Protein AF-A0A959NXE0-F1 (afdb_monomer)

Solvent-accessible surface area (backbone atoms only — not comparable to full-atom values): 24093 Å² total; per-residue (Å²): 107,75,67,43,68,63,27,47,78,75,79,35,53,62,63,51,54,76,39,46,68,56,44,49,72,43,42,55,50,63,48,76,50,70,33,58,36,19,27,77,56,86,58,37,66,63,15,74,41,29,36,35,94,89,37,40,17,75,80,40,44,42,62,66,53,53,26,48,43,41,50,57,34,45,77,73,65,29,42,37,31,42,43,42,64,80,35,39,30,17,56,69,16,66,48,76,86,54,55,92,44,95,55,48,37,40,64,43,93,94,55,57,51,64,40,44,85,65,65,61,38,78,78,40,98,80,47,56,71,65,58,39,48,23,22,44,43,16,20,83,42,92,58,24,48,19,42,26,50,84,36,66,69,52,36,51,47,53,50,50,49,52,51,45,51,37,72,72,36,62,52,52,30,36,38,33,47,62,43,73,37,31,44,62,71,48,48,18,52,44,39,42,53,53,42,71,77,35,77,86,53,50,44,32,32,39,46,95,42,66,42,59,69,66,47,20,58,54,26,30,74,30,81,58,96,56,102,61,68,32,48,27,64,19,36,40,34,32,31,60,19,48,28,44,45,29,35,33,57,61,78,42,52,67,52,53,42,55,51,54,63,66,52,53,82,48,44,64,53,62,66,37,27,39,25,33,62,39,48,72,90,41,49,18,47,34,42,43,17,71,69,39,62,46,52,39,52,45,48,52,46,49,39,56,49,45,70,27,41,61,53,81,38,94,46,56,47,45,52,47,62,23,51,99,41,58,33,42,37,57,48,82,58,57,49,73,53,89,90,53,96,40,28,56,90,36,79,86,43,32,54,70,70,27,45,55,39,30,53,51,45,29,50,49,38,44,47,33,68,75,34,62,19,34,59,75,22,54,75,48,74,50,84,53,52,92,57,30,39,40,37,32,20,40,36,96,86,42,40,35,41,38,40,35,30,68,33,94,53,62,45,83,42,62,42,52,83,79,47,97,65,64,75,81,41,72,37,38,36,34,30,72,84,77,73,47,72,47,79,43,43,36,71,32,72,48,76,44,55,42,45,30,74,48,41,28,42,53,87

Mean predicted aligned error: 3.81 Å

pLDDT: mean 95.93, std 5.19, range [52.34, 98.88]

Foldseek 3Di:
DEPDLLHPPQAALVLVLVCLVLCVLLQAQEDEDAAQAAQPDRSSNRRQQHQDLQFGHVSRHTLVSLLVSQVSNVVSRHAYAHEDELWWHFCNRPCLVPPPDPQQFQAHLVGFAAADPPLVLVQDPPHDPVNLCSLARHAPDSRTTTGNCVPVVSLVVRLVSVVCSCVSRVHQEYEYESQSSHDQVSQQVSLVVVCVVPVNYAYEYEDQDLDLLSQQVQAAPFPGDDPGGSNHHEYENNVLLVLLLCCLLVVDACQSNVVSVVSVVRHPDQQRYEAENAELPFFQSCQSNVNPVLSLLVSLLCQLQPHYHHDDYVCSLQSQGAHDGSSRSVDDDQCSDPPGPAHLSDPVSHDPSSNVSNLSSSLSSVCSVVAVLSNDFDKDWDRDDPRKTKIWRDDDLWIKIKIFAAAQAKDKDFQLVPDPDDQADWKWWQFSSPRDIDTDTNRDIDIGGHSDMTMTTID

Nearest PDB structures (foldseek):
  3edd-assembly1_A  TM=9.620E-01  e=1.737E-47  Flavobacterium sp. 92
  9fyz-assembly2_B  TM=9.437E-01  e=8.393E-46  Bacteroides thetaiotaomicron
  7d9c-assembly1_A  TM=8.244E-01  e=1.541E-27  Weissella confusa
  7ehh-assembly1_A  TM=8.256E-01  e=6.734E-27  Weissella cibaria
  7d9b-assembly1_A  TM=8.278E-01  e=2.498E-26  Weissella cibaria

Radius of gyration: 23.24 Å; Cα contacts (8 Å, |Δi|>4): 928; chains: 1; bounding box: 64×50×63 Å

Sequence (459 aa):
EFRSLNGRHGGDIQGIIDKLDYLKKLGITTIWVTPLLENNTYMSYHGYAATNLYKVDPRFGTNELYKEFVKKAHEIGLKIIYDHVSNHIGINHEWVNNLPTETWINGAPNNHLPADHNKVALVDIHADEKSIIAIDNGWFVDTMPDLNQTDSLLANYIIQNTIWWIEYSGIDGIREDTYPYSNQKFMSVWAKTILEHYPNFNIVGEVWKGEPAILAAFQKDSFFPNELNTNLPAVTDFAIRDALYDYMSGKSDLQKVYETFGEDFVYSDLNNLLVFFDNHDIDRAMFDAKGDIAKYKQALTIVLTSRGIPQIFYGTEIGLDGGGHHGEIRAEFPGGFPNESINAFTKTGRTEKQNEIFNFTQKLLHLRKDYSALRNGKLTQYPPKENIYVYKKVLDNEEIIIFLNGNNDGKEIELNNFLDKNNSAKIMLKNLLTDETILTHINGKIILPNNSVSIFKVN

Structure (mmCIF, N/CA/C/O backbone):
data_AF-A0A959NXE0-F1
#
_entry.id   AF-A0A959NXE0-F1
#
loop_
_atom_site.group_PDB
_atom_site.id
_atom_site.type_symbol
_atom_site.label_atom_id
_atom_site.label_alt_id
_atom_site.label_comp_id
_atom_site.label_asym_id
_atom_site.label_entity_id
_atom_site.label_seq_id
_atom_site.pdbx_PDB_ins_code
_atom_site.Cartn_x
_atom_site.Cartn_y
_atom_site.Cartn_z
_atom_site.occupancy
_atom_site.B_iso_or_equiv
_atom_site.auth_seq_id
_atom_site.auth_comp_id
_atom_site.auth_asym_id
_atom_site.auth_atom_id
_atom_site.pdbx_PDB_model_num
ATOM 1 N N . GLU A 1 1 ? 28.721 -5.239 -1.906 1.00 52.34 1 GLU A N 1
ATOM 2 C CA . GLU A 1 1 ? 29.000 -5.748 -0.547 1.00 52.34 1 GLU A CA 1
ATOM 3 C C . GLU A 1 1 ? 27.808 -6.575 -0.078 1.00 52.34 1 GLU A C 1
ATOM 5 O O . GLU A 1 1 ? 26.677 -6.213 -0.387 1.00 52.34 1 GLU A O 1
ATOM 10 N N . PHE A 1 2 ? 28.045 -7.725 0.553 1.00 71.31 2 PHE A N 1
ATOM 11 C CA . PHE A 1 2 ? 26.981 -8.580 1.093 1.00 71.31 2 PHE A CA 1
ATOM 12 C C . PHE A 1 2 ? 26.592 -8.066 2.485 1.00 71.31 2 PHE A C 1
ATOM 14 O O . PHE A 1 2 ? 27.483 -7.694 3.246 1.00 71.31 2 PHE A O 1
ATOM 21 N N . ARG A 1 3 ? 25.291 -8.019 2.801 1.00 81.31 3 ARG A N 1
ATOM 22 C CA . ARG A 1 3 ? 24.753 -7.574 4.106 1.00 81.31 3 ARG A CA 1
ATOM 23 C C . ARG A 1 3 ? 25.166 -6.172 4.587 1.00 81.31 3 ARG A C 1
ATOM 25 O O . ARG A 1 3 ? 25.125 -5.890 5.779 1.00 81.31 3 ARG A O 1
ATOM 32 N N . SER A 1 4 ? 25.530 -5.266 3.677 1.00 90.00 4 SER A N 1
ATOM 33 C CA . SER A 1 4 ? 25.563 -3.829 3.988 1.00 90.00 4 SER A CA 1
ATOM 34 C C . SER A 1 4 ? 24.169 -3.213 3.821 1.00 90.00 4 SER A C 1
ATOM 36 O O . SER A 1 4 ? 23.291 -3.825 3.212 1.00 90.00 4 SER A O 1
ATOM 38 N N . LEU A 1 5 ? 23.957 -1.982 4.298 1.00 89.06 5 LEU A N 1
ATOM 39 C CA . LEU A 1 5 ? 22.673 -1.271 4.151 1.00 89.06 5 LEU A CA 1
ATOM 40 C C . LEU A 1 5 ? 22.245 -1.047 2.684 1.00 89.06 5 LEU A C 1
ATOM 42 O O . LEU A 1 5 ? 21.077 -0.800 2.409 1.00 89.06 5 LEU A O 1
ATOM 46 N N . ASN A 1 6 ? 23.186 -1.147 1.743 1.00 90.56 6 ASN A N 1
ATOM 47 C CA . ASN A 1 6 ? 22.960 -1.045 0.295 1.00 90.56 6 ASN A CA 1
ATOM 48 C C . ASN A 1 6 ? 23.176 -2.387 -0.427 1.00 90.56 6 ASN A C 1
ATOM 50 O O . ASN A 1 6 ? 23.234 -2.454 -1.657 1.00 90.56 6 ASN A O 1
ATOM 54 N N . GLY A 1 7 ? 23.386 -3.451 0.345 1.00 93.31 7 GLY A N 1
ATOM 55 C CA . GLY A 1 7 ? 23.824 -4.748 -0.125 1.00 93.31 7 GLY A CA 1
ATOM 56 C C . GLY A 1 7 ? 22.691 -5.747 -0.274 1.00 93.31 7 GLY A C 1
ATOM 57 O O . GLY A 1 7 ? 21.566 -5.553 0.170 1.00 93.31 7 GLY A O 1
ATOM 58 N N . ARG A 1 8 ? 23.028 -6.885 -0.872 1.00 95.31 8 ARG A N 1
ATOM 59 C CA . ARG A 1 8 ? 22.142 -8.049 -0.918 1.00 95.31 8 ARG A CA 1
ATOM 60 C C . ARG A 1 8 ? 22.271 -8.823 0.384 1.00 95.31 8 ARG A C 1
ATOM 62 O O . ARG A 1 8 ? 23.392 -9.051 0.839 1.00 95.31 8 ARG A O 1
ATOM 69 N N . HIS A 1 9 ? 21.142 -9.209 0.965 1.00 95.62 9 HIS A N 1
ATOM 70 C CA . HIS A 1 9 ? 21.106 -9.905 2.259 1.00 95.62 9 HIS A CA 1
ATOM 71 C C . HIS A 1 9 ? 20.835 -11.406 2.102 1.00 95.62 9 HIS A C 1
ATOM 73 O O . HIS A 1 9 ? 21.336 -12.205 2.889 1.00 95.62 9 HIS A O 1
ATOM 79 N N . GLY A 1 10 ? 20.154 -11.786 1.012 1.00 95.75 10 GLY A N 1
ATOM 80 C CA . GLY A 1 10 ? 19.962 -13.179 0.599 1.00 95.75 10 GLY A CA 1
ATOM 81 C C . GLY A 1 10 ? 18.567 -13.751 0.849 1.00 95.75 10 GLY A C 1
ATOM 82 O O . GLY A 1 10 ? 18.437 -14.965 0.845 1.00 95.75 10 GLY A O 1
ATOM 83 N N . GLY A 1 11 ? 17.548 -12.916 1.085 1.00 97.25 11 GLY A N 1
ATOM 84 C CA . GLY A 1 11 ? 16.154 -13.370 1.042 1.00 97.25 11 GLY A CA 1
ATOM 85 C C . GLY A 1 11 ? 15.754 -13.772 -0.381 1.00 97.25 11 GLY A C 1
ATOM 86 O O . GLY A 1 11 ? 16.235 -13.166 -1.341 1.00 97.25 11 GLY A O 1
ATOM 87 N N . ASP A 1 12 ? 14.901 -14.786 -0.513 1.00 98.62 12 ASP A N 1
ATOM 88 C CA . ASP A 1 12 ? 14.552 -15.418 -1.787 1.00 98.62 12 ASP A CA 1
ATOM 89 C C . ASP A 1 12 ? 13.089 -15.908 -1.829 1.00 98.62 12 ASP A C 1
ATOM 91 O O . ASP A 1 12 ? 12.348 -15.820 -0.844 1.00 98.62 12 ASP A O 1
ATOM 95 N N . ILE A 1 13 ? 12.649 -16.400 -2.996 1.00 98.88 13 ILE A N 1
ATOM 96 C CA . ILE A 1 13 ? 11.263 -16.850 -3.208 1.00 98.88 13 ILE A CA 1
ATOM 97 C C . ILE A 1 13 ? 10.937 -18.070 -2.338 1.00 98.88 13 ILE A C 1
ATOM 99 O O . ILE A 1 13 ? 9.818 -18.178 -1.834 1.00 98.88 13 ILE A O 1
ATOM 103 N N . GLN A 1 14 ? 11.899 -18.973 -2.119 1.00 98.69 14 GLN A N 1
ATOM 104 C CA . GLN A 1 14 ? 11.679 -20.149 -1.275 1.00 98.69 14 GLN A CA 1
ATOM 105 C C . GLN A 1 14 ? 11.410 -19.737 0.177 1.00 98.69 14 GLN A C 1
ATOM 107 O O . GLN A 1 14 ? 10.475 -20.244 0.794 1.00 98.69 14 GLN A O 1
ATOM 112 N N . GLY A 1 15 ? 12.149 -18.755 0.692 1.00 98.50 15 GLY A N 1
ATOM 113 C CA . GLY A 1 15 ? 11.916 -18.175 2.008 1.00 98.50 15 GLY A CA 1
ATOM 114 C C . GLY A 1 15 ? 10.514 -17.582 2.148 1.00 98.50 15 GLY A C 1
ATOM 115 O O . GLY A 1 15 ? 9.890 -17.745 3.193 1.00 98.50 15 GLY A O 1
ATOM 116 N N . ILE A 1 16 ? 9.970 -16.957 1.097 1.00 98.62 16 ILE A N 1
ATOM 117 C CA . ILE A 1 16 ? 8.577 -16.477 1.097 1.00 98.62 16 ILE A CA 1
ATOM 118 C C . ILE A 1 16 ? 7.598 -17.659 1.111 1.00 98.62 16 ILE A C 1
ATOM 120 O O . ILE A 1 16 ? 6.680 -17.677 1.937 1.00 98.62 16 ILE A O 1
ATOM 124 N N . ILE A 1 17 ? 7.805 -18.659 0.242 1.00 98.88 17 ILE A N 1
ATOM 125 C CA . ILE A 1 17 ? 6.987 -19.884 0.179 1.00 98.88 17 ILE A CA 1
ATOM 126 C C . ILE A 1 17 ? 6.890 -20.541 1.564 1.00 98.88 17 ILE A C 1
ATOM 128 O O . ILE A 1 17 ? 5.793 -20.863 2.026 1.00 98.88 17 ILE A O 1
ATOM 132 N N . ASP A 1 18 ? 8.016 -20.669 2.262 1.00 98.56 18 ASP A N 1
ATOM 133 C CA . ASP A 1 18 ? 8.104 -21.313 3.575 1.00 98.56 18 ASP A CA 1
ATOM 134 C C . ASP A 1 18 ? 7.348 -20.552 4.681 1.00 98.56 18 ASP A C 1
ATOM 136 O O . ASP A 1 18 ? 7.100 -21.096 5.763 1.00 98.56 18 ASP A O 1
ATOM 140 N N . LYS A 1 19 ? 6.969 -19.289 4.438 1.00 98.38 19 LYS A N 1
ATOM 141 C CA . LYS A 1 19 ? 6.260 -18.417 5.391 1.00 98.38 19 LYS A CA 1
ATOM 142 C C . LYS A 1 19 ? 4.833 -18.069 4.971 1.00 98.38 19 LYS A C 1
ATOM 144 O O . LYS A 1 19 ? 4.162 -17.333 5.697 1.00 98.38 19 LYS A O 1
ATOM 149 N N . LEU A 1 20 ? 4.314 -18.643 3.885 1.00 98.81 20 LEU A N 1
ATOM 150 C CA . LEU A 1 20 ? 2.923 -18.445 3.457 1.00 98.81 20 LEU A CA 1
ATOM 151 C C . LEU A 1 20 ? 1.912 -18.755 4.577 1.00 98.81 20 LEU A C 1
ATOM 153 O O . LEU A 1 20 ? 0.991 -17.976 4.828 1.00 98.81 20 LEU A O 1
ATOM 157 N N . ASP A 1 21 ? 2.136 -19.835 5.330 1.00 98.50 21 ASP A N 1
ATOM 158 C CA . ASP A 1 21 ? 1.306 -20.213 6.481 1.00 98.50 21 ASP A CA 1
ATOM 159 C C . ASP A 1 21 ? 1.311 -19.164 7.600 1.00 98.50 21 ASP A C 1
ATOM 161 O O . ASP A 1 21 ? 0.290 -18.948 8.260 1.00 98.50 21 ASP A O 1
ATOM 165 N N . TYR A 1 22 ? 2.456 -18.520 7.841 1.00 98.69 22 TYR A N 1
ATOM 166 C CA . TYR A 1 22 ? 2.571 -17.447 8.828 1.00 98.69 22 TYR A CA 1
ATOM 167 C C . TYR A 1 22 ? 1.710 -16.248 8.414 1.00 98.69 22 TYR A C 1
ATOM 169 O O . TYR A 1 22 ? 0.884 -15.789 9.206 1.00 98.69 22 TYR A O 1
ATOM 177 N N . LEU A 1 23 ? 1.822 -15.814 7.154 1.00 98.69 23 LEU A N 1
ATOM 178 C CA . LEU A 1 23 ? 1.037 -14.705 6.602 1.00 98.69 23 LEU A CA 1
ATOM 179 C C . LEU A 1 23 ? -0.465 -15.017 6.621 1.00 98.69 23 LEU A C 1
ATOM 181 O O . LEU A 1 23 ? -1.279 -14.191 7.047 1.00 98.69 23 LEU A O 1
ATOM 185 N N . LYS A 1 24 ? -0.850 -16.244 6.250 1.00 98.31 24 LYS A N 1
ATOM 186 C CA . LYS A 1 24 ? -2.252 -16.671 6.285 1.00 98.31 24 LYS A CA 1
ATOM 187 C C . LYS A 1 24 ? -2.826 -16.656 7.700 1.00 98.31 24 LYS A C 1
ATOM 189 O O . LYS A 1 24 ? -3.940 -16.172 7.903 1.00 98.31 24 LYS A O 1
ATOM 194 N N . LYS A 1 25 ? -2.076 -17.160 8.688 1.00 98.38 25 LYS A N 1
ATOM 195 C CA . LYS A 1 25 ? -2.480 -17.154 10.106 1.00 98.38 25 LYS A CA 1
ATOM 196 C C . LYS A 1 25 ? -2.554 -15.738 10.674 1.00 98.38 25 LYS A C 1
ATOM 198 O O . LYS A 1 25 ? -3.427 -15.462 11.498 1.00 98.38 25 LYS A O 1
ATOM 203 N N . LEU A 1 26 ? -1.668 -14.839 10.245 1.00 98.62 26 LEU A N 1
ATOM 204 C CA . LEU A 1 26 ? -1.717 -13.421 10.608 1.00 98.62 26 LEU A CA 1
ATOM 205 C C . LEU A 1 26 ? -3.028 -12.759 10.143 1.00 98.62 26 LEU A C 1
ATOM 207 O O . LEU A 1 26 ? -3.560 -11.918 10.858 1.00 98.62 26 LEU A O 1
ATOM 211 N N . GLY A 1 27 ? -3.590 -13.200 9.016 1.00 98.38 27 GLY A N 1
ATOM 212 C CA . GLY A 1 27 ? -4.836 -12.673 8.448 1.00 98.38 27 GLY A CA 1
ATOM 213 C C . GLY A 1 27 ? -4.647 -11.977 7.100 1.00 98.38 27 GLY A C 1
ATOM 214 O O . GLY A 1 27 ? -5.576 -11.343 6.602 1.00 98.38 27 GLY A O 1
ATOM 215 N N . ILE A 1 28 ? -3.462 -12.107 6.495 1.00 98.56 28 ILE A N 1
ATOM 216 C CA . ILE A 1 28 ? -3.172 -11.602 5.153 1.00 98.56 28 ILE A CA 1
ATOM 217 C C . ILE A 1 28 ? -4.024 -12.349 4.121 1.00 98.56 28 ILE A C 1
ATOM 219 O O . ILE A 1 28 ? -4.331 -13.535 4.269 1.00 98.56 28 ILE A O 1
ATOM 223 N N . THR A 1 29 ? -4.425 -11.631 3.072 1.00 98.38 29 THR A N 1
ATOM 224 C CA . THR A 1 29 ? -5.185 -12.179 1.935 1.00 98.38 29 THR A CA 1
ATOM 225 C C . THR A 1 29 ? -4.499 -11.958 0.593 1.00 98.38 29 THR A C 1
ATOM 227 O O . THR A 1 29 ? -4.800 -12.677 -0.355 1.00 98.38 29 THR A O 1
ATOM 230 N N . THR A 1 30 ? -3.546 -11.027 0.534 1.00 98.75 30 THR A N 1
ATOM 231 C CA . THR A 1 30 ? -2.798 -10.667 -0.669 1.00 98.75 30 THR A CA 1
ATOM 232 C C . THR A 1 30 ? -1.360 -10.332 -0.286 1.00 98.75 30 THR A C 1
ATOM 234 O O . THR A 1 30 ? -1.144 -9.669 0.727 1.00 98.75 30 THR A O 1
ATOM 237 N N . ILE A 1 31 ? -0.391 -10.782 -1.079 1.00 98.81 31 ILE A N 1
ATOM 238 C CA . ILE A 1 31 ? 1.033 -10.488 -0.922 1.00 98.81 31 ILE A CA 1
ATOM 239 C C . ILE A 1 31 ? 1.473 -9.638 -2.110 1.00 98.81 31 ILE A C 1
ATOM 241 O O . ILE A 1 31 ? 1.343 -10.064 -3.252 1.00 98.81 31 ILE A O 1
ATOM 245 N N . TRP A 1 32 ? 2.020 -8.462 -1.832 1.00 98.75 32 TRP A N 1
ATOM 246 C CA . TRP A 1 32 ? 2.783 -7.670 -2.790 1.00 98.75 32 TRP A CA 1
ATOM 247 C C . TRP A 1 32 ? 4.266 -7.853 -2.469 1.00 98.75 32 TRP A C 1
ATOM 249 O O . TRP A 1 32 ? 4.677 -7.670 -1.322 1.00 98.75 32 TRP A O 1
ATOM 259 N N . VAL A 1 33 ? 5.048 -8.261 -3.467 1.00 97.25 33 VAL A N 1
ATOM 260 C CA . VAL A 1 33 ? 6.510 -8.345 -3.374 1.00 97.25 33 VAL A CA 1
ATOM 261 C C . VAL A 1 33 ? 7.094 -7.322 -4.336 1.00 97.25 33 VAL A C 1
ATOM 263 O O . VAL A 1 33 ? 6.665 -7.283 -5.487 1.00 97.25 33 VAL A O 1
ATOM 266 N N . THR A 1 34 ? 8.064 -6.530 -3.872 1.00 98.44 34 THR A N 1
ATOM 267 C CA . THR A 1 34 ? 8.860 -5.625 -4.722 1.00 98.44 34 THR A CA 1
ATOM 268 C C . THR A 1 34 ? 9.488 -6.389 -5.899 1.00 98.44 34 THR A C 1
ATOM 270 O O . THR A 1 34 ? 9.572 -7.622 -5.833 1.00 98.44 34 THR A O 1
ATOM 273 N N . PRO A 1 35 ? 9.964 -5.723 -6.968 1.00 98.56 35 PRO A N 1
ATOM 274 C CA . PRO A 1 35 ? 10.302 -6.417 -8.205 1.00 98.56 35 PRO A CA 1
ATOM 275 C C . PRO A 1 35 ? 11.330 -7.538 -8.005 1.00 98.56 35 PRO A C 1
ATOM 277 O O . PRO A 1 35 ? 12.389 -7.347 -7.404 1.00 98.56 35 PRO A O 1
ATOM 280 N N . LEU A 1 36 ? 11.014 -8.720 -8.539 1.00 98.50 36 LEU A N 1
ATOM 281 C CA . LEU A 1 36 ? 11.874 -9.911 -8.483 1.00 98.50 36 LEU A CA 1
ATOM 282 C C . LEU A 1 36 ? 12.576 -10.202 -9.815 1.00 98.50 36 LEU A C 1
ATOM 284 O O . LEU A 1 36 ? 13.217 -11.245 -9.956 1.00 98.50 36 LEU A O 1
ATOM 288 N N . LEU A 1 37 ? 12.443 -9.304 -10.791 1.00 98.56 37 LEU A N 1
ATOM 289 C CA . LEU A 1 37 ? 13.138 -9.392 -12.069 1.00 98.56 37 LEU A CA 1
ATOM 290 C C . LEU A 1 37 ? 14.650 -9.257 -11.896 1.00 98.56 37 LEU A C 1
ATOM 292 O O . LEU A 1 37 ? 15.136 -8.672 -10.927 1.00 98.56 37 LEU A O 1
ATOM 296 N N . GLU A 1 38 ? 15.395 -9.801 -12.857 1.00 98.69 38 GLU A N 1
ATOM 297 C CA . GLU A 1 38 ? 16.848 -9.725 -12.867 1.00 98.69 38 GLU A CA 1
ATOM 298 C C . GLU A 1 38 ? 17.302 -8.274 -12.764 1.00 98.69 38 GLU A C 1
ATOM 300 O O . GLU A 1 38 ? 16.910 -7.422 -13.560 1.00 98.69 38 GLU A O 1
ATOM 305 N N . ASN A 1 39 ? 18.151 -8.010 -11.777 1.00 97.88 39 ASN A N 1
ATOM 306 C CA . ASN A 1 39 ? 18.644 -6.682 -11.480 1.00 97.88 39 ASN A CA 1
ATOM 307 C C . ASN A 1 39 ? 20.171 -6.717 -11.362 1.00 97.88 39 ASN A C 1
ATOM 309 O O . ASN A 1 39 ? 20.738 -6.796 -10.273 1.00 97.88 39 ASN A O 1
ATOM 313 N N . ASN A 1 40 ? 20.895 -6.767 -12.475 1.00 95.50 40 ASN A N 1
ATOM 314 C CA . ASN A 1 40 ? 22.348 -6.951 -12.452 1.00 95.50 40 ASN A CA 1
ATOM 315 C C . ASN A 1 40 ? 23.124 -5.627 -12.322 1.00 95.50 40 ASN A C 1
ATOM 317 O O . ASN A 1 40 ? 23.909 -5.275 -13.198 1.00 95.50 40 ASN A O 1
ATOM 321 N N . THR A 1 41 ? 22.911 -4.874 -11.238 1.00 91.44 41 THR A N 1
ATOM 322 C CA . THR A 1 41 ? 23.584 -3.582 -10.984 1.00 91.44 41 THR A CA 1
ATOM 323 C C . THR A 1 41 ? 24.013 -3.386 -9.513 1.00 91.44 41 THR A C 1
ATOM 325 O O . THR A 1 41 ? 23.815 -4.254 -8.650 1.00 91.44 41 THR A O 1
ATOM 328 N N . TYR A 1 42 ? 24.667 -2.257 -9.215 1.00 89.19 42 TYR A N 1
ATOM 329 C CA . TYR A 1 42 ? 24.878 -1.782 -7.844 1.00 89.19 42 TYR A CA 1
ATOM 330 C C . TYR A 1 42 ? 23.525 -1.544 -7.155 1.00 89.19 42 TYR A C 1
ATOM 332 O O . TYR A 1 42 ? 22.549 -1.208 -7.811 1.00 89.19 42 TYR A O 1
ATOM 340 N N . MET A 1 43 ? 23.448 -1.775 -5.840 1.00 91.88 43 MET A N 1
ATOM 341 C CA . MET A 1 43 ? 22.190 -1.741 -5.069 1.00 91.88 43 MET A CA 1
ATOM 342 C C . MET A 1 43 ? 21.087 -2.687 -5.571 1.00 91.88 43 MET A C 1
ATOM 344 O O . MET A 1 43 ? 19.937 -2.557 -5.180 1.00 91.88 43 MET A O 1
ATOM 348 N N . SER A 1 44 ? 21.444 -3.736 -6.313 1.00 95.06 44 SER A N 1
ATOM 349 C CA . SER A 1 44 ? 20.498 -4.675 -6.941 1.00 95.06 44 SER A CA 1
ATOM 350 C C . SER A 1 44 ? 19.469 -5.394 -6.065 1.00 95.06 44 SER A C 1
ATOM 352 O O . SER A 1 44 ? 18.655 -6.157 -6.580 1.00 95.06 44 SER A O 1
ATOM 354 N N . TYR A 1 45 ? 19.521 -5.239 -4.746 1.00 95.88 45 TYR A N 1
ATOM 355 C CA . TYR A 1 45 ? 18.580 -5.887 -3.840 1.00 95.88 45 TYR A CA 1
ATOM 356 C C . TYR A 1 45 ? 17.149 -5.331 -3.967 1.00 95.88 45 TYR A C 1
ATOM 358 O O . TYR A 1 45 ? 16.218 -6.049 -3.622 1.00 95.88 45 TYR A O 1
ATOM 366 N N . HIS A 1 46 ? 16.972 -4.090 -4.447 1.00 96.38 46 HIS A N 1
ATOM 367 C CA . HIS A 1 46 ? 15.660 -3.427 -4.491 1.00 96.38 46 HIS A CA 1
ATOM 368 C C . HIS A 1 46 ? 14.796 -3.801 -5.709 1.00 96.38 46 HIS A C 1
ATOM 370 O O . HIS A 1 46 ? 13.592 -3.593 -5.673 1.00 96.38 46 HIS A O 1
ATOM 376 N N . GLY A 1 47 ? 15.384 -4.311 -6.798 1.00 97.69 47 GLY A N 1
ATOM 377 C CA . GLY A 1 47 ? 14.642 -4.820 -7.963 1.00 97.69 47 GLY A CA 1
ATOM 378 C C . GLY A 1 47 ? 14.242 -3.799 -9.045 1.00 97.69 47 GLY A C 1
ATOM 379 O O . GLY A 1 47 ? 14.237 -4.162 -10.216 1.00 97.69 47 GLY A O 1
ATOM 380 N N . TYR A 1 48 ? 13.999 -2.529 -8.705 1.00 98.31 48 TYR A N 1
ATOM 381 C CA . TYR A 1 48 ? 13.490 -1.487 -9.633 1.00 98.31 48 TYR A CA 1
ATOM 382 C C . TYR A 1 48 ? 14.324 -1.149 -10.890 1.00 98.31 48 TYR A C 1
ATOM 384 O O . TYR A 1 48 ? 13.798 -0.613 -11.851 1.00 98.31 48 TYR A O 1
ATOM 392 N N . ALA A 1 49 ? 15.612 -1.490 -10.943 1.00 98.06 49 ALA A N 1
ATOM 393 C CA . ALA A 1 49 ? 16.486 -1.235 -12.106 1.00 98.06 49 ALA A CA 1
ATOM 394 C C . ALA A 1 49 ? 16.677 -2.484 -13.000 1.00 98.06 49 ALA A C 1
ATOM 396 O O . ALA A 1 49 ? 17.793 -3.005 -13.104 1.00 98.06 49 ALA A O 1
ATOM 397 N N . ALA A 1 50 ? 15.593 -3.039 -13.551 1.00 98.38 50 ALA A N 1
ATOM 398 C CA . ALA A 1 50 ? 15.618 -4.350 -14.209 1.00 98.38 50 ALA A CA 1
ATOM 399 C C . ALA A 1 50 ? 16.609 -4.417 -15.391 1.00 98.38 50 ALA A C 1
ATOM 401 O O . ALA A 1 50 ? 16.659 -3.529 -16.239 1.00 98.38 50 ALA A O 1
ATOM 402 N N . THR A 1 51 ? 17.387 -5.496 -15.473 1.00 98.56 51 THR A N 1
ATOM 403 C CA . THR A 1 51 ? 18.316 -5.796 -16.578 1.00 98.56 51 THR A CA 1
ATOM 404 C C . THR A 1 51 ? 17.800 -6.890 -17.508 1.00 98.56 51 THR A C 1
ATOM 406 O O . THR A 1 51 ? 18.368 -7.088 -18.581 1.00 98.56 51 THR A O 1
ATOM 409 N N . ASN A 1 52 ? 16.723 -7.580 -17.119 1.00 98.38 52 ASN A N 1
ATOM 410 C CA . ASN A 1 52 ? 15.973 -8.491 -17.976 1.00 98.38 52 ASN A CA 1
ATOM 411 C C . ASN A 1 52 ? 14.501 -8.559 -17.537 1.00 98.38 52 ASN A C 1
ATOM 413 O O . ASN A 1 52 ? 14.191 -9.025 -16.442 1.00 98.38 52 ASN A O 1
ATOM 417 N N . LEU A 1 53 ? 13.591 -8.131 -18.414 1.00 98.44 53 LEU A N 1
ATOM 418 C CA . LEU A 1 53 ? 12.160 -8.016 -18.102 1.00 98.44 53 LEU A CA 1
ATOM 419 C C . LEU A 1 53 ? 11.383 -9.347 -18.143 1.00 98.44 53 LEU A C 1
ATOM 421 O O . LEU A 1 53 ? 10.241 -9.403 -17.695 1.00 98.44 53 LEU A O 1
ATOM 425 N N . TYR A 1 54 ? 11.977 -10.430 -18.654 1.00 98.62 54 TYR A N 1
ATOM 426 C CA . TYR A 1 54 ? 11.342 -11.756 -18.770 1.00 98.62 54 TYR A CA 1
ATOM 427 C C . TYR A 1 54 ? 11.936 -12.800 -17.823 1.00 98.62 54 TYR A C 1
ATOM 429 O O . TYR A 1 54 ? 11.625 -13.989 -17.922 1.00 98.62 54 TYR A O 1
ATOM 437 N N . LYS A 1 55 ? 12.821 -12.386 -16.916 1.00 98.56 55 LYS A N 1
ATOM 438 C CA . LY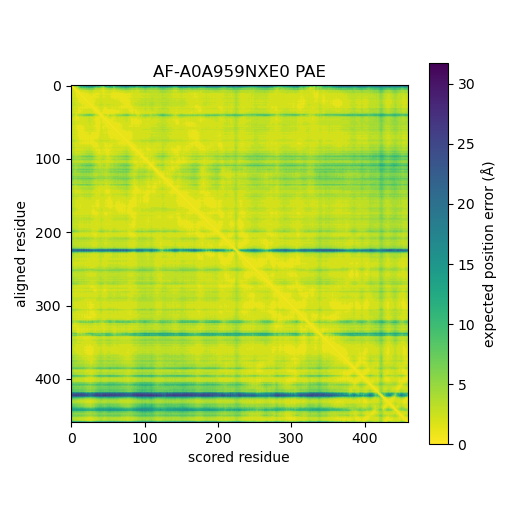S A 1 55 ? 13.604 -13.311 -16.106 1.00 98.56 55 LYS A CA 1
ATOM 439 C C . LYS A 1 55 ? 13.614 -12.877 -14.649 1.00 98.56 55 LYS A C 1
ATOM 441 O O . LYS A 1 55 ? 14.078 -11.788 -14.333 1.00 98.56 55 LYS A O 1
ATOM 446 N N . VAL A 1 56 ? 13.153 -13.761 -13.771 1.00 98.81 56 VAL A N 1
ATOM 447 C CA . VAL A 1 56 ? 13.372 -13.672 -12.325 1.00 98.81 56 VAL A CA 1
ATOM 448 C C . VAL A 1 56 ? 14.868 -13.643 -12.056 1.00 98.81 56 VAL A C 1
ATOM 450 O O . VAL A 1 56 ? 15.640 -14.399 -12.652 1.00 98.81 56 VAL A O 1
ATOM 453 N N . ASP A 1 57 ? 15.279 -12.790 -11.129 1.00 98.75 57 ASP A N 1
ATOM 454 C CA . ASP A 1 57 ? 16.659 -12.720 -10.699 1.00 98.75 57 ASP A CA 1
ATOM 455 C C . ASP A 1 57 ? 17.139 -14.089 -10.184 1.00 98.75 57 ASP A C 1
ATOM 457 O O . ASP A 1 57 ? 16.561 -14.611 -9.223 1.00 98.75 57 ASP A O 1
ATOM 461 N N . PRO A 1 58 ? 18.224 -14.665 -10.739 1.00 98.38 58 PRO A N 1
ATOM 462 C CA . PRO A 1 58 ? 18.721 -15.980 -10.325 1.00 98.38 58 PRO A CA 1
ATOM 463 C C . PRO A 1 58 ? 19.056 -16.090 -8.833 1.00 98.38 58 PRO A C 1
ATOM 465 O O . PRO A 1 58 ? 19.191 -17.187 -8.300 1.00 98.38 58 PRO A O 1
ATOM 468 N N . ARG A 1 59 ? 19.239 -14.951 -8.158 1.00 98.06 59 ARG A N 1
ATOM 469 C CA . ARG A 1 59 ? 19.539 -14.879 -6.726 1.00 98.06 59 ARG A CA 1
ATOM 470 C C . ARG A 1 59 ? 18.274 -14.962 -5.861 1.00 98.06 59 ARG A C 1
ATOM 472 O O . ARG A 1 59 ? 18.407 -15.208 -4.670 1.00 98.06 59 ARG A O 1
ATOM 479 N N . PHE A 1 60 ? 17.090 -14.749 -6.438 1.00 98.56 60 PHE A N 1
ATOM 480 C CA . PHE A 1 60 ? 15.789 -14.993 -5.804 1.00 98.56 60 PHE A CA 1
ATOM 481 C C . PHE A 1 60 ? 15.201 -16.360 -6.180 1.00 98.56 60 PHE A C 1
ATOM 483 O O . PHE A 1 60 ? 14.451 -16.933 -5.390 1.00 98.56 60 PHE A O 1
ATOM 490 N N . GLY A 1 61 ? 15.504 -16.875 -7.377 1.00 98.44 61 GLY A N 1
ATOM 491 C CA . GLY A 1 61 ? 14.969 -18.146 -7.862 1.00 98.44 61 GLY A CA 1
ATOM 492 C C . GLY A 1 61 ? 14.951 -18.257 -9.385 1.00 98.44 61 GLY A C 1
ATOM 493 O O . GLY A 1 61 ? 15.832 -17.748 -10.071 1.00 98.44 61 GLY A O 1
ATOM 494 N N . THR A 1 62 ? 13.931 -18.931 -9.919 1.00 98.81 62 THR A N 1
ATOM 495 C CA . THR A 1 62 ? 13.668 -19.038 -11.363 1.00 98.81 62 THR A CA 1
ATOM 496 C C . THR A 1 62 ? 12.247 -18.578 -11.689 1.00 98.81 62 THR A C 1
ATOM 498 O O . THR A 1 62 ? 11.416 -18.414 -10.792 1.00 98.81 62 THR A O 1
ATOM 501 N N . ASN A 1 63 ? 11.935 -18.412 -12.978 1.00 98.88 63 ASN A N 1
ATOM 502 C CA . ASN A 1 63 ? 10.570 -18.129 -13.430 1.00 98.88 63 ASN A CA 1
ATOM 503 C C . ASN A 1 63 ? 9.590 -19.220 -12.968 1.00 98.88 63 ASN A C 1
ATOM 505 O O . ASN A 1 63 ? 8.466 -18.928 -12.568 1.00 98.88 63 ASN A O 1
ATOM 509 N N . GLU A 1 64 ? 10.001 -20.487 -13.018 1.00 98.88 64 GLU A N 1
ATOM 510 C CA . GLU A 1 64 ? 9.209 -21.629 -12.557 1.00 98.88 64 GLU A CA 1
ATOM 511 C C . GLU A 1 64 ? 8.972 -21.569 -11.047 1.00 98.88 64 GLU A C 1
ATOM 513 O O . GLU A 1 64 ? 7.851 -21.821 -10.611 1.00 98.88 64 GLU A O 1
ATOM 518 N N . LEU A 1 65 ? 9.980 -21.177 -10.257 1.00 98.88 65 LEU A N 1
ATOM 519 C CA . LEU A 1 65 ? 9.812 -21.010 -8.813 1.00 98.88 65 LEU A CA 1
ATOM 520 C C . LEU A 1 65 ? 8.861 -19.852 -8.480 1.00 98.88 65 LEU A C 1
ATOM 522 O O . LEU A 1 65 ? 8.050 -19.978 -7.567 1.00 98.88 65 LEU A O 1
ATOM 526 N N . TYR A 1 66 ? 8.896 -18.749 -9.237 1.00 98.88 66 TYR A N 1
ATOM 527 C CA . TYR A 1 66 ? 7.919 -17.665 -9.082 1.00 98.88 66 TYR A CA 1
ATOM 528 C C . TYR A 1 66 ? 6.490 -18.141 -9.382 1.00 98.88 66 TYR A C 1
ATOM 530 O O . TYR A 1 66 ? 5.570 -17.890 -8.606 1.00 98.88 66 TYR A O 1
ATOM 538 N N . LYS A 1 67 ? 6.305 -18.914 -10.458 1.00 98.81 67 LYS A N 1
ATOM 539 C CA . LYS A 1 67 ? 5.017 -19.549 -10.772 1.00 98.81 67 LYS A CA 1
ATOM 540 C C . LYS A 1 67 ? 4.568 -20.523 -9.675 1.00 98.81 67 LYS A C 1
ATOM 542 O O . LYS A 1 67 ? 3.389 -20.564 -9.328 1.00 98.81 67 LYS A O 1
ATOM 547 N N . GLU A 1 68 ? 5.489 -21.305 -9.115 1.00 98.88 68 GLU A N 1
ATOM 548 C CA . GLU A 1 68 ? 5.202 -22.195 -7.987 1.00 98.88 68 GLU A CA 1
ATOM 549 C C . GLU A 1 68 ? 4.803 -21.411 -6.729 1.00 98.88 68 GLU A C 1
ATOM 551 O O . GLU A 1 68 ? 3.865 -21.812 -6.041 1.00 98.88 68 GLU A O 1
ATOM 556 N N . PHE A 1 69 ? 5.456 -20.282 -6.453 1.00 98.88 69 PHE A N 1
ATOM 557 C CA . PHE A 1 69 ? 5.090 -19.378 -5.365 1.00 98.88 69 PHE A CA 1
ATOM 558 C C . PHE A 1 69 ? 3.649 -18.880 -5.501 1.00 98.88 69 PHE A C 1
ATOM 560 O O . PHE A 1 69 ? 2.873 -19.035 -4.554 1.00 98.88 69 PHE A O 1
ATOM 567 N N . VAL A 1 70 ? 3.268 -18.365 -6.676 1.00 98.88 70 VAL A N 1
ATOM 568 C CA . VAL A 1 70 ? 1.889 -17.925 -6.943 1.00 98.88 70 VAL A CA 1
ATOM 569 C C . VAL A 1 70 ? 0.907 -19.079 -6.738 1.00 98.88 70 VAL A C 1
ATOM 571 O O . VAL A 1 70 ? -0.057 -18.950 -5.983 1.00 98.88 70 VAL A O 1
ATOM 574 N N . LYS A 1 71 ? 1.206 -20.254 -7.303 1.00 98.88 71 LYS A N 1
ATOM 575 C CA . LYS A 1 71 ? 0.374 -21.452 -7.140 1.00 98.88 71 LYS A CA 1
ATOM 576 C C . LYS A 1 71 ? 0.187 -21.842 -5.666 1.00 98.88 71 LYS A C 1
ATOM 578 O O . LYS A 1 71 ? -0.941 -22.075 -5.237 1.00 98.88 71 LYS A O 1
ATOM 583 N N . LYS A 1 72 ? 1.263 -21.915 -4.876 1.00 98.88 72 LYS A N 1
ATOM 584 C CA . LYS A 1 72 ? 1.194 -22.277 -3.447 1.00 98.88 72 LYS A CA 1
ATOM 585 C C . LYS A 1 72 ? 0.445 -21.232 -2.623 1.00 98.88 72 LYS A C 1
ATOM 587 O O . LYS A 1 72 ? -0.272 -21.590 -1.692 1.00 98.88 72 LYS A O 1
ATOM 592 N N . ALA A 1 73 ? 0.580 -19.950 -2.962 1.00 98.88 73 ALA A N 1
ATOM 593 C CA . ALA A 1 73 ? -0.205 -18.890 -2.342 1.00 98.88 73 ALA A CA 1
ATOM 594 C C . ALA A 1 73 ? -1.707 -19.094 -2.614 1.00 98.88 73 ALA A C 1
ATOM 596 O O . ALA A 1 73 ? -2.510 -19.091 -1.674 1.00 98.88 73 ALA A O 1
ATOM 597 N N . HIS A 1 74 ? -2.081 -19.381 -3.865 1.00 98.88 74 HIS A N 1
ATOM 598 C CA . HIS A 1 74 ? -3.467 -19.668 -4.248 1.00 98.88 74 HIS A CA 1
ATOM 599 C C . HIS A 1 74 ? -4.041 -20.913 -3.563 1.00 98.88 74 HIS A C 1
ATOM 601 O O . HIS A 1 74 ? -5.196 -20.881 -3.139 1.00 98.88 74 HIS A O 1
ATOM 607 N N . GLU A 1 75 ? -3.252 -21.980 -3.384 1.00 98.75 75 GLU A N 1
ATOM 608 C CA . GLU A 1 75 ? -3.672 -23.215 -2.692 1.00 98.75 75 GLU A CA 1
ATOM 609 C C . GLU A 1 75 ? -4.168 -22.956 -1.258 1.00 98.75 75 GLU A C 1
ATOM 611 O O . GLU A 1 75 ? -5.045 -23.668 -0.765 1.00 98.75 75 GLU A O 1
ATOM 616 N N . ILE A 1 76 ? -3.673 -21.899 -0.606 1.00 98.44 76 ILE A N 1
ATOM 617 C CA . ILE A 1 76 ? -4.134 -21.461 0.719 1.00 98.44 76 ILE A CA 1
ATOM 618 C C . ILE A 1 76 ? -4.979 -20.176 0.673 1.00 98.44 76 ILE A C 1
ATOM 620 O O . ILE A 1 76 ? -5.266 -19.563 1.708 1.00 98.44 76 ILE A O 1
ATOM 624 N N . GLY A 1 77 ? -5.421 -19.761 -0.515 1.00 98.25 77 GLY A N 1
ATOM 625 C CA . GLY A 1 77 ? -6.294 -18.610 -0.743 1.00 98.25 77 GLY A CA 1
ATOM 626 C C . GLY A 1 77 ? -5.639 -17.266 -0.422 1.00 98.25 77 GLY A C 1
ATOM 627 O O . GLY A 1 77 ? -6.279 -16.425 0.217 1.00 98.25 77 GLY A O 1
ATOM 628 N N . LEU A 1 78 ? -4.362 -17.106 -0.765 1.00 98.75 78 LEU A N 1
ATOM 629 C CA . LEU A 1 78 ? -3.653 -15.827 -0.821 1.00 98.75 78 LEU A CA 1
ATOM 630 C C . LEU A 1 78 ? -3.496 -15.406 -2.280 1.00 98.75 78 LEU A C 1
ATOM 632 O O . LEU A 1 78 ? -3.208 -16.252 -3.114 1.00 98.75 78 LEU A O 1
ATOM 636 N N . LYS A 1 79 ? -3.656 -14.117 -2.563 1.00 98.75 79 LYS A N 1
ATOM 637 C CA . LYS A 1 79 ? -3.418 -13.506 -3.878 1.00 98.75 79 LYS A CA 1
ATOM 638 C C . LYS A 1 79 ? -2.008 -12.933 -3.977 1.00 98.75 79 LYS A C 1
ATOM 640 O O . LYS A 1 79 ? -1.448 -12.561 -2.947 1.00 98.75 79 LYS A O 1
ATOM 645 N N . ILE A 1 80 ? -1.468 -12.794 -5.182 1.00 98.81 80 ILE A N 1
ATOM 646 C CA . ILE A 1 80 ? -0.155 -12.187 -5.433 1.00 98.81 80 ILE A CA 1
ATOM 647 C C . ILE A 1 80 ? -0.295 -10.931 -6.296 1.00 98.81 80 ILE A C 1
ATOM 649 O O . ILE A 1 80 ? -0.912 -10.963 -7.356 1.00 98.81 80 ILE A O 1
ATOM 653 N N . ILE A 1 81 ? 0.312 -9.834 -5.848 1.00 98.81 81 ILE A N 1
ATOM 654 C CA . ILE A 1 81 ? 0.484 -8.599 -6.616 1.00 98.81 81 ILE A CA 1
ATOM 655 C C . ILE A 1 81 ? 1.917 -8.548 -7.138 1.00 98.81 81 ILE A C 1
ATOM 657 O O . ILE A 1 81 ? 2.872 -8.716 -6.373 1.00 98.81 81 ILE A O 1
ATOM 661 N N . TYR A 1 82 ? 2.042 -8.298 -8.436 1.00 98.44 82 TYR A N 1
ATOM 662 C CA . TYR A 1 82 ? 3.311 -8.076 -9.114 1.00 98.44 82 TYR A CA 1
ATOM 663 C C . TYR A 1 82 ? 3.679 -6.593 -9.084 1.00 98.44 82 TYR A C 1
ATOM 665 O O . TYR A 1 82 ? 2.841 -5.744 -9.382 1.00 98.44 82 TYR A O 1
ATOM 673 N N . ASP A 1 83 ? 4.919 -6.288 -8.720 1.00 98.75 83 ASP A N 1
ATOM 674 C CA . ASP A 1 83 ? 5.453 -4.929 -8.768 1.00 98.75 83 ASP A CA 1
ATOM 675 C C . ASP A 1 83 ? 6.092 -4.679 -10.136 1.00 98.75 83 ASP A C 1
ATOM 677 O O . ASP A 1 83 ? 7.092 -5.310 -10.494 1.00 98.75 83 ASP A O 1
ATOM 681 N N . HIS A 1 84 ? 5.443 -3.831 -10.927 1.00 98.56 84 HIS A N 1
ATOM 682 C CA . HIS A 1 84 ? 5.778 -3.552 -12.315 1.00 98.56 84 HIS A CA 1
ATOM 683 C C . HIS A 1 84 ? 6.437 -2.179 -12.437 1.00 98.56 84 HIS A C 1
ATOM 685 O O . HIS A 1 84 ? 6.067 -1.244 -11.734 1.00 98.56 84 HIS A O 1
ATOM 691 N N . VAL A 1 85 ? 7.410 -2.076 -13.344 1.00 98.62 85 VAL A N 1
ATOM 692 C CA . VAL A 1 85 ? 8.099 -0.826 -13.674 1.00 98.62 85 VAL A CA 1
ATOM 693 C C . VAL A 1 85 ? 8.012 -0.633 -15.185 1.00 98.62 85 VAL A C 1
ATOM 695 O O . VAL A 1 85 ? 8.732 -1.295 -15.935 1.00 98.62 85 VAL A O 1
ATOM 698 N N . SER A 1 86 ? 7.131 0.254 -15.650 1.00 97.38 86 SER A N 1
ATOM 699 C CA . SER A 1 86 ? 7.061 0.655 -17.064 1.00 97.38 86 SER A CA 1
ATOM 700 C C . SER A 1 86 ? 8.021 1.785 -17.427 1.00 97.38 86 SER A C 1
ATOM 702 O O . SER A 1 86 ? 8.272 2.022 -18.611 1.00 97.38 86 SER A O 1
ATOM 704 N N . ASN A 1 87 ? 8.519 2.507 -16.424 1.00 98.31 87 ASN A N 1
ATOM 705 C CA . ASN A 1 87 ? 9.212 3.769 -16.630 1.00 98.31 87 ASN A CA 1
ATOM 706 C C . ASN A 1 87 ? 10.636 3.604 -17.155 1.00 98.31 87 ASN A C 1
ATOM 708 O O . ASN A 1 87 ? 11.052 4.276 -18.088 1.00 98.31 87 ASN A O 1
ATOM 712 N N . HIS A 1 88 ? 11.414 2.743 -16.512 1.00 98.62 88 HIS A N 1
ATOM 713 C CA . HIS A 1 88 ? 12.851 2.675 -16.719 1.00 98.62 88 HIS A CA 1
ATOM 714 C C . HIS A 1 88 ? 13.366 1.242 -16.578 1.00 98.62 88 HIS A C 1
ATOM 716 O O . HIS A 1 88 ? 12.695 0.345 -16.070 1.00 98.62 88 HIS A O 1
ATOM 722 N N . ILE A 1 89 ? 14.598 1.040 -17.028 1.00 98.44 89 ILE A N 1
ATOM 723 C CA . ILE A 1 89 ? 15.385 -0.187 -16.850 1.00 98.44 89 ILE A CA 1
ATOM 724 C C . ILE A 1 89 ? 16.669 0.139 -16.091 1.00 98.44 89 ILE A C 1
ATOM 726 O O . ILE A 1 89 ? 16.944 1.291 -15.784 1.00 98.44 89 ILE A O 1
ATOM 730 N N . GLY A 1 90 ? 17.481 -0.862 -15.762 1.00 98.12 90 GLY A N 1
ATOM 731 C CA . GLY A 1 90 ? 18.825 -0.641 -15.234 1.00 98.12 90 GLY A CA 1
ATOM 732 C C . GLY A 1 90 ? 19.838 -0.344 -16.338 1.00 98.12 90 GLY A C 1
ATOM 733 O O . GLY A 1 90 ? 19.775 -0.920 -17.422 1.00 98.12 90 GLY A O 1
ATOM 734 N N . ILE A 1 91 ? 20.844 0.480 -16.038 1.00 97.00 91 ILE A N 1
ATOM 735 C CA . ILE A 1 91 ? 21.918 0.850 -16.981 1.00 97.00 91 ILE A CA 1
ATOM 736 C C . ILE A 1 91 ? 22.697 -0.348 -17.553 1.00 97.00 91 ILE A C 1
ATOM 738 O O . ILE A 1 91 ? 23.271 -0.264 -18.634 1.00 97.00 91 ILE A O 1
ATOM 742 N N . ASN A 1 92 ? 22.692 -1.483 -16.850 1.00 97.31 92 ASN A N 1
ATOM 743 C CA . ASN A 1 92 ? 23.341 -2.717 -17.291 1.00 97.31 92 ASN A CA 1
ATOM 744 C C . ASN A 1 92 ? 22.439 -3.610 -18.165 1.00 97.31 92 ASN A C 1
ATOM 746 O O . ASN A 1 92 ? 22.839 -4.723 -18.502 1.00 97.31 92 ASN A O 1
ATOM 750 N N . HIS A 1 93 ? 21.227 -3.170 -18.517 1.00 98.06 93 HIS A N 1
ATOM 751 C CA . HIS A 1 93 ? 20.372 -3.890 -19.457 1.00 98.06 93 HIS A CA 1
ATOM 752 C C . HIS A 1 93 ? 21.034 -3.922 -20.842 1.00 98.06 93 HIS A C 1
ATOM 754 O O . HIS A 1 93 ? 21.551 -2.917 -21.325 1.00 98.06 93 HIS A O 1
ATOM 760 N N . GLU A 1 94 ? 20.975 -5.069 -21.524 1.00 95.94 94 GLU A N 1
ATOM 761 C CA . GLU A 1 94 ? 21.658 -5.276 -22.813 1.00 95.94 94 GLU A CA 1
ATOM 762 C C . GLU A 1 94 ? 21.272 -4.251 -23.896 1.00 95.94 94 GLU A C 1
ATOM 764 O O . GLU A 1 94 ? 22.108 -3.883 -24.722 1.00 95.94 94 GLU A O 1
ATOM 769 N N . TRP A 1 95 ? 20.039 -3.732 -23.852 1.00 97.50 95 TRP A N 1
ATOM 770 C CA . TRP A 1 95 ? 19.541 -2.700 -24.758 1.00 97.50 95 TRP A CA 1
ATOM 771 C C . TRP A 1 95 ? 20.358 -1.416 -24.708 1.00 97.50 95 TRP A C 1
ATOM 773 O O . TRP A 1 95 ? 20.544 -0.794 -25.744 1.00 97.50 95 TRP A O 1
ATOM 783 N N . VAL A 1 96 ? 20.910 -1.040 -23.552 1.00 95.56 96 VAL A N 1
ATOM 784 C CA . VAL A 1 96 ? 21.682 0.205 -23.410 1.00 95.56 96 VAL A CA 1
ATOM 785 C C . VAL A 1 96 ? 22.901 0.220 -24.339 1.00 95.56 96 VAL A C 1
ATOM 787 O O . VAL A 1 96 ? 23.275 1.270 -24.853 1.00 95.56 96 VAL A O 1
ATOM 790 N N . ASN A 1 97 ? 23.494 -0.949 -24.603 1.00 92.94 97 ASN A N 1
ATOM 791 C CA . ASN A 1 97 ? 24.643 -1.092 -25.501 1.00 92.94 97 ASN A CA 1
ATOM 792 C C . ASN A 1 97 ? 24.252 -1.465 -26.940 1.00 92.94 97 ASN A C 1
ATOM 794 O O . ASN A 1 97 ? 25.106 -1.457 -27.826 1.00 92.94 97 ASN A O 1
ATOM 798 N N . ASN A 1 98 ? 22.993 -1.835 -27.174 1.00 95.81 98 ASN A N 1
ATOM 799 C CA . ASN A 1 98 ? 22.483 -2.255 -28.473 1.00 95.81 98 ASN A CA 1
ATOM 800 C C . ASN A 1 98 ? 20.972 -1.999 -28.542 1.00 95.81 98 ASN A C 1
ATOM 802 O O . ASN A 1 98 ? 20.164 -2.906 -28.317 1.00 95.81 98 ASN A O 1
ATOM 806 N N . LEU A 1 99 ? 20.604 -0.741 -28.789 1.00 96.94 99 LEU A N 1
ATOM 807 C CA . LEU A 1 99 ? 19.207 -0.323 -28.766 1.00 96.94 99 LEU A CA 1
ATOM 808 C C . LEU A 1 99 ? 18.424 -0.989 -29.911 1.00 96.94 99 LEU A C 1
ATOM 810 O O . LEU A 1 99 ? 18.881 -0.952 -31.055 1.00 96.94 99 LEU A O 1
ATOM 814 N N . PRO A 1 100 ? 17.232 -1.558 -29.644 1.00 97.25 100 PRO A N 1
ATOM 815 C CA . PRO A 1 100 ? 16.370 -2.094 -30.699 1.00 97.25 100 PRO A CA 1
ATOM 816 C C . PRO A 1 100 ? 15.939 -1.046 -31.740 1.00 97.25 100 PRO A C 1
ATOM 818 O O . PRO A 1 100 ? 15.810 -1.369 -32.921 1.00 97.25 100 PRO A O 1
ATOM 821 N N . THR A 1 101 ? 15.739 0.205 -31.311 1.00 97.12 101 THR A N 1
ATOM 822 C CA . THR A 1 101 ? 15.485 1.387 -32.155 1.00 97.12 101 THR A CA 1
ATOM 823 C C . THR A 1 101 ? 16.278 2.583 -31.627 1.00 97.12 101 THR A C 1
ATOM 825 O O . THR A 1 101 ? 16.633 2.626 -30.451 1.00 97.12 101 THR A O 1
ATOM 828 N N . GLU A 1 102 ? 16.529 3.594 -32.463 1.00 95.62 102 GLU A N 1
ATOM 829 C CA . GLU A 1 102 ? 17.200 4.833 -32.023 1.00 95.62 102 GLU A CA 1
ATOM 830 C C . GLU A 1 102 ? 16.411 5.586 -30.940 1.00 95.62 102 GLU A C 1
ATOM 832 O O . GLU A 1 102 ? 16.986 6.353 -30.173 1.00 95.62 102 GLU A O 1
ATOM 837 N N . THR A 1 103 ? 15.100 5.352 -30.872 1.00 96.81 103 THR A N 1
ATOM 838 C CA . THR A 1 103 ? 14.163 5.988 -29.946 1.00 96.81 103 THR A CA 1
ATOM 839 C C . THR A 1 103 ? 13.793 5.110 -28.760 1.00 96.81 103 THR A C 1
ATOM 841 O O . THR A 1 103 ? 12.899 5.498 -28.028 1.00 96.81 103 THR A O 1
ATOM 844 N N . TRP A 1 104 ? 14.426 3.949 -28.552 1.00 98.19 104 TRP A N 1
ATOM 845 C CA . TRP A 1 104 ? 14.000 2.970 -27.538 1.00 98.19 104 TRP A CA 1
ATOM 846 C C . TRP A 1 104 ? 14.092 3.486 -26.093 1.00 98.19 104 TRP A C 1
ATOM 848 O O . TRP A 1 104 ? 13.317 3.084 -25.230 1.00 98.19 104 TRP A O 1
ATOM 858 N N . ILE A 1 105 ? 15.037 4.386 -25.829 1.00 98.19 105 ILE A N 1
ATOM 859 C CA . ILE A 1 105 ? 15.182 5.098 -24.556 1.00 98.19 105 ILE A CA 1
ATOM 860 C C . ILE A 1 105 ? 15.150 6.601 -24.814 1.00 98.19 105 ILE A C 1
ATOM 862 O O . ILE A 1 105 ? 15.540 7.064 -25.890 1.00 98.19 105 ILE A O 1
ATOM 866 N N . ASN A 1 106 ? 14.720 7.372 -23.824 1.00 97.88 106 ASN A N 1
ATOM 867 C CA . ASN A 1 106 ? 14.754 8.824 -23.895 1.00 97.88 106 ASN A CA 1
ATOM 868 C C . ASN A 1 106 ? 16.195 9.326 -23.688 1.00 97.88 106 ASN A C 1
ATOM 870 O O . ASN A 1 106 ? 16.734 9.277 -22.590 1.00 97.88 106 ASN A O 1
ATOM 874 N N . GLY A 1 107 ? 16.859 9.806 -24.744 1.00 95.62 107 GLY A N 1
ATOM 875 C CA . GLY A 1 107 ? 18.247 10.285 -24.670 1.00 95.62 107 GLY A CA 1
ATOM 876 C C . GLY A 1 107 ? 19.291 9.162 -24.703 1.00 95.62 107 GLY A C 1
ATOM 877 O O . GLY A 1 107 ? 19.139 8.172 -25.411 1.00 95.62 107 GLY A O 1
ATOM 878 N N . ALA A 1 108 ? 20.407 9.340 -23.994 1.00 95.25 108 ALA A N 1
ATOM 879 C CA . ALA A 1 108 ? 21.514 8.383 -23.946 1.00 95.25 108 ALA A CA 1
ATOM 880 C C . ALA A 1 108 ? 22.258 8.452 -22.596 1.00 95.25 108 ALA A C 1
ATOM 882 O O . ALA A 1 108 ? 22.218 9.494 -21.939 1.00 95.25 108 ALA A O 1
ATOM 883 N N . PRO A 1 109 ? 23.036 7.418 -22.205 1.00 94.12 109 PRO A N 1
ATOM 884 C CA . PRO A 1 109 ? 23.750 7.395 -20.921 1.00 94.12 109 PRO A CA 1
ATOM 885 C C . PRO A 1 109 ? 24.565 8.653 -20.595 1.00 94.12 109 PRO A C 1
ATOM 887 O O . PRO A 1 109 ? 24.552 9.117 -19.464 1.00 94.12 109 PRO A O 1
ATOM 890 N N . ASN A 1 110 ? 25.227 9.250 -21.590 1.00 94.12 110 ASN A N 1
ATOM 891 C CA . ASN A 1 110 ? 26.041 10.459 -21.404 1.00 94.12 110 ASN A CA 1
ATOM 892 C C . ASN A 1 110 ? 25.320 11.762 -21.803 1.00 94.12 110 ASN A C 1
ATOM 894 O O . ASN A 1 110 ? 25.942 12.822 -21.806 1.00 94.12 110 ASN A O 1
ATOM 898 N N . ASN A 1 111 ? 24.055 11.688 -22.227 1.00 95.81 111 ASN A N 1
ATOM 899 C CA . ASN A 1 111 ? 23.270 12.831 -22.685 1.00 95.81 111 ASN A CA 1
ATOM 900 C C . ASN A 1 111 ? 21.768 12.537 -22.555 1.00 95.81 111 ASN A C 1
ATOM 902 O O . ASN A 1 111 ? 21.122 12.108 -23.513 1.00 95.81 111 ASN A O 1
ATOM 906 N N . HIS A 1 112 ? 21.228 12.751 -21.362 1.00 96.56 112 HIS A N 1
ATOM 907 C CA . HIS A 1 112 ? 19.813 12.585 -21.049 1.00 96.56 112 HIS A CA 1
ATOM 908 C C . HIS A 1 112 ? 19.335 13.733 -20.157 1.00 96.56 112 HIS A C 1
ATOM 910 O O . HIS A 1 112 ? 20.137 14.455 -19.559 1.00 96.56 112 HIS A O 1
ATOM 916 N N . LEU A 1 113 ? 18.018 13.921 -20.102 1.00 96.06 113 LEU A N 1
ATOM 917 C CA . LEU A 1 113 ? 17.403 14.858 -19.171 1.00 96.06 113 LEU A CA 1
ATOM 918 C C . LEU A 1 113 ? 17.302 14.196 -17.792 1.00 96.06 113 LEU A C 1
ATOM 920 O O . LEU A 1 113 ? 16.925 13.027 -17.733 1.00 96.06 113 LEU A O 1
ATOM 924 N N . PRO A 1 114 ? 17.603 14.899 -16.690 1.00 96.12 114 PRO A N 1
ATOM 925 C CA . PRO A 1 114 ? 17.233 14.421 -15.365 1.00 96.12 114 PRO A CA 1
ATOM 926 C C . PRO A 1 114 ? 15.713 14.515 -15.184 1.00 96.12 114 PRO A C 1
ATOM 928 O O . PRO A 1 114 ? 15.089 15.447 -15.700 1.00 96.12 114 PRO A O 1
ATOM 931 N N . ALA A 1 115 ? 15.131 13.579 -14.433 1.00 93.81 115 ALA A N 1
ATOM 932 C CA . ALA A 1 115 ? 13.722 13.637 -14.062 1.00 93.81 115 ALA A CA 1
ATOM 933 C C . ALA A 1 115 ? 13.408 14.899 -13.249 1.00 93.81 115 ALA A C 1
ATOM 935 O O . ALA A 1 115 ? 14.097 15.223 -12.277 1.00 93.81 115 ALA A O 1
ATOM 936 N N . ASP A 1 116 ? 12.328 15.590 -13.612 1.00 93.25 116 ASP A N 1
ATOM 937 C CA . ASP A 1 116 ? 11.691 16.542 -12.707 1.00 93.25 116 ASP A CA 1
ATOM 938 C C . ASP A 1 116 ? 10.704 15.779 -11.814 1.00 93.25 116 ASP A C 1
ATOM 940 O O . ASP A 1 116 ? 9.823 15.066 -12.283 1.00 93.25 116 ASP A O 1
ATOM 944 N N . HIS A 1 117 ? 10.854 15.902 -10.497 1.00 93.50 117 HIS A N 1
ATOM 945 C CA . HIS A 1 117 ? 10.008 15.201 -9.530 1.00 93.50 117 HIS A CA 1
ATOM 946 C C . HIS A 1 117 ? 8.732 15.988 -9.159 1.00 93.50 117 HIS A C 1
ATOM 948 O O . HIS A 1 117 ? 7.918 15.525 -8.345 1.00 93.50 117 HIS A O 1
ATOM 954 N N . ASN A 1 118 ? 8.511 17.167 -9.756 1.00 93.12 118 ASN A N 1
ATOM 955 C CA . ASN A 1 118 ? 7.327 18.006 -9.562 1.00 93.12 118 ASN A CA 1
ATOM 956 C C . ASN A 1 118 ? 6.120 17.518 -10.377 1.00 93.12 118 ASN A C 1
ATOM 958 O O . ASN A 1 118 ? 5.507 18.274 -11.124 1.00 93.12 118 ASN A O 1
ATOM 962 N N . LYS A 1 119 ? 5.689 16.273 -10.145 1.00 91.19 119 LYS A N 1
ATOM 963 C CA . LYS A 1 119 ? 4.517 15.629 -10.781 1.00 91.19 119 LYS A CA 1
ATOM 964 C C . LYS A 1 119 ? 3.189 16.400 -10.721 1.00 91.19 119 LYS A C 1
ATOM 966 O O . LYS A 1 119 ? 2.243 16.029 -11.402 1.00 91.19 119 LYS A O 1
ATOM 971 N N . VAL A 1 120 ? 3.109 17.476 -9.931 1.00 92.62 120 VAL A N 1
ATOM 972 C CA . VAL A 1 120 ? 1.989 18.433 -9.976 1.00 92.62 120 VAL A CA 1
ATOM 973 C C . VAL A 1 120 ? 1.834 19.028 -11.376 1.00 92.62 120 VAL A C 1
ATOM 975 O O . VAL A 1 120 ? 0.709 19.243 -11.806 1.00 92.62 120 VAL A O 1
ATOM 978 N N . ALA A 1 121 ? 2.936 19.216 -12.111 1.00 94.12 121 ALA A N 1
ATOM 979 C CA . ALA A 1 121 ? 2.912 19.762 -13.465 1.00 94.12 121 ALA A CA 1
ATOM 980 C C . ALA A 1 121 ? 2.059 18.933 -14.445 1.00 94.12 121 ALA A C 1
ATOM 982 O O . ALA A 1 121 ? 1.559 19.480 -15.418 1.00 94.12 121 ALA A O 1
ATOM 983 N N . LEU A 1 122 ? 1.827 17.639 -14.182 1.00 92.06 122 LEU A N 1
ATOM 984 C CA . LEU A 1 122 ? 0.964 16.795 -15.022 1.00 92.06 122 LEU A CA 1
ATOM 985 C C . LEU A 1 122 ? -0.528 17.126 -14.903 1.00 92.06 122 LEU A C 1
ATOM 987 O O . LEU A 1 122 ? -1.310 16.747 -15.769 1.00 92.06 122 LEU A O 1
ATOM 991 N N . VAL A 1 123 ? -0.929 17.788 -13.816 1.00 91.50 123 VAL A N 1
ATOM 992 C CA . VAL A 1 123 ? -2.331 18.113 -13.507 1.00 91.50 123 VAL A CA 1
ATOM 993 C C . VAL A 1 123 ? -2.546 19.616 -13.304 1.00 91.50 123 VAL A C 1
ATOM 995 O O . VAL A 1 123 ? -3.654 20.057 -13.006 1.00 91.50 123 VAL A O 1
ATOM 998 N N . ASP A 1 124 ? -1.489 20.412 -13.462 1.00 92.12 124 ASP A N 1
ATOM 999 C CA . ASP A 1 124 ? -1.519 21.864 -13.356 1.00 92.12 124 ASP A CA 1
ATOM 1000 C C . ASP A 1 124 ? -1.881 22.490 -14.710 1.00 92.12 124 ASP A C 1
ATOM 1002 O O . ASP A 1 124 ? -1.141 22.404 -15.688 1.00 92.12 124 ASP A O 1
ATOM 1006 N N . ILE A 1 125 ? -3.017 23.187 -14.748 1.00 90.94 125 ILE A N 1
ATOM 1007 C CA . ILE A 1 125 ? -3.503 23.916 -15.930 1.00 90.94 125 ILE A CA 1
ATOM 1008 C C . ILE A 1 125 ? -2.620 25.119 -16.316 1.00 90.94 125 ILE A C 1
ATOM 1010 O O . ILE A 1 125 ? -2.869 25.773 -17.331 1.00 90.94 125 ILE A O 1
ATOM 1014 N N . HIS A 1 126 ? -1.626 25.448 -15.491 1.00 93.44 126 HIS A N 1
ATOM 1015 C CA . HIS A 1 126 ? -0.634 26.496 -15.708 1.00 93.44 126 HIS A CA 1
ATOM 1016 C C . HIS A 1 126 ? 0.784 25.949 -15.909 1.00 93.44 126 HIS A C 1
ATOM 1018 O O . HIS A 1 126 ? 1.720 26.748 -16.006 1.00 93.44 126 HIS A O 1
ATOM 1024 N N . ALA A 1 127 ? 0.949 24.625 -15.990 1.00 93.44 127 ALA A N 1
ATOM 1025 C CA . ALA A 1 127 ? 2.250 24.002 -16.164 1.00 93.44 127 ALA A CA 1
ATOM 1026 C C . ALA A 1 127 ? 2.930 24.455 -17.459 1.00 93.44 127 ALA A C 1
ATOM 1028 O O . ALA A 1 127 ? 2.298 24.620 -18.506 1.00 93.44 127 ALA A O 1
ATOM 1029 N N . ASP A 1 128 ? 4.250 24.613 -17.397 1.00 94.81 128 ASP A N 1
ATOM 1030 C CA . ASP A 1 128 ? 5.052 24.764 -18.597 1.00 94.81 128 ASP A CA 1
ATOM 1031 C C . ASP A 1 128 ? 5.359 23.395 -19.224 1.00 94.81 128 ASP A C 1
ATOM 1033 O O . ASP A 1 128 ? 5.513 22.376 -18.547 1.00 94.81 128 ASP A O 1
ATOM 1037 N N . GLU A 1 129 ? 5.497 23.387 -20.546 1.00 94.44 129 GLU A N 1
ATOM 1038 C CA . GLU A 1 129 ? 5.743 22.170 -21.320 1.00 94.44 129 GLU A CA 1
ATOM 1039 C C . GLU A 1 129 ? 7.072 21.488 -20.951 1.00 94.44 129 GLU A C 1
ATOM 1041 O O . GLU A 1 129 ? 7.176 20.267 -21.035 1.00 94.44 129 GLU A O 1
ATOM 1046 N N . LYS A 1 130 ? 8.094 22.236 -20.506 1.00 94.69 130 LYS A N 1
ATOM 1047 C CA . LYS A 1 130 ? 9.404 21.645 -20.191 1.00 94.69 130 LYS A CA 1
ATOM 1048 C C . LYS A 1 130 ? 9.351 20.825 -18.913 1.00 94.69 130 LYS A C 1
ATOM 1050 O O . LYS A 1 130 ? 9.961 19.763 -18.886 1.00 94.69 130 LYS A O 1
ATOM 1055 N N . SER A 1 131 ? 8.630 21.293 -17.895 1.00 94.31 131 SER A N 1
ATOM 1056 C CA . SER A 1 131 ? 8.415 20.529 -16.662 1.00 94.31 131 SER A CA 1
ATOM 1057 C C . SER A 1 131 ? 7.683 19.216 -16.952 1.00 94.31 131 SER A C 1
ATOM 1059 O O . SER A 1 131 ? 8.094 18.166 -16.471 1.00 94.31 131 SER A O 1
ATOM 1061 N N . ILE A 1 132 ? 6.659 19.244 -17.816 1.00 93.81 132 ILE A N 1
ATOM 1062 C CA . ILE A 1 132 ? 5.945 18.032 -18.253 1.00 93.81 132 ILE A CA 1
ATOM 1063 C C . ILE A 1 132 ? 6.890 17.074 -18.993 1.00 93.81 132 ILE A C 1
ATOM 1065 O O . ILE A 1 132 ? 6.955 15.899 -18.647 1.00 93.81 132 ILE A O 1
ATOM 1069 N N . ILE A 1 133 ? 7.665 17.573 -19.962 1.00 94.94 133 ILE A N 1
ATOM 1070 C CA . ILE A 1 133 ? 8.645 16.766 -20.710 1.00 94.94 133 ILE A CA 1
ATOM 1071 C C . ILE A 1 133 ? 9.711 16.169 -19.782 1.00 94.94 133 ILE A C 1
ATOM 1073 O O . ILE A 1 133 ? 10.135 15.039 -19.992 1.00 94.94 133 ILE A O 1
ATOM 1077 N N . ALA A 1 134 ? 10.166 16.912 -18.772 1.00 95.44 134 ALA A N 1
ATOM 1078 C CA . ALA A 1 134 ? 11.175 16.435 -17.831 1.00 95.44 134 ALA A CA 1
ATOM 1079 C C . ALA A 1 134 ? 10.637 15.362 -16.872 1.00 95.44 134 ALA A C 1
ATOM 1081 O O . ALA A 1 134 ? 11.420 14.553 -16.387 1.00 95.44 134 ALA A O 1
ATOM 1082 N N . ILE A 1 135 ? 9.328 15.334 -16.604 1.00 95.56 135 ILE A N 1
ATOM 1083 C CA . ILE A 1 135 ? 8.688 14.228 -15.879 1.00 95.56 135 ILE A CA 1
ATOM 1084 C C . ILE A 1 135 ? 8.559 13.000 -16.788 1.00 95.56 135 ILE A C 1
ATOM 1086 O O . ILE A 1 135 ? 8.896 11.910 -16.351 1.00 95.56 135 ILE A O 1
ATOM 1090 N N . ASP A 1 136 ? 8.098 13.200 -18.028 1.00 92.75 136 ASP A N 1
ATOM 1091 C CA . ASP A 1 136 ? 7.761 12.141 -18.999 1.00 92.75 136 ASP A CA 1
ATOM 1092 C C . ASP A 1 136 ? 8.990 11.436 -19.605 1.00 92.75 136 ASP A C 1
ATOM 1094 O O . ASP A 1 136 ? 8.951 10.251 -19.907 1.00 92.75 136 ASP A O 1
ATOM 1098 N N . ASN A 1 137 ? 10.087 12.175 -19.812 1.00 96.00 137 ASN A N 1
ATOM 1099 C CA . ASN A 1 137 ? 11.268 11.692 -20.543 1.00 96.00 137 ASN A CA 1
ATOM 1100 C C . ASN A 1 137 ? 12.572 11.769 -19.733 1.00 96.00 137 ASN A C 1
ATOM 1102 O O . ASN A 1 137 ? 13.664 11.546 -20.272 1.00 96.00 137 ASN A O 1
ATOM 1106 N N . GLY A 1 138 ? 12.498 12.206 -18.477 1.00 97.25 138 GLY A N 1
ATOM 1107 C CA . GLY A 1 138 ? 13.671 12.403 -17.637 1.00 97.25 138 GLY A CA 1
ATOM 1108 C C . GLY A 1 138 ? 14.079 11.122 -16.918 1.00 97.25 138 GLY A C 1
ATOM 1109 O O . GLY A 1 138 ? 13.249 10.399 -16.379 1.00 97.25 138 GLY A O 1
ATOM 1110 N N . TRP A 1 139 ? 15.380 10.849 -16.857 1.00 98.00 139 TRP A N 1
ATOM 1111 C CA . TRP A 1 139 ? 15.896 9.685 -16.142 1.00 98.00 139 TRP A CA 1
ATOM 1112 C C . TRP A 1 139 ? 15.775 9.913 -14.644 1.00 98.00 139 TRP A C 1
ATOM 1114 O O . TRP A 1 139 ? 16.258 10.922 -14.122 1.00 98.00 139 TRP A O 1
ATOM 1124 N N . PHE A 1 140 ? 15.158 8.954 -13.951 1.00 96.06 140 PHE A N 1
ATOM 1125 C CA . PHE A 1 140 ? 14.950 9.022 -12.505 1.00 96.06 140 PHE A CA 1
ATOM 1126 C C . PHE A 1 140 ? 16.277 9.206 -11.753 1.00 96.06 140 PHE A C 1
ATOM 1128 O O . PHE A 1 140 ? 16.376 10.010 -10.830 1.00 96.06 140 PHE A O 1
ATOM 1135 N N . VAL A 1 141 ? 17.306 8.480 -12.198 1.00 96.06 141 VAL A N 1
ATOM 1136 C CA . VAL A 1 141 ? 18.722 8.634 -11.841 1.00 96.06 141 VAL A CA 1
ATOM 1137 C C . VAL A 1 141 ? 19.582 8.175 -13.022 1.00 96.06 141 VAL A C 1
ATOM 1139 O O . VAL A 1 141 ? 19.132 7.373 -13.837 1.00 96.06 141 VAL A O 1
ATOM 1142 N N . ASP A 1 142 ? 20.851 8.584 -13.071 1.00 96.12 142 ASP A N 1
ATOM 1143 C CA . ASP A 1 142 ? 21.789 8.253 -14.162 1.00 96.12 142 ASP A CA 1
ATOM 1144 C C . ASP A 1 142 ? 21.945 6.740 -14.431 1.00 96.12 142 ASP A C 1
ATOM 1146 O O . ASP A 1 142 ? 22.353 6.318 -15.513 1.00 96.12 142 ASP A O 1
ATOM 1150 N N . THR A 1 143 ? 21.650 5.894 -13.438 1.00 96.12 143 THR A N 1
ATOM 1151 C CA . THR A 1 143 ? 21.739 4.429 -13.543 1.00 96.12 143 THR A CA 1
ATOM 1152 C C . THR A 1 143 ? 20.430 3.753 -13.964 1.00 96.12 143 THR A C 1
ATOM 1154 O O . THR A 1 143 ? 20.396 2.519 -14.050 1.00 96.12 143 THR A O 1
ATOM 1157 N N . MET A 1 144 ? 19.378 4.528 -14.237 1.00 97.88 144 MET A N 1
ATOM 1158 C CA . MET A 1 144 ? 18.052 4.052 -14.629 1.00 97.88 144 MET A CA 1
ATOM 1159 C C . MET A 1 144 ? 17.604 4.690 -15.957 1.00 97.88 144 MET A C 1
ATOM 1161 O O . MET A 1 144 ? 16.864 5.674 -15.932 1.00 97.88 144 MET A O 1
ATOM 1165 N N . PRO A 1 145 ? 18.051 4.159 -17.116 1.00 98.12 145 PRO A N 1
ATOM 1166 C CA . PRO A 1 145 ? 17.608 4.633 -18.421 1.00 98.12 145 PRO A CA 1
ATOM 1167 C C . PRO A 1 145 ? 16.092 4.638 -18.569 1.00 98.12 145 PRO A C 1
ATOM 1169 O O . PRO A 1 145 ? 15.447 3.601 -18.398 1.00 98.12 145 PRO A O 1
ATOM 1172 N N . ASP A 1 146 ? 15.556 5.800 -18.925 1.00 98.62 146 ASP A N 1
ATOM 1173 C CA . ASP A 1 146 ? 14.129 6.018 -19.130 1.00 98.62 146 ASP A CA 1
ATOM 1174 C C . ASP A 1 146 ? 13.665 5.443 -20.479 1.00 98.62 146 ASP A C 1
ATOM 1176 O O . ASP A 1 146 ? 14.286 5.672 -21.523 1.00 98.62 146 ASP A O 1
ATOM 1180 N N . LEU A 1 147 ? 12.605 4.637 -20.447 1.00 98.62 147 LEU A N 1
ATOM 1181 C CA . LEU A 1 147 ? 12.039 3.948 -21.602 1.00 98.62 147 LEU A CA 1
ATOM 1182 C C . LEU A 1 147 ? 11.091 4.889 -22.349 1.00 98.62 147 LEU A C 1
ATOM 1184 O O . LEU A 1 147 ? 10.099 5.348 -21.796 1.00 98.62 147 LEU A O 1
ATOM 1188 N N . ASN A 1 148 ? 11.314 5.100 -23.644 1.00 98.44 148 ASN A N 1
ATOM 1189 C CA . ASN A 1 148 ? 10.447 5.975 -24.430 1.00 98.44 148 ASN A CA 1
ATOM 1190 C C . ASN A 1 148 ? 9.146 5.269 -24.846 1.00 98.44 148 ASN A C 1
ATOM 1192 O O . ASN A 1 148 ? 9.066 4.660 -25.919 1.00 98.44 148 ASN A O 1
ATOM 1196 N N . GLN A 1 149 ? 8.091 5.376 -24.038 1.00 98.19 149 GLN A N 1
ATOM 1197 C CA . GLN A 1 149 ? 6.837 4.673 -24.332 1.00 98.19 149 GLN A CA 1
ATOM 1198 C C . GLN A 1 149 ? 6.023 5.289 -25.492 1.00 98.19 149 GLN A C 1
ATOM 1200 O O . GLN A 1 149 ? 4.953 4.781 -25.832 1.00 98.19 149 GLN A O 1
ATOM 1205 N N . THR A 1 150 ? 6.526 6.346 -26.146 1.00 97.38 150 THR A N 1
ATOM 1206 C CA . THR A 1 150 ? 5.971 6.840 -27.422 1.00 97.38 150 THR A CA 1
ATOM 1207 C C . THR A 1 150 ? 6.451 6.028 -28.632 1.00 97.38 150 THR A C 1
ATOM 1209 O O . THR A 1 150 ? 5.799 6.045 -29.681 1.00 97.38 150 THR A O 1
ATOM 1212 N N . ASP A 1 151 ? 7.543 5.265 -28.497 1.00 98.38 151 ASP A N 1
ATOM 1213 C CA . ASP A 1 151 ? 7.955 4.279 -29.493 1.00 98.38 151 ASP A CA 1
ATOM 1214 C C . ASP A 1 151 ? 6.983 3.089 -29.477 1.00 98.38 151 ASP A C 1
ATOM 1216 O O . ASP A 1 151 ? 6.893 2.330 -28.510 1.00 98.38 151 ASP A O 1
ATOM 1220 N N . SER A 1 152 ? 6.248 2.901 -30.576 1.00 98.00 152 SER A N 1
ATOM 1221 C CA . SER A 1 152 ? 5.220 1.858 -30.673 1.00 98.00 152 SER A CA 1
ATOM 1222 C C . SER A 1 152 ? 5.750 0.433 -30.464 1.00 98.00 152 SER A C 1
ATOM 1224 O O . SER A 1 152 ? 5.001 -0.429 -30.002 1.00 98.00 152 SER A O 1
ATOM 1226 N N . LEU A 1 153 ? 7.018 0.156 -30.790 1.00 98.56 153 LEU A N 1
ATOM 1227 C CA . LEU A 1 153 ? 7.605 -1.166 -30.584 1.00 98.56 153 LEU A CA 1
ATOM 1228 C C . LEU A 1 153 ? 7.894 -1.404 -29.098 1.00 98.56 153 LEU A C 1
ATOM 1230 O O . LEU A 1 153 ? 7.607 -2.494 -28.600 1.00 98.56 153 LEU A O 1
ATOM 1234 N N . LEU A 1 154 ? 8.380 -0.385 -28.385 1.00 98.56 154 LEU A N 1
ATOM 1235 C CA . LEU A 1 154 ? 8.582 -0.449 -26.938 1.00 98.56 154 LEU A CA 1
ATOM 1236 C C . LEU A 1 154 ? 7.246 -0.530 -26.188 1.00 98.56 154 LEU A C 1
ATOM 1238 O O . LEU A 1 154 ? 7.079 -1.393 -25.329 1.00 98.56 154 LEU A O 1
ATOM 1242 N N . ALA A 1 155 ? 6.268 0.302 -26.553 1.00 98.62 155 ALA A N 1
ATOM 1243 C CA . ALA A 1 155 ? 4.931 0.265 -25.963 1.00 98.62 155 ALA A CA 1
ATOM 1244 C C . ALA A 1 155 ? 4.295 -1.133 -26.085 1.00 98.62 155 ALA A C 1
ATOM 1246 O O . ALA A 1 155 ? 3.796 -1.693 -25.106 1.00 98.62 155 ALA A O 1
ATOM 1247 N N . ASN A 1 156 ? 4.378 -1.735 -27.278 1.00 98.75 156 ASN A N 1
ATOM 1248 C CA . ASN A 1 156 ? 3.920 -3.104 -27.512 1.00 98.75 156 ASN A CA 1
ATOM 1249 C C . ASN A 1 156 ? 4.699 -4.125 -26.677 1.00 98.75 156 ASN A C 1
ATOM 1251 O O . ASN A 1 156 ? 4.092 -5.053 -26.145 1.00 98.75 156 ASN A O 1
ATOM 1255 N N . TYR A 1 157 ? 6.019 -3.963 -26.553 1.00 98.75 157 TYR A N 1
ATOM 1256 C CA . TYR A 1 157 ? 6.844 -4.842 -25.731 1.00 98.75 157 TYR A CA 1
ATOM 1257 C C . TYR A 1 157 ? 6.379 -4.834 -24.272 1.00 98.75 157 TYR A C 1
ATOM 1259 O O . TYR A 1 157 ? 6.184 -5.908 -23.705 1.00 98.75 157 TYR A O 1
ATOM 1267 N N . ILE A 1 158 ? 6.180 -3.653 -23.673 1.00 98.75 158 ILE A N 1
ATOM 1268 C CA . ILE A 1 158 ? 5.786 -3.527 -22.262 1.00 98.75 158 ILE A CA 1
ATOM 1269 C C . ILE A 1 158 ? 4.407 -4.157 -22.047 1.00 98.75 158 ILE A C 1
ATOM 1271 O O . ILE A 1 158 ? 4.269 -5.017 -21.185 1.00 98.75 158 ILE A O 1
ATOM 1275 N N . ILE A 1 159 ? 3.414 -3.831 -22.885 1.00 98.88 159 ILE A N 1
ATOM 1276 C CA . ILE A 1 159 ? 2.067 -4.424 -22.796 1.00 98.88 159 ILE A CA 1
ATOM 1277 C C . ILE A 1 159 ? 2.130 -5.957 -22.891 1.00 98.88 159 ILE A C 1
ATOM 1279 O O . ILE A 1 159 ? 1.524 -6.659 -22.080 1.00 98.88 159 ILE A O 1
ATOM 1283 N N . GLN A 1 160 ? 2.881 -6.494 -23.857 1.00 98.88 160 GLN A N 1
ATOM 1284 C CA . GLN A 1 160 ? 3.024 -7.943 -24.028 1.00 98.88 160 GLN A CA 1
ATOM 1285 C C . GLN A 1 160 ? 3.770 -8.591 -22.863 1.00 98.88 160 GLN A C 1
ATOM 1287 O O . GLN A 1 160 ? 3.394 -9.684 -22.449 1.00 98.88 160 GLN A O 1
ATOM 1292 N N . ASN A 1 161 ? 4.786 -7.928 -22.308 1.00 98.81 161 ASN A N 1
ATOM 1293 C CA . ASN A 1 161 ? 5.505 -8.398 -21.130 1.00 98.81 161 ASN A CA 1
ATOM 1294 C C . ASN A 1 161 ? 4.587 -8.466 -19.904 1.00 98.81 161 ASN A C 1
ATOM 1296 O O . ASN A 1 161 ? 4.571 -9.487 -19.217 1.00 98.81 161 ASN A O 1
ATOM 1300 N N . THR A 1 162 ? 3.770 -7.434 -19.677 1.00 98.75 162 THR A N 1
ATOM 1301 C CA . THR A 1 162 ? 2.772 -7.428 -18.604 1.00 98.75 162 THR A CA 1
ATOM 1302 C C . THR A 1 162 ? 1.782 -8.586 -18.776 1.00 98.75 162 THR A C 1
ATOM 1304 O O . THR A 1 162 ? 1.598 -9.379 -17.854 1.00 98.75 162 THR A O 1
ATOM 1307 N N . ILE A 1 163 ? 1.190 -8.743 -19.969 1.00 98.88 163 ILE A N 1
ATOM 1308 C CA . ILE A 1 163 ? 0.266 -9.851 -20.283 1.00 98.88 163 ILE A CA 1
ATOM 1309 C C . ILE A 1 163 ? 0.948 -11.205 -20.076 1.00 98.88 163 ILE A C 1
ATOM 1311 O O . ILE A 1 163 ? 0.350 -12.113 -19.500 1.00 98.88 163 ILE A O 1
ATOM 1315 N N . TRP A 1 164 ? 2.201 -11.342 -20.514 1.00 98.88 164 TRP A N 1
ATOM 1316 C CA . TRP A 1 164 ? 2.965 -12.571 -20.361 1.00 98.88 164 TRP A CA 1
ATOM 1317 C C . TRP A 1 164 ? 3.151 -12.932 -18.891 1.00 98.88 164 TRP A C 1
ATOM 1319 O O . TRP A 1 164 ? 2.904 -14.079 -18.537 1.00 98.88 164 TRP A O 1
ATOM 1329 N N . TRP A 1 165 ? 3.526 -11.986 -18.022 1.00 98.81 165 TRP A N 1
ATOM 1330 C CA . TRP A 1 165 ? 3.661 -12.261 -16.589 1.00 98.81 165 TRP A CA 1
ATOM 1331 C C . TRP A 1 165 ? 2.330 -12.649 -15.948 1.00 98.81 165 TRP A C 1
ATOM 1333 O O . TRP A 1 165 ? 2.311 -13.595 -15.154 1.00 98.81 165 TRP A O 1
ATOM 1343 N N . ILE A 1 166 ? 1.230 -11.993 -16.331 1.00 98.69 166 ILE A N 1
ATOM 1344 C CA . ILE A 1 166 ? -0.120 -12.347 -15.871 1.00 98.69 166 ILE A CA 1
ATOM 1345 C C . ILE A 1 166 ? -0.452 -13.799 -16.243 1.00 98.69 166 ILE A C 1
ATOM 1347 O O . ILE A 1 166 ? -0.697 -14.611 -15.353 1.00 98.69 166 ILE A O 1
ATOM 1351 N N . GLU A 1 167 ? -0.368 -14.165 -17.523 1.00 98.75 167 GLU A N 1
ATOM 1352 C CA . GLU A 1 167 ? -0.720 -15.511 -18.009 1.00 98.75 167 GLU A CA 1
ATOM 1353 C C . GLU A 1 167 ? 0.261 -16.599 -17.561 1.00 98.75 167 GLU A C 1
ATOM 1355 O O . GLU A 1 167 ? -0.116 -17.731 -17.246 1.00 98.75 167 GLU A O 1
ATOM 1360 N N . TYR A 1 168 ? 1.555 -16.284 -17.536 1.00 98.81 168 TYR A N 1
ATOM 1361 C CA . TYR A 1 168 ? 2.587 -17.256 -17.210 1.00 98.81 168 TYR A CA 1
ATOM 1362 C C . TYR A 1 168 ? 2.507 -17.683 -15.744 1.00 98.81 168 TYR A C 1
ATOM 1364 O O . TYR A 1 168 ? 2.609 -18.883 -15.448 1.00 98.81 168 TYR A O 1
ATOM 1372 N N . SER A 1 169 ? 2.345 -16.710 -14.841 1.00 98.38 169 SER A N 1
ATOM 1373 C CA . SER A 1 169 ? 2.446 -16.917 -13.395 1.00 98.38 169 SER A CA 1
ATOM 1374 C C . SER A 1 169 ? 1.097 -17.014 -12.682 1.00 98.38 169 SER A C 1
ATOM 1376 O O . SER A 1 169 ? 1.015 -17.724 -11.682 1.00 98.38 169 SER A O 1
ATOM 1378 N N . GLY A 1 170 ? 0.049 -16.368 -13.201 1.00 98.38 170 GLY A N 1
ATOM 1379 C CA . GLY A 1 170 ? -1.269 -16.304 -12.569 1.00 98.38 170 GLY A CA 1
ATOM 1380 C C . GLY A 1 170 ? -1.396 -15.241 -11.475 1.00 98.38 170 GLY A C 1
ATOM 1381 O O . GLY A 1 170 ? -2.219 -15.405 -10.583 1.00 98.38 170 GLY A O 1
ATOM 1382 N N . ILE A 1 171 ? -0.578 -14.185 -11.486 1.00 98.56 171 ILE A N 1
ATOM 1383 C CA . ILE A 1 171 ? -0.722 -13.045 -10.557 1.00 98.56 171 ILE A CA 1
ATOM 1384 C C . ILE A 1 171 ? -2.143 -12.454 -10.585 1.00 98.56 171 ILE A C 1
ATOM 1386 O O . ILE A 1 171 ?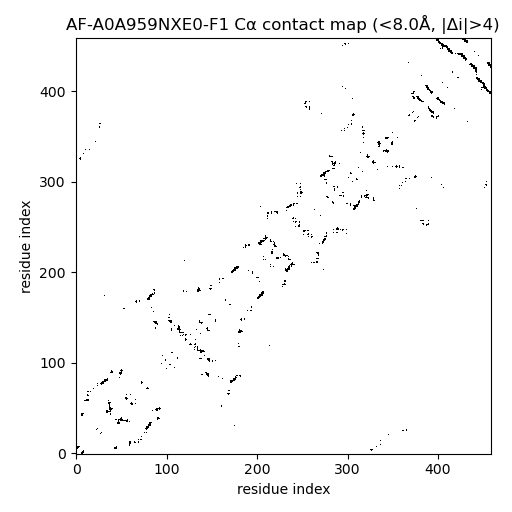 -2.869 -12.599 -11.565 1.00 98.56 171 ILE A O 1
ATOM 1390 N N . ASP A 1 172 ? -2.542 -11.783 -9.504 1.00 98.69 172 ASP A N 1
ATOM 1391 C CA . ASP A 1 172 ? -3.916 -11.314 -9.261 1.00 98.69 172 ASP A CA 1
ATOM 1392 C C . ASP A 1 172 ? -4.086 -9.788 -9.381 1.00 98.69 172 ASP A C 1
ATOM 1394 O O . ASP A 1 172 ? -5.208 -9.276 -9.361 1.00 98.69 172 ASP A O 1
ATOM 1398 N N . GLY A 1 173 ? -2.979 -9.051 -9.440 1.00 98.62 173 GLY A N 1
ATOM 1399 C CA . GLY A 1 173 ? -2.968 -7.596 -9.531 1.00 98.62 173 GLY A CA 1
ATOM 1400 C C . GLY A 1 173 ? -1.573 -7.047 -9.810 1.00 98.62 173 GLY A C 1
ATOM 1401 O O . GLY A 1 173 ? -0.580 -7.774 -9.722 1.00 98.62 1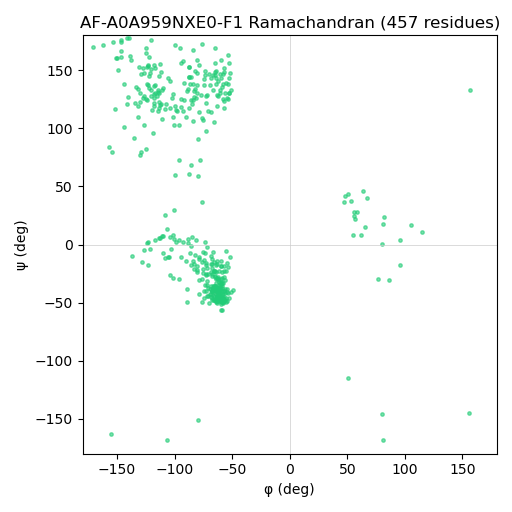73 GLY A O 1
ATOM 1402 N N . ILE A 1 174 ? -1.504 -5.753 -10.112 1.00 98.81 174 ILE A N 1
ATOM 1403 C CA . ILE A 1 174 ? -0.248 -5.021 -10.314 1.00 98.81 174 ILE A CA 1
ATOM 1404 C C . ILE A 1 174 ? -0.178 -3.826 -9.364 1.00 98.81 174 ILE A C 1
ATOM 1406 O O . ILE A 1 174 ? -1.164 -3.107 -9.192 1.00 98.81 174 ILE A O 1
ATOM 1410 N N . ARG A 1 175 ? 0.996 -3.611 -8.769 1.00 98.88 175 ARG A N 1
ATOM 1411 C CA . ARG A 1 175 ? 1.424 -2.304 -8.267 1.00 98.88 175 ARG A CA 1
ATOM 1412 C C . ARG A 1 175 ? 2.356 -1.720 -9.321 1.00 98.88 175 ARG A C 1
ATOM 1414 O O . ARG A 1 175 ? 3.365 -2.340 -9.627 1.00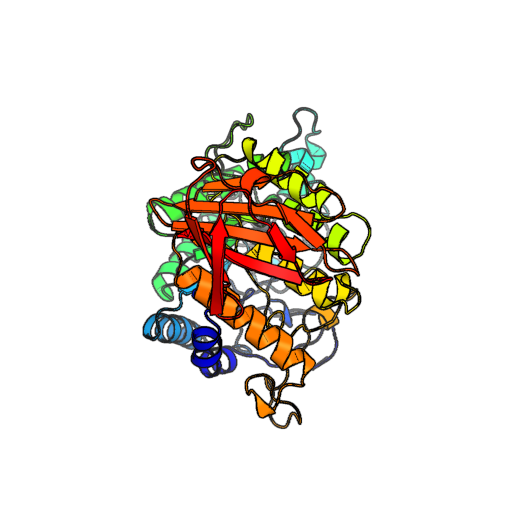 98.88 175 ARG A O 1
ATOM 1421 N N . GLU A 1 176 ? 1.992 -0.577 -9.883 1.00 98.81 176 GLU A N 1
ATOM 1422 C CA . GLU A 1 176 ? 2.804 0.137 -10.864 1.00 98.81 176 GLU A CA 1
ATOM 1423 C C . GLU A 1 176 ? 3.687 1.153 -10.148 1.00 98.81 176 GLU A C 1
ATOM 1425 O O . GLU A 1 176 ? 3.187 2.095 -9.522 1.00 98.81 176 GLU A O 1
ATOM 1430 N N . ASP A 1 177 ? 4.992 0.929 -10.221 1.00 98.69 177 ASP A N 1
ATOM 1431 C CA . ASP A 1 177 ? 6.017 1.828 -9.717 1.00 98.69 177 ASP A CA 1
ATOM 1432 C C . ASP A 1 177 ? 6.016 3.156 -10.471 1.00 98.69 177 ASP A C 1
ATOM 1434 O O . ASP A 1 177 ? 5.706 3.191 -11.660 1.00 98.69 177 ASP A O 1
ATOM 1438 N N . THR A 1 178 ? 6.388 4.245 -9.786 1.00 97.12 178 THR A N 1
ATOM 1439 C CA . THR A 1 178 ? 6.702 5.530 -10.434 1.00 97.12 178 THR A CA 1
ATOM 1440 C C . THR A 1 178 ? 5.667 5.981 -11.486 1.00 97.12 178 THR A C 1
ATOM 1442 O O . THR A 1 178 ? 6.011 6.616 -12.481 1.00 97.12 178 THR A O 1
ATOM 1445 N N . TYR A 1 179 ? 4.373 5.726 -11.244 1.00 98.06 179 TYR A N 1
ATOM 1446 C CA . TYR A 1 179 ? 3.299 5.885 -12.239 1.00 98.06 179 TYR A CA 1
ATOM 1447 C C . TYR A 1 179 ? 3.279 7.253 -12.963 1.00 98.06 179 TYR A C 1
ATOM 1449 O O . TYR A 1 179 ? 3.062 7.282 -14.177 1.00 98.06 179 TYR A O 1
ATOM 1457 N N . PRO A 1 180 ? 3.513 8.400 -12.285 1.00 96.50 180 PRO A N 1
ATOM 1458 C CA . PRO A 1 180 ? 3.527 9.706 -12.945 1.00 96.50 180 PRO A CA 1
ATOM 1459 C C . PRO A 1 180 ? 4.661 9.907 -13.955 1.00 96.50 180 PRO A C 1
ATOM 1461 O O . PRO A 1 180 ? 4.538 10.781 -14.801 1.00 96.50 180 PRO A O 1
ATOM 1464 N N . TYR A 1 181 ? 5.758 9.158 -13.852 1.00 97.75 181 TYR A N 1
ATOM 1465 C CA . TYR A 1 181 ? 6.941 9.372 -14.689 1.00 97.75 181 TYR A CA 1
ATOM 1466 C C . TYR A 1 181 ? 6.794 8.742 -16.077 1.00 97.75 181 TYR A C 1
ATOM 1468 O O . TYR A 1 181 ? 7.413 9.198 -17.025 1.00 97.75 181 TYR A O 1
ATOM 1476 N N . SER A 1 182 ? 5.934 7.730 -16.225 1.00 96.69 182 SER A N 1
ATOM 1477 C CA . SER A 1 182 ? 5.683 7.119 -17.532 1.00 96.69 182 SER A CA 1
ATOM 1478 C C . SER A 1 182 ? 4.727 7.963 -18.370 1.00 96.69 182 SER A C 1
ATOM 1480 O O . SER A 1 182 ? 3.841 8.645 -17.838 1.00 96.69 182 SER A O 1
ATOM 1482 N N . ASN A 1 183 ? 4.819 7.837 -19.694 1.00 96.50 183 ASN A N 1
ATOM 1483 C CA . ASN A 1 183 ? 3.941 8.565 -20.598 1.00 96.50 183 ASN A CA 1
ATOM 1484 C C . ASN A 1 183 ? 2.464 8.293 -20.331 1.00 96.50 183 ASN A C 1
ATOM 1486 O O . ASN A 1 183 ? 1.966 7.182 -20.505 1.00 96.50 183 ASN A O 1
ATOM 1490 N N . GLN A 1 184 ? 1.727 9.338 -19.950 1.00 94.88 184 GLN A N 1
ATOM 1491 C CA . GLN A 1 184 ? 0.361 9.179 -19.448 1.00 94.88 184 GLN A CA 1
ATOM 1492 C C . GLN A 1 184 ? -0.596 8.620 -20.510 1.00 94.88 184 GLN A C 1
ATOM 1494 O O . GLN A 1 184 ? -1.475 7.822 -20.180 1.00 94.88 184 GLN A O 1
ATOM 1499 N N . LYS A 1 185 ? -0.399 8.955 -21.798 1.00 96.19 185 LYS A N 1
ATOM 1500 C CA . LYS A 1 185 ? -1.185 8.375 -22.905 1.00 96.19 185 LYS A CA 1
ATOM 1501 C C . LYS A 1 185 ? -0.910 6.884 -23.053 1.00 96.19 185 LYS A C 1
ATOM 1503 O O . LYS A 1 185 ? -1.859 6.112 -23.187 1.00 96.19 185 LYS A O 1
ATOM 1508 N N . PHE A 1 186 ? 0.358 6.483 -22.995 1.00 97.88 186 PHE A N 1
ATOM 1509 C CA . PHE A 1 186 ? 0.729 5.072 -22.968 1.00 97.88 186 PHE A CA 1
ATOM 1510 C C . PHE A 1 186 ? 0.128 4.359 -21.750 1.00 97.88 186 PHE A C 1
ATOM 1512 O O . PHE A 1 186 ? -0.540 3.346 -21.933 1.00 97.88 186 PHE A O 1
ATOM 1519 N N . MET A 1 187 ? 0.268 4.911 -20.540 1.00 98.06 187 MET A N 1
ATOM 1520 C CA . MET A 1 187 ? -0.254 4.299 -19.311 1.00 98.06 187 MET A CA 1
ATOM 1521 C C . MET A 1 187 ? -1.770 4.116 -19.346 1.00 98.06 187 MET A C 1
ATOM 1523 O O . MET A 1 187 ? -2.272 3.071 -18.935 1.00 98.06 187 MET A O 1
ATOM 1527 N N . SER A 1 188 ? -2.501 5.074 -19.924 1.00 97.75 188 SER A N 1
ATOM 1528 C CA . SER A 1 188 ? -3.942 4.941 -20.152 1.00 97.75 188 SER A CA 1
ATOM 1529 C C . SER A 1 188 ? -4.291 3.769 -21.070 1.00 97.75 188 SER A C 1
ATOM 1531 O O . SER A 1 188 ? -5.198 2.990 -20.760 1.00 97.75 188 SER A O 1
ATOM 1533 N N . VAL A 1 189 ? -3.567 3.614 -22.184 1.00 98.44 189 VAL A N 1
ATOM 1534 C CA . VAL A 1 189 ? -3.754 2.492 -23.116 1.00 98.44 189 VAL A CA 1
ATOM 1535 C C . VAL A 1 189 ? -3.356 1.171 -22.465 1.00 98.44 189 VAL A C 1
ATOM 1537 O O . VAL A 1 189 ? -4.085 0.189 -22.602 1.00 98.44 189 VAL A O 1
ATOM 1540 N N . TRP A 1 190 ? -2.238 1.142 -21.742 1.00 98.75 190 TRP A N 1
ATOM 1541 C CA . TRP A 1 190 ? -1.747 -0.028 -21.023 1.00 98.75 190 TRP A CA 1
ATOM 1542 C C . TRP A 1 190 ? -2.770 -0.501 -19.986 1.00 98.75 190 TRP A C 1
ATOM 1544 O O . TRP A 1 190 ? -3.258 -1.625 -20.097 1.00 98.75 190 TRP A O 1
ATOM 1554 N N . ALA A 1 191 ? -3.195 0.367 -19.063 1.00 98.56 191 ALA A N 1
ATOM 1555 C CA . ALA A 1 191 ? -4.161 0.019 -18.023 1.00 98.56 191 ALA A CA 1
ATOM 1556 C C . ALA A 1 191 ? -5.485 -0.465 -18.628 1.00 98.56 191 ALA A C 1
ATOM 1558 O O . ALA A 1 191 ? -6.005 -1.509 -18.232 1.00 98.56 191 ALA A O 1
ATOM 1559 N N . LYS A 1 192 ? -5.996 0.237 -19.650 1.00 98.56 192 LYS A N 1
ATOM 1560 C CA . LYS A 1 192 ? -7.200 -0.181 -20.376 1.00 98.56 192 LYS A CA 1
ATOM 1561 C C . LYS A 1 192 ? -7.043 -1.569 -20.993 1.00 98.56 192 LYS A C 1
ATOM 1563 O O . LYS A 1 192 ? -7.908 -2.415 -20.798 1.00 98.56 192 LYS A O 1
ATOM 1568 N N . THR A 1 193 ? -5.946 -1.803 -21.709 1.00 98.56 193 THR A N 1
ATOM 1569 C CA . THR A 1 193 ? -5.686 -3.075 -22.396 1.00 98.56 193 THR A CA 1
ATOM 1570 C C . THR A 1 193 ? -5.648 -4.225 -21.393 1.00 98.56 193 THR A C 1
ATOM 1572 O O . THR A 1 193 ? -6.343 -5.223 -21.574 1.00 98.56 193 THR A O 1
ATOM 1575 N N . ILE A 1 194 ? -4.900 -4.072 -20.296 1.00 98.69 194 ILE A N 1
ATOM 1576 C CA . ILE A 1 194 ? -4.818 -5.093 -19.246 1.00 98.69 194 ILE A CA 1
ATOM 1577 C C . ILE A 1 194 ? -6.200 -5.363 -18.637 1.00 98.69 194 ILE A C 1
ATOM 1579 O O . ILE A 1 194 ? -6.603 -6.518 -18.533 1.00 98.69 194 ILE A O 1
ATOM 1583 N N . LEU A 1 195 ? -6.966 -4.331 -18.283 1.00 98.50 195 LEU A N 1
ATOM 1584 C CA . LEU A 1 195 ? -8.272 -4.503 -17.634 1.00 98.50 195 LEU A CA 1
ATOM 1585 C C . LEU A 1 195 ? -9.366 -5.028 -18.581 1.00 98.50 195 LEU A C 1
ATOM 1587 O O . LEU A 1 195 ? -10.301 -5.681 -18.120 1.00 98.50 195 LEU A O 1
ATOM 1591 N N . GLU A 1 196 ? -9.254 -4.801 -19.892 1.00 98.25 196 GLU A N 1
ATOM 1592 C CA . GLU A 1 196 ? -10.125 -5.429 -20.896 1.00 98.25 196 GLU A CA 1
ATOM 1593 C C . GLU A 1 196 ? -9.826 -6.930 -21.049 1.00 98.25 196 GLU A C 1
ATOM 1595 O O . GLU A 1 196 ? -10.755 -7.730 -21.180 1.00 98.25 196 GLU A O 1
ATOM 1600 N N . HIS A 1 197 ? -8.550 -7.329 -20.977 1.00 98.06 197 HIS A N 1
ATOM 1601 C CA . HIS A 1 197 ? -8.153 -8.740 -20.963 1.00 98.06 197 HIS A CA 1
ATOM 1602 C C . HIS A 1 197 ? -8.499 -9.439 -19.640 1.00 98.06 197 HIS A C 1
ATOM 1604 O O . HIS A 1 197 ? -8.898 -10.606 -19.650 1.00 98.06 197 HIS A O 1
ATOM 1610 N N . TYR A 1 198 ? -8.407 -8.726 -18.513 1.00 98.25 198 TYR A N 1
ATOM 1611 C CA . TYR A 1 198 ? -8.620 -9.268 -17.170 1.00 98.25 198 TYR A CA 1
ATOM 1612 C C . TYR A 1 198 ? -9.621 -8.419 -16.359 1.00 98.25 198 TYR A C 1
ATOM 1614 O O . TYR A 1 198 ? -9.227 -7.663 -15.470 1.00 98.25 198 TYR A O 1
ATOM 1622 N N . PRO A 1 199 ? -10.942 -8.577 -16.576 1.00 96.00 199 PRO A N 1
ATOM 1623 C CA . PRO A 1 199 ? -11.959 -7.705 -15.968 1.00 96.00 199 PRO A CA 1
ATOM 1624 C C . PRO A 1 199 ? -12.064 -7.747 -14.434 1.00 96.00 199 PRO A C 1
ATOM 1626 O O . PRO A 1 199 ? -12.669 -6.861 -13.838 1.00 96.00 199 PRO A O 1
ATOM 1629 N N . ASN A 1 200 ? -11.511 -8.781 -13.789 1.00 94.75 200 ASN A N 1
ATOM 1630 C CA . ASN A 1 200 ? -11.481 -8.925 -12.326 1.00 94.75 200 ASN A CA 1
ATOM 1631 C C . ASN A 1 200 ? -10.123 -8.540 -11.710 1.00 94.75 200 ASN A C 1
ATOM 1633 O O . ASN A 1 200 ? -9.910 -8.756 -10.516 1.00 94.75 200 ASN A O 1
ATOM 1637 N N . PHE A 1 201 ? -9.196 -8.039 -12.526 1.00 97.50 201 PHE A N 1
ATOM 1638 C CA . PHE A 1 201 ? -7.863 -7.625 -12.109 1.00 97.50 201 PHE A CA 1
ATOM 1639 C C . PHE A 1 201 ? -7.903 -6.233 -11.480 1.00 97.50 201 PHE A C 1
ATOM 1641 O O . PHE A 1 201 ? -8.828 -5.455 -11.722 1.00 97.50 201 PHE A O 1
ATOM 1648 N N . ASN A 1 202 ? -6.893 -5.908 -10.677 1.00 98.31 202 ASN A N 1
ATOM 1649 C CA . ASN A 1 202 ? -6.731 -4.563 -10.139 1.00 98.31 202 ASN A CA 1
ATOM 1650 C C . ASN A 1 202 ? -5.311 -4.051 -10.389 1.00 98.31 202 ASN A C 1
ATOM 1652 O O . ASN A 1 202 ? -4.353 -4.826 -10.379 1.00 98.31 202 ASN A O 1
ATOM 1656 N N . ILE A 1 203 ? -5.192 -2.744 -10.601 1.00 98.81 203 ILE A N 1
ATOM 1657 C CA . ILE A 1 203 ? -3.920 -2.055 -10.804 1.00 98.81 203 ILE A CA 1
ATOM 1658 C C . ILE A 1 203 ? -3.900 -0.865 -9.855 1.00 98.81 203 ILE A C 1
ATOM 1660 O O . ILE A 1 203 ? -4.799 -0.024 -9.906 1.00 98.81 203 ILE A O 1
ATOM 1664 N N . VAL A 1 204 ? -2.884 -0.803 -8.998 1.00 98.81 204 VAL A N 1
ATOM 1665 C CA . VAL A 1 204 ? -2.615 0.360 -8.153 1.00 98.81 204 VAL A CA 1
ATOM 1666 C C . VAL A 1 204 ? -1.382 1.090 -8.657 1.00 98.81 204 VAL A C 1
ATOM 1668 O O . VAL A 1 204 ? -0.307 0.506 -8.717 1.00 98.81 204 VAL A O 1
ATOM 1671 N N . GLY A 1 205 ? -1.528 2.363 -9.010 1.00 98.69 205 GLY A N 1
ATOM 1672 C CA . GLY A 1 205 ? -0.402 3.216 -9.376 1.00 98.69 205 GLY A CA 1
ATOM 1673 C C . GLY A 1 205 ? 0.182 3.904 -8.152 1.00 98.69 205 GLY A C 1
ATOM 1674 O O . GLY A 1 205 ? -0.552 4.461 -7.327 1.00 98.69 205 GLY A O 1
ATOM 1675 N N . GLU A 1 206 ? 1.504 3.889 -8.031 1.00 98.62 206 GLU A N 1
ATOM 1676 C CA . GLU A 1 206 ? 2.195 4.712 -7.053 1.00 98.62 206 GLU A CA 1
ATOM 1677 C C . GLU A 1 206 ? 2.243 6.168 -7.517 1.00 98.62 206 GLU A C 1
ATOM 1679 O O . GLU A 1 206 ? 3.007 6.545 -8.402 1.00 98.62 206 GLU A O 1
ATOM 1684 N N . VAL A 1 207 ? 1.477 7.019 -6.841 1.00 97.06 207 VAL A N 1
ATOM 1685 C CA . VAL A 1 207 ? 1.526 8.471 -7.012 1.00 97.06 207 VAL A CA 1
ATOM 1686 C C . VAL A 1 207 ? 1.935 9.081 -5.681 1.00 97.06 207 VAL A C 1
ATOM 1688 O O . VAL A 1 207 ? 1.114 9.308 -4.799 1.00 97.06 207 VAL A O 1
ATOM 1691 N N . TRP A 1 208 ? 3.226 9.359 -5.510 1.00 96.31 208 TRP A N 1
ATOM 1692 C CA . TRP A 1 208 ? 3.748 9.805 -4.214 1.00 96.31 208 TRP A CA 1
ATOM 1693 C C . TRP A 1 208 ? 3.473 11.284 -3.907 1.00 96.31 208 TRP A C 1
ATOM 1695 O O . TRP A 1 208 ? 4.379 12.123 -3.951 1.00 96.31 208 TRP A O 1
ATOM 1705 N N . LYS A 1 209 ? 2.225 11.644 -3.598 1.00 95.88 209 LYS A N 1
ATOM 1706 C CA . LYS A 1 209 ? 1.843 13.008 -3.200 1.00 95.88 209 LYS A CA 1
ATOM 1707 C C . LYS A 1 209 ? 0.811 13.004 -2.072 1.00 95.88 209 LYS A C 1
ATOM 1709 O O . LYS A 1 209 ? -0.254 12.428 -2.228 1.00 95.88 209 LYS A O 1
ATOM 1714 N N . GLY A 1 210 ? 1.086 13.721 -0.985 1.00 95.81 210 GLY A N 1
ATOM 1715 C CA . GLY A 1 210 ? 0.159 13.900 0.141 1.00 95.81 210 GLY A CA 1
ATOM 1716 C C . GLY A 1 210 ? -0.983 14.894 -0.099 1.00 95.81 210 GLY A C 1
ATOM 1717 O O . GLY A 1 210 ? -1.316 15.644 0.809 1.00 95.81 210 GLY A O 1
ATOM 1718 N N . GLU A 1 211 ? -1.532 14.963 -1.314 1.00 96.62 211 GLU A N 1
ATOM 1719 C CA . GLU A 1 211 ? -2.581 15.924 -1.691 1.00 96.62 211 GLU A CA 1
ATOM 1720 C C . GLU A 1 211 ? -3.730 15.195 -2.408 1.00 96.62 211 GLU A C 1
ATOM 1722 O O . GLU A 1 211 ? -3.524 14.744 -3.545 1.00 96.62 211 GLU A O 1
ATOM 1727 N N . PRO A 1 212 ? -4.920 15.066 -1.786 1.00 97.44 212 PRO A N 1
ATOM 1728 C CA . PRO A 1 212 ? -6.033 14.303 -2.344 1.00 97.44 212 PRO A CA 1
ATOM 1729 C C . PRO A 1 212 ? -6.450 14.706 -3.755 1.00 97.44 212 PRO A C 1
ATOM 1731 O O . PRO A 1 212 ? -6.680 13.833 -4.591 1.00 97.44 212 PRO A O 1
ATOM 1734 N N . ALA A 1 213 ? -6.487 16.006 -4.058 1.00 95.50 213 ALA A N 1
ATOM 1735 C CA . ALA A 1 213 ? -6.872 16.478 -5.388 1.00 95.50 213 ALA A CA 1
ATOM 1736 C C . ALA A 1 213 ? -5.898 15.998 -6.482 1.00 95.50 213 ALA A C 1
ATOM 1738 O O . ALA A 1 213 ? -6.322 15.636 -7.579 1.00 95.50 213 ALA A O 1
ATOM 1739 N N . ILE A 1 214 ? -4.597 15.939 -6.174 1.00 95.19 214 ILE A N 1
ATOM 1740 C CA . ILE A 1 214 ? -3.579 15.450 -7.114 1.00 95.19 214 ILE A CA 1
ATOM 1741 C C . ILE A 1 214 ? -3.702 13.937 -7.285 1.00 95.19 214 ILE A C 1
ATOM 1743 O O . ILE A 1 214 ? -3.663 13.456 -8.412 1.00 95.19 214 ILE A O 1
ATOM 1747 N N . LEU A 1 215 ? -3.874 13.182 -6.197 1.00 96.88 215 LEU A N 1
ATOM 1748 C CA . LEU A 1 215 ? -4.051 11.726 -6.263 1.00 96.88 215 LEU A CA 1
ATOM 1749 C C . LEU A 1 215 ? -5.292 11.348 -7.086 1.00 96.88 215 LEU A C 1
ATOM 1751 O O . LEU A 1 215 ? -5.220 10.490 -7.966 1.00 96.88 215 LEU A O 1
ATOM 1755 N N . ALA A 1 216 ? -6.416 12.025 -6.845 1.00 96.88 216 ALA A N 1
ATOM 1756 C CA . ALA A 1 216 ? -7.675 11.787 -7.541 1.00 96.88 216 ALA A CA 1
ATOM 1757 C C . ALA A 1 216 ? -7.616 12.076 -9.045 1.00 96.88 216 ALA A C 1
ATOM 1759 O O . ALA A 1 216 ? -8.341 11.442 -9.811 1.00 96.88 216 ALA A O 1
ATOM 1760 N N . ALA A 1 217 ? -6.761 12.997 -9.493 1.00 95.69 217 ALA A N 1
ATOM 1761 C CA . ALA A 1 217 ? -6.565 13.274 -10.916 1.00 95.69 217 ALA A CA 1
ATOM 1762 C C . ALA A 1 217 ? -5.989 12.072 -11.696 1.00 95.69 217 ALA A C 1
ATOM 1764 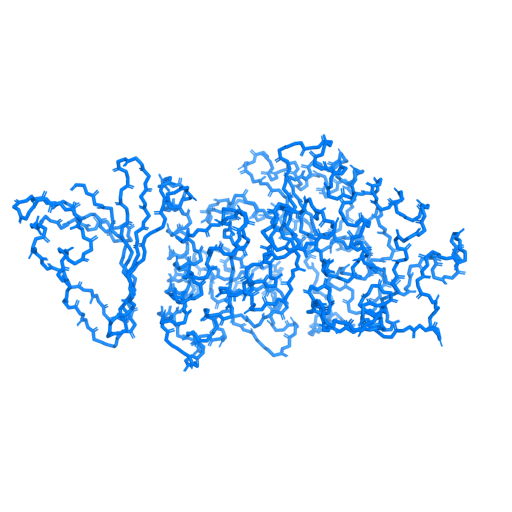O O . ALA A 1 217 ? -6.205 11.969 -12.903 1.00 95.69 217 ALA A O 1
ATOM 1765 N N . PHE A 1 218 ? -5.303 11.143 -11.017 1.00 96.19 218 PHE A N 1
ATOM 1766 C CA . PHE A 1 218 ? -4.770 9.923 -11.633 1.00 96.19 218 PHE A CA 1
ATOM 1767 C C . PHE A 1 218 ? -5.741 8.739 -11.607 1.00 96.19 218 PHE A C 1
ATOM 1769 O O . PHE A 1 218 ? -5.513 7.765 -12.322 1.00 96.19 218 PHE A O 1
ATOM 1776 N N . GLN A 1 219 ? -6.817 8.790 -10.819 1.00 97.06 219 GLN A N 1
ATOM 1777 C CA . GLN A 1 219 ? -7.803 7.712 -10.786 1.00 97.06 219 GLN A CA 1
ATOM 1778 C C . GLN A 1 219 ? -8.663 7.727 -12.058 1.00 97.06 219 GLN A C 1
ATOM 1780 O O . GLN A 1 219 ? -8.973 8.783 -12.611 1.00 97.06 219 GLN A O 1
ATOM 1785 N N . LYS A 1 220 ? -9.076 6.549 -12.528 1.00 96.62 220 LYS A N 1
ATOM 1786 C CA . LYS A 1 220 ? -10.014 6.442 -13.645 1.00 96.62 220 LYS A CA 1
ATOM 1787 C C . LYS A 1 220 ? -11.302 7.200 -13.331 1.00 96.62 220 LYS A C 1
ATOM 1789 O O . LYS A 1 220 ? -11.731 7.264 -12.179 1.00 96.62 220 LYS A O 1
ATOM 1794 N N . ASP A 1 221 ? -11.937 7.734 -14.367 1.00 95.62 221 ASP A N 1
ATOM 1795 C CA . ASP A 1 221 ? -13.207 8.465 -14.244 1.00 95.62 221 ASP A CA 1
ATOM 1796 C C . ASP A 1 221 ? -13.135 9.651 -13.254 1.00 95.62 221 ASP A C 1
ATOM 1798 O O . ASP A 1 221 ? -14.136 10.023 -12.640 1.00 95.62 221 ASP A O 1
ATOM 1802 N N . SER A 1 222 ? -11.938 10.229 -13.083 1.00 95.44 222 SER A N 1
ATOM 1803 C CA . SER A 1 222 ? -11.695 11.396 -12.233 1.00 95.44 222 SER A CA 1
ATOM 1804 C C . SER A 1 222 ? -12.635 12.560 -12.567 1.00 95.44 222 SER A C 1
ATOM 1806 O O . SER A 1 222 ? -12.953 12.815 -13.730 1.00 95.44 222 SER A O 1
ATOM 1808 N N . PHE A 1 223 ? -13.059 13.301 -11.538 1.00 92.94 223 PHE A N 1
ATOM 1809 C CA . PHE A 1 223 ? -13.898 14.494 -11.698 1.00 92.94 223 PHE A CA 1
ATOM 1810 C C . PHE A 1 223 ? -13.128 15.710 -12.227 1.00 92.94 223 PHE A C 1
ATOM 1812 O O . PHE A 1 223 ? -13.743 16.708 -12.612 1.00 92.94 223 PHE A O 1
ATOM 1819 N N . PHE A 1 224 ? -11.795 15.655 -12.217 1.00 85.44 224 PHE A N 1
ATOM 1820 C CA . PHE A 1 224 ? -10.946 16.753 -12.657 1.00 85.44 224 PHE A CA 1
ATOM 1821 C C . PHE A 1 224 ? -10.730 16.704 -14.173 1.00 85.44 224 PHE A C 1
ATOM 1823 O O . PHE A 1 224 ? -10.637 15.620 -14.750 1.00 85.44 224 PHE A O 1
ATOM 1830 N N . PRO A 1 225 ? -10.656 17.868 -14.843 1.00 64.06 225 PRO A N 1
ATOM 1831 C CA . PRO A 1 225 ? -10.476 17.924 -16.283 1.00 64.06 225 PRO A CA 1
ATOM 1832 C C . PRO A 1 225 ? -9.103 17.367 -16.667 1.00 64.06 225 PRO A C 1
ATOM 1834 O O . PRO A 1 225 ? -8.081 18.025 -16.502 1.00 64.06 225 PRO A O 1
ATOM 1837 N N . ASN A 1 226 ? -9.105 16.159 -17.218 1.00 70.06 226 ASN A N 1
ATOM 1838 C CA . ASN A 1 226 ? -8.000 15.592 -17.969 1.00 70.06 226 ASN A CA 1
ATOM 1839 C C . ASN A 1 226 ? -8.539 15.245 -19.362 1.00 70.06 226 ASN A C 1
ATOM 1841 O O . ASN A 1 226 ? -9.627 14.680 -19.486 1.00 70.06 226 ASN A O 1
ATOM 1845 N N . GLU A 1 227 ? -7.805 15.582 -20.423 1.00 79.25 227 GLU A N 1
ATOM 1846 C CA . GLU A 1 227 ? -8.172 15.167 -21.787 1.00 79.25 227 GLU A CA 1
ATOM 1847 C C . GLU A 1 227 ? -8.137 13.634 -21.945 1.00 79.25 227 GLU A C 1
ATOM 1849 O O . GLU A 1 227 ? -8.668 13.082 -22.910 1.00 79.25 227 GLU A O 1
ATOM 1854 N N . LEU A 1 228 ? -7.527 12.944 -20.977 1.00 89.88 228 LEU A N 1
ATOM 1855 C CA . LEU A 1 228 ? -7.291 11.516 -20.957 1.00 89.88 228 LEU A CA 1
ATOM 1856 C C . LEU A 1 228 ? -7.880 10.866 -19.696 1.00 89.88 228 LEU A C 1
ATOM 1858 O O . LEU A 1 228 ? -7.496 11.195 -18.577 1.00 89.88 228 LEU A O 1
ATOM 1862 N N . ASN A 1 229 ? -8.749 9.867 -19.870 1.00 94.94 229 ASN A N 1
ATOM 1863 C CA . ASN A 1 229 ? -9.076 8.946 -18.779 1.00 94.94 229 ASN A CA 1
ATOM 1864 C C . ASN A 1 229 ? -7.880 8.014 -18.558 1.00 94.94 229 ASN A C 1
ATOM 1866 O O . ASN A 1 229 ? -7.473 7.316 -19.488 1.00 94.94 229 ASN A O 1
ATOM 1870 N N . THR A 1 230 ? -7.317 7.985 -17.353 1.00 96.00 230 THR A N 1
ATOM 1871 C CA . THR A 1 230 ? -6.143 7.157 -17.040 1.00 96.00 230 THR A CA 1
ATOM 1872 C C . THR A 1 230 ? -6.446 5.662 -17.074 1.00 96.00 230 THR A C 1
ATOM 1874 O O . THR A 1 230 ? -5.524 4.866 -17.183 1.00 96.00 230 THR A O 1
ATOM 1877 N N . ASN A 1 231 ? -7.719 5.261 -16.962 1.00 97.75 231 ASN A N 1
ATOM 1878 C CA . ASN A 1 231 ? -8.145 3.870 -16.771 1.00 97.75 231 ASN A CA 1
ATOM 1879 C C . ASN A 1 231 ? -7.506 3.174 -15.550 1.00 97.75 231 ASN A C 1
ATOM 1881 O O . ASN A 1 231 ? -7.729 1.980 -15.356 1.00 97.75 231 ASN A O 1
ATOM 1885 N N . LEU A 1 232 ? -6.776 3.905 -14.699 1.00 97.88 232 LEU A N 1
ATOM 1886 C CA . LEU A 1 232 ? -6.130 3.389 -13.500 1.00 97.88 232 LEU A CA 1
ATOM 1887 C C . LEU A 1 232 ? -7.163 3.232 -12.370 1.00 97.88 232 LEU A C 1
ATOM 1889 O O . LEU A 1 232 ? -7.697 4.234 -11.894 1.00 97.88 232 LEU A O 1
ATOM 1893 N N . PRO A 1 233 ? -7.470 2.011 -11.903 1.00 98.06 233 PRO A N 1
ATOM 1894 C CA . PRO A 1 233 ? -8.512 1.821 -10.898 1.00 98.06 233 PRO A CA 1
ATOM 1895 C C . PRO A 1 233 ? -8.129 2.372 -9.524 1.00 98.06 233 PRO A C 1
ATOM 1897 O O . PRO A 1 233 ? -8.966 2.986 -8.857 1.00 98.06 233 PRO A O 1
ATOM 1900 N N . ALA A 1 234 ? -6.882 2.138 -9.105 1.00 98.38 234 ALA A N 1
ATOM 1901 C CA . ALA A 1 234 ? -6.424 2.409 -7.754 1.00 98.38 234 ALA A CA 1
ATOM 1902 C C . ALA A 1 234 ? -5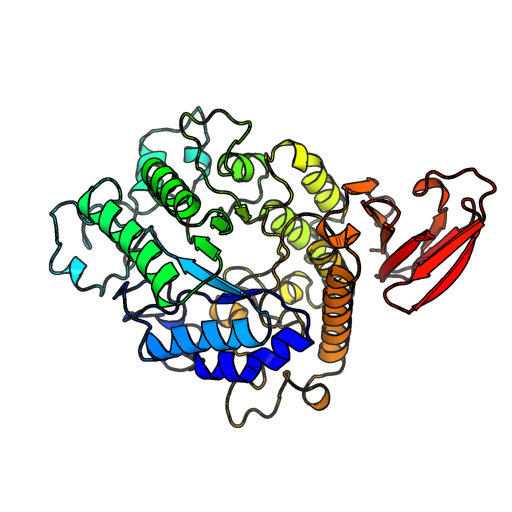.170 3.286 -7.713 1.00 98.38 234 ALA A C 1
ATOM 1904 O O . ALA A 1 234 ? -4.295 3.186 -8.571 1.00 98.38 234 ALA A O 1
ATOM 1905 N N . VAL A 1 235 ? -5.053 4.108 -6.669 1.00 98.06 235 VAL A N 1
ATOM 1906 C CA . VAL A 1 235 ? -3.841 4.890 -6.376 1.00 98.06 235 VAL A CA 1
ATOM 1907 C C . VAL A 1 235 ? -3.435 4.734 -4.913 1.00 98.06 235 VAL A C 1
ATOM 1909 O O . VAL A 1 235 ? -4.264 4.463 -4.039 1.00 98.06 235 VAL A O 1
ATOM 1912 N N . THR A 1 236 ? -2.144 4.890 -4.640 1.00 98.62 236 THR A N 1
ATOM 1913 C CA . THR A 1 236 ? -1.599 4.971 -3.277 1.00 98.62 236 THR A CA 1
ATOM 1914 C C . THR A 1 236 ? -2.150 6.178 -2.516 1.00 98.62 236 THR A C 1
ATOM 1916 O O . THR A 1 236 ? -2.019 7.307 -2.985 1.00 98.62 236 THR A O 1
ATOM 1919 N N . ASP A 1 237 ? -2.693 5.967 -1.316 1.00 98.69 237 ASP A N 1
ATOM 1920 C CA . ASP A 1 237 ? -3.242 7.031 -0.466 1.00 98.69 237 ASP A CA 1
ATOM 1921 C C . ASP A 1 237 ? -2.149 7.694 0.391 1.00 98.69 237 ASP A C 1
ATOM 1923 O O . ASP A 1 237 ? -2.093 7.558 1.618 1.00 98.69 237 ASP A O 1
ATOM 1927 N N . PHE A 1 238 ? -1.239 8.416 -0.272 1.00 98.62 238 PHE A N 1
ATOM 1928 C CA . PHE A 1 238 ? -0.193 9.163 0.430 1.00 98.62 238 PHE A CA 1
ATOM 1929 C C . PHE A 1 238 ? -0.753 10.304 1.288 1.00 98.62 238 PHE A C 1
ATOM 1931 O O . PHE A 1 238 ? -0.104 10.706 2.249 1.00 98.62 238 PHE A O 1
ATOM 1938 N N . ALA A 1 239 ? -1.957 10.801 0.992 1.00 98.44 239 ALA A N 1
ATOM 1939 C CA . ALA A 1 239 ? -2.595 11.842 1.787 1.00 98.44 239 ALA A CA 1
ATOM 1940 C C . ALA A 1 239 ? -2.938 11.344 3.198 1.00 98.44 239 ALA A C 1
ATOM 1942 O O . ALA A 1 239 ? -2.593 11.996 4.188 1.00 98.44 239 ALA A O 1
ATOM 1943 N N . ILE A 1 240 ? -3.562 10.165 3.313 1.00 98.38 240 ILE A N 1
ATOM 1944 C CA . ILE A 1 240 ? -3.818 9.553 4.622 1.00 98.38 240 ILE A CA 1
ATOM 1945 C C . ILE A 1 240 ? -2.515 9.117 5.292 1.00 98.38 240 ILE A C 1
ATOM 1947 O O . ILE A 1 240 ? -2.354 9.350 6.490 1.00 98.38 240 ILE A O 1
ATOM 1951 N N . ARG A 1 241 ? -1.558 8.558 4.542 1.00 98.38 241 ARG A N 1
ATOM 1952 C CA . ARG A 1 241 ? -0.226 8.224 5.073 1.00 98.38 241 ARG A CA 1
ATOM 1953 C C . ARG A 1 241 ? 0.442 9.444 5.718 1.00 98.38 241 ARG A C 1
ATOM 1955 O O . ARG A 1 241 ? 0.932 9.332 6.840 1.00 98.38 241 ARG A O 1
ATOM 1962 N N . ASP A 1 242 ? 0.463 10.597 5.050 1.00 98.62 242 ASP A N 1
ATOM 1963 C CA . ASP A 1 242 ? 1.116 11.815 5.553 1.00 98.62 242 ASP A CA 1
ATOM 1964 C C . ASP A 1 242 ? 0.391 12.377 6.788 1.00 98.62 242 ASP A C 1
ATOM 1966 O O . ASP A 1 242 ? 1.036 12.753 7.769 1.00 98.62 242 ASP A O 1
ATOM 1970 N N . ALA A 1 243 ? -0.946 12.334 6.811 1.00 98.56 243 ALA A N 1
ATOM 1971 C CA . ALA A 1 243 ? -1.724 12.709 7.994 1.00 98.56 243 ALA A CA 1
ATOM 1972 C C . ALA A 1 243 ? -1.453 11.784 9.199 1.00 98.56 243 ALA A C 1
ATOM 1974 O O . ALA A 1 243 ? -1.337 12.251 10.336 1.00 98.56 243 ALA A O 1
ATOM 1975 N N . LEU A 1 244 ? -1.316 10.473 8.967 1.00 98.62 244 LEU A N 1
ATOM 1976 C CA . LEU A 1 244 ? -0.956 9.503 10.007 1.00 98.62 244 LEU A CA 1
ATOM 1977 C C . LEU A 1 244 ? 0.476 9.713 10.511 1.00 98.62 244 LEU A C 1
ATOM 1979 O O . LEU A 1 244 ? 0.712 9.639 11.718 1.00 98.62 244 LEU A O 1
ATOM 1983 N N . TYR A 1 245 ? 1.415 10.017 9.615 1.00 98.38 245 TYR A N 1
ATOM 1984 C CA . TYR A 1 245 ? 2.780 10.398 9.972 1.00 98.38 245 TYR A CA 1
ATOM 1985 C C . TYR A 1 245 ? 2.805 11.641 10.875 1.00 98.38 245 TYR A C 1
ATOM 1987 O O . TYR A 1 245 ? 3.472 11.644 11.915 1.00 98.38 245 TYR A O 1
ATOM 1995 N N . ASP A 1 246 ? 2.051 12.688 10.531 1.00 98.31 246 ASP A N 1
ATOM 1996 C CA . ASP A 1 246 ? 1.994 13.911 11.333 1.00 98.31 246 ASP A CA 1
ATOM 1997 C C . ASP A 1 246 ? 1.436 13.645 12.738 1.00 98.31 246 ASP A C 1
ATOM 1999 O O . ASP A 1 246 ? 1.985 14.137 13.730 1.00 98.31 246 ASP A O 1
ATOM 2003 N N . TYR A 1 247 ? 0.406 12.804 12.846 1.00 97.50 247 TYR A N 1
ATOM 2004 C CA . TYR A 1 247 ? -0.135 12.363 14.130 1.00 97.50 247 TYR A CA 1
ATOM 2005 C C . TYR A 1 247 ? 0.886 11.560 14.963 1.00 97.50 247 TYR A C 1
ATOM 2007 O O . TYR A 1 247 ? 1.136 11.860 16.143 1.00 97.50 247 TYR A O 1
ATOM 2015 N N . MET A 1 248 ? 1.511 10.545 14.355 1.00 97.56 248 MET A N 1
ATOM 2016 C CA . MET A 1 248 ? 2.473 9.666 15.028 1.00 97.56 248 MET A CA 1
ATOM 2017 C C . MET A 1 248 ? 3.703 10.447 15.506 1.00 97.56 248 MET A C 1
ATOM 2019 O O . MET A 1 248 ? 4.048 10.393 16.691 1.00 97.56 248 MET A O 1
ATOM 2023 N N . SER A 1 249 ? 4.274 11.280 14.635 1.00 97.31 249 SER A N 1
ATOM 2024 C CA . SER A 1 249 ? 5.445 12.112 14.936 1.00 97.31 249 SER A CA 1
ATOM 2025 C C . SER A 1 249 ? 5.170 13.238 15.940 1.00 97.31 249 SER A C 1
ATOM 2027 O O . SER A 1 249 ? 6.113 13.769 16.549 1.00 97.31 249 SER A O 1
ATOM 2029 N N . GLY A 1 250 ? 3.891 13.570 16.157 1.00 95.69 250 GLY A N 1
ATOM 2030 C CA . GLY A 1 250 ? 3.428 14.653 17.024 1.00 95.69 250 GLY A CA 1
ATOM 2031 C C . GLY A 1 250 ? 3.487 16.035 16.372 1.00 95.69 250 GLY A C 1
ATOM 2032 O O . GLY A 1 250 ? 3.478 17.031 17.091 1.00 95.69 250 GLY A O 1
ATOM 2033 N N . LYS A 1 251 ? 3.581 16.099 15.039 1.00 96.88 251 LYS A N 1
ATOM 2034 C CA . LYS A 1 251 ? 3.463 17.341 14.259 1.00 96.88 251 LYS A CA 1
ATOM 2035 C C . LYS A 1 251 ? 2.026 17.857 14.220 1.00 96.88 251 LYS A C 1
ATOM 2037 O O . LYS A 1 251 ? 1.823 19.065 14.178 1.00 96.88 251 LYS A O 1
ATOM 2042 N N . SER A 1 252 ? 1.056 16.947 14.255 1.00 94.75 252 SER A N 1
ATOM 2043 C CA . SER A 1 252 ? -0.370 17.255 14.333 1.00 94.75 252 SER A CA 1
ATOM 2044 C C . SER A 1 252 ? -1.089 16.266 15.253 1.00 94.75 252 SER A C 1
ATOM 2046 O O . SER A 1 252 ? -0.475 15.350 15.809 1.00 94.75 252 SER A O 1
ATOM 2048 N N . ASP A 1 253 ? -2.385 16.467 15.447 1.00 93.25 253 ASP A N 1
ATOM 2049 C CA . ASP A 1 253 ? -3.270 15.547 16.156 1.00 93.25 253 ASP A CA 1
ATOM 2050 C C . ASP A 1 253 ? -4.191 14.803 15.163 1.00 93.25 253 ASP A C 1
ATOM 2052 O O . ASP A 1 253 ? -3.982 14.813 13.946 1.00 93.25 253 ASP A O 1
ATOM 2056 N N . LEU A 1 254 ? -5.209 14.107 15.676 1.00 95.00 254 LEU A N 1
ATOM 2057 C CA . LEU A 1 254 ? -6.162 13.362 14.845 1.00 95.00 254 LEU A CA 1
ATOM 2058 C C . LEU A 1 254 ? -7.068 14.269 13.987 1.00 95.00 254 LEU A C 1
ATOM 2060 O O . LEU A 1 254 ? -7.747 13.757 13.096 1.00 95.00 254 LEU A O 1
ATOM 2064 N N . GLN A 1 255 ? -7.075 15.592 14.206 1.00 96.56 255 GLN A N 1
ATOM 2065 C CA . GLN A 1 255 ? -7.825 16.552 13.392 1.00 96.56 255 GLN A CA 1
ATOM 2066 C C . GLN A 1 255 ? -7.377 16.507 11.934 1.00 96.56 255 GLN A C 1
ATOM 2068 O O . GLN A 1 255 ? -8.226 16.468 11.046 1.00 96.56 255 GLN A O 1
ATOM 2073 N N . LYS A 1 256 ? -6.066 16.417 11.674 1.00 96.69 256 LYS A N 1
ATOM 2074 C CA . LYS A 1 256 ? -5.558 16.352 10.298 1.00 96.69 256 LYS A CA 1
ATOM 2075 C C . LYS A 1 256 ? -6.030 15.089 9.575 1.00 96.69 256 LYS A C 1
ATOM 2077 O O . LYS A 1 256 ? -6.380 15.159 8.406 1.00 96.69 256 LYS A O 1
ATOM 2082 N N . VAL A 1 257 ? -6.110 13.952 10.274 1.00 97.88 257 VAL A N 1
ATOM 2083 C CA . VAL A 1 257 ? -6.662 12.703 9.716 1.00 97.88 257 VAL A CA 1
ATOM 2084 C C . VAL A 1 257 ? -8.144 12.867 9.364 1.00 97.88 257 VAL A C 1
ATOM 2086 O O . VAL A 1 257 ? -8.561 12.476 8.275 1.00 97.88 257 VAL A O 1
ATOM 2089 N N . TYR A 1 258 ? -8.933 13.465 10.264 1.00 98.25 258 TYR A N 1
ATOM 2090 C CA . TYR A 1 258 ? -10.348 13.763 10.018 1.00 98.25 258 TYR A CA 1
ATOM 2091 C C . TYR A 1 258 ? -10.536 14.666 8.790 1.00 98.25 258 TYR A C 1
ATOM 2093 O O . TYR A 1 258 ? -11.383 14.380 7.943 1.00 98.25 258 TYR A O 1
ATOM 2101 N N . GLU A 1 259 ? -9.734 15.728 8.682 1.00 98.31 259 GLU A N 1
ATOM 2102 C CA . GLU A 1 259 ? -9.772 16.679 7.568 1.00 98.31 259 GLU A CA 1
ATOM 2103 C C . GLU A 1 259 ? -9.408 16.011 6.245 1.00 98.31 259 GLU A C 1
ATOM 2105 O O . GLU A 1 259 ? -10.151 16.169 5.281 1.00 98.31 259 GLU A O 1
ATOM 2110 N N . THR A 1 260 ? -8.357 15.184 6.216 1.00 98.50 260 THR A N 1
ATOM 2111 C CA . THR A 1 260 ? -7.976 14.443 5.007 1.00 98.50 260 THR A CA 1
ATOM 2112 C C . THR A 1 260 ? -9.084 13.488 4.552 1.00 98.50 260 THR A C 1
ATOM 2114 O O . THR A 1 260 ? -9.416 13.470 3.373 1.00 98.50 260 THR A O 1
ATOM 2117 N N . PHE A 1 261 ? -9.735 12.745 5.460 1.00 98.38 261 PHE A N 1
ATOM 2118 C CA . PHE A 1 261 ? -10.930 11.966 5.089 1.00 98.38 261 PHE A CA 1
ATOM 2119 C C . PHE A 1 261 ? -12.108 12.857 4.668 1.00 98.38 261 PHE A C 1
ATOM 2121 O O . PHE A 1 261 ? -12.976 12.431 3.912 1.00 98.38 261 PHE A O 1
ATOM 2128 N N . GLY A 1 262 ? -12.178 14.091 5.170 1.00 98.12 262 GLY A N 1
ATOM 2129 C CA . GLY A 1 262 ? -13.159 15.087 4.747 1.00 98.12 262 GLY A CA 1
ATOM 2130 C C . GLY A 1 262 ? -12.993 15.511 3.287 1.00 98.12 262 GLY A C 1
ATOM 2131 O O . GLY A 1 262 ? -13.974 15.931 2.679 1.00 98.12 262 GLY A O 1
ATOM 2132 N N . GLU A 1 263 ? -11.799 15.347 2.717 1.00 98.38 263 GLU A N 1
ATOM 2133 C CA . GLU A 1 263 ? -11.480 15.631 1.315 1.00 98.38 263 GLU A CA 1
ATOM 2134 C C . GLU A 1 263 ? -11.788 14.459 0.371 1.00 98.38 263 GLU A C 1
ATOM 2136 O O . GLU A 1 263 ? -11.672 14.609 -0.841 1.00 98.38 263 GLU A O 1
ATOM 2141 N N . ASP A 1 264 ? -12.281 13.322 0.883 1.00 97.69 264 ASP A N 1
ATOM 2142 C CA . ASP A 1 264 ? -12.619 12.131 0.088 1.00 97.69 264 ASP A CA 1
ATOM 2143 C C . ASP A 1 264 ? -13.591 12.429 -1.084 1.00 97.69 264 ASP A C 1
ATOM 2145 O O . ASP A 1 264 ? -13.651 11.674 -2.052 1.00 97.69 264 ASP A O 1
ATOM 2149 N N . PHE A 1 265 ? -14.330 13.547 -1.053 1.00 96.88 265 PHE A N 1
ATOM 2150 C CA . PHE A 1 265 ? -15.233 13.968 -2.135 1.00 96.88 265 PHE A CA 1
ATOM 2151 C C . PHE A 1 265 ? -14.543 14.198 -3.491 1.00 96.88 265 PHE A C 1
ATOM 2153 O O . PHE A 1 265 ? -15.236 14.315 -4.502 1.00 96.88 265 PHE A O 1
ATOM 2160 N N . VAL A 1 266 ? -13.211 14.292 -3.525 1.00 97.38 266 VAL A N 1
ATOM 2161 C CA . VAL A 1 266 ? -12.438 14.487 -4.760 1.00 97.38 266 VAL A CA 1
ATOM 2162 C C . VAL A 1 266 ? -12.217 13.195 -5.554 1.00 97.38 266 VAL A C 1
ATOM 2164 O O . VAL A 1 266 ? -11.983 13.271 -6.758 1.00 97.38 266 VAL A O 1
ATOM 2167 N N . TYR A 1 267 ? -12.300 12.022 -4.918 1.00 97.69 267 TYR A N 1
ATOM 2168 C CA . TYR A 1 267 ? -12.021 10.731 -5.559 1.00 97.69 267 TYR A CA 1
ATOM 2169 C C . TYR A 1 267 ? -13.254 10.138 -6.247 1.00 97.69 267 TYR A C 1
ATOM 2171 O O . TYR A 1 267 ? -14.368 10.212 -5.723 1.00 97.69 267 TYR A O 1
ATOM 2179 N N . SER A 1 268 ? -13.048 9.469 -7.385 1.00 96.69 268 SER A N 1
ATOM 2180 C CA . SER A 1 268 ? -14.115 8.770 -8.113 1.00 96.69 268 SER A CA 1
ATOM 2181 C C . SER A 1 268 ? -14.466 7.415 -7.483 1.00 96.69 268 SER A C 1
ATOM 2183 O O . SER A 1 268 ? -15.628 7.006 -7.525 1.00 96.69 268 SER A O 1
ATOM 2185 N N . ASP A 1 269 ? -13.501 6.734 -6.849 1.00 96.94 269 ASP A N 1
ATOM 2186 C CA . ASP A 1 269 ? -13.725 5.477 -6.126 1.00 96.94 269 ASP A CA 1
ATOM 2187 C C . ASP A 1 269 ? -12.862 5.352 -4.857 1.00 96.94 269 ASP A C 1
ATOM 2189 O O . ASP A 1 269 ? -11.693 4.959 -4.877 1.00 96.94 269 ASP A O 1
ATOM 2193 N N . LEU A 1 270 ? -13.491 5.615 -3.711 1.00 95.62 270 LEU A N 1
ATOM 2194 C CA . LEU A 1 270 ? -12.874 5.536 -2.384 1.00 95.62 270 LEU A CA 1
ATOM 2195 C C . LEU A 1 270 ? -12.491 4.120 -1.948 1.00 95.62 270 LEU A C 1
ATOM 2197 O O . LEU A 1 270 ? -11.604 3.956 -1.103 1.00 95.62 270 LEU A O 1
ATOM 2201 N N . ASN A 1 271 ? -13.161 3.098 -2.483 1.00 94.81 271 ASN A N 1
ATOM 2202 C CA . ASN A 1 271 ? -12.885 1.708 -2.130 1.00 94.81 271 ASN A CA 1
ATOM 2203 C C . ASN A 1 271 ? -11.640 1.171 -2.843 1.00 94.81 271 ASN A C 1
ATOM 2205 O O . ASN A 1 271 ? -11.127 0.133 -2.430 1.00 94.81 271 ASN A O 1
ATOM 2209 N N . ASN A 1 272 ? -11.135 1.891 -3.846 1.00 96.25 272 ASN A N 1
ATOM 2210 C CA . ASN A 1 272 ? -9.933 1.555 -4.599 1.00 96.25 272 ASN A CA 1
ATOM 2211 C C . ASN A 1 272 ? -8.737 2.471 -4.291 1.00 96.25 272 ASN A C 1
ATOM 2213 O O . ASN A 1 272 ? -7.829 2.569 -5.100 1.00 96.25 272 ASN A O 1
ATOM 2217 N N . LEU A 1 273 ? -8.654 3.105 -3.119 1.00 98.31 273 LEU A N 1
ATOM 2218 C CA . LEU A 1 273 ? -7.359 3.652 -2.683 1.00 98.31 273 LEU A CA 1
ATOM 2219 C C . LEU A 1 273 ? -6.602 2.633 -1.839 1.00 98.31 273 LEU A C 1
ATOM 2221 O O . LEU A 1 273 ? -7.197 1.959 -0.992 1.00 98.31 273 LEU A O 1
ATOM 2225 N N . LEU A 1 274 ? -5.292 2.538 -2.055 1.00 98.69 274 LEU A N 1
ATOM 2226 C CA . LEU A 1 274 ? -4.409 1.717 -1.237 1.00 98.69 274 LEU A CA 1
ATOM 2227 C C . LEU A 1 274 ? -4.002 2.518 0.001 1.00 98.69 274 LEU A C 1
ATOM 2229 O O . LEU A 1 274 ? -3.210 3.451 -0.102 1.00 98.69 274 LEU A O 1
ATOM 2233 N N . VAL A 1 275 ? -4.560 2.166 1.156 1.00 98.75 275 VAL A N 1
ATOM 2234 C CA . VAL A 1 275 ? -4.354 2.866 2.430 1.00 98.75 275 VAL A CA 1
ATOM 2235 C C . VAL A 1 275 ? -3.231 2.194 3.209 1.00 98.75 275 VAL A C 1
ATOM 2237 O O . VAL A 1 275 ? -3.286 0.997 3.485 1.00 98.75 275 VAL A O 1
ATOM 2240 N N . PHE A 1 276 ? -2.221 2.965 3.590 1.00 98.81 276 PHE A N 1
ATOM 2241 C CA . PHE A 1 276 ? -1.041 2.492 4.311 1.00 98.81 276 PHE A CA 1
ATOM 2242 C C . PHE A 1 276 ? -0.450 3.632 5.143 1.00 98.81 276 PHE A C 1
ATOM 2244 O O . PHE A 1 276 ? -0.901 4.774 5.081 1.00 98.81 276 PHE A O 1
ATOM 2251 N N . PHE A 1 277 ? 0.557 3.310 5.943 1.00 98.31 277 PHE A N 1
ATOM 2252 C CA . PHE A 1 277 ? 1.308 4.280 6.747 1.00 98.31 277 PHE A CA 1
ATOM 2253 C C . PHE A 1 277 ? 2.825 4.050 6.731 1.00 98.31 277 PHE A C 1
ATOM 2255 O O . PHE A 1 277 ? 3.572 4.905 7.185 1.00 98.31 277 PHE A O 1
ATOM 2262 N N . ASP A 1 278 ? 3.272 2.919 6.187 1.00 98.19 278 ASP A N 1
ATOM 2263 C CA . ASP A 1 278 ? 4.659 2.532 6.011 1.00 98.19 278 ASP A CA 1
ATOM 2264 C C . ASP A 1 278 ? 4.779 1.646 4.762 1.00 98.19 278 ASP A C 1
ATOM 2266 O O . ASP A 1 278 ? 3.838 0.962 4.349 1.00 98.19 278 ASP A O 1
ATOM 2270 N N . ASN A 1 279 ? 5.936 1.715 4.118 1.00 98.38 279 ASN A N 1
ATOM 2271 C CA . ASN A 1 279 ? 6.329 0.870 2.999 1.00 98.38 279 ASN A CA 1
ATOM 2272 C C . ASN A 1 279 ? 7.868 0.817 2.959 1.00 98.38 279 ASN A C 1
ATOM 2274 O O . ASN A 1 279 ? 8.531 1.121 3.949 1.00 98.38 279 ASN A O 1
ATOM 2278 N N . HIS A 1 280 ? 8.446 0.400 1.839 1.00 97.81 280 HIS A N 1
ATOM 2279 C CA . HIS A 1 280 ? 9.886 0.212 1.712 1.00 97.81 280 HIS A CA 1
ATOM 2280 C C . HIS A 1 280 ? 10.683 1.496 1.405 1.00 97.81 280 HIS A C 1
ATOM 2282 O O . HIS A 1 280 ? 11.910 1.447 1.471 1.00 97.81 280 HIS A O 1
ATOM 2288 N N . ASP A 1 281 ? 10.039 2.620 1.098 1.00 97.25 281 ASP A N 1
ATOM 2289 C CA . ASP A 1 281 ? 10.694 3.895 0.751 1.00 97.25 281 ASP A CA 1
ATOM 2290 C C . ASP A 1 281 ? 10.539 4.972 1.824 1.00 97.25 281 ASP A C 1
ATOM 2292 O O . ASP A 1 281 ? 11.129 6.048 1.738 1.00 97.25 281 ASP A O 1
ATOM 2296 N N . ILE A 1 282 ? 9.729 4.692 2.841 1.00 96.75 282 ILE A N 1
ATOM 2297 C CA . ILE A 1 282 ? 9.387 5.637 3.898 1.00 96.75 282 ILE A CA 1
ATOM 2298 C C . ILE A 1 282 ? 9.747 5.050 5.252 1.00 96.75 282 ILE A C 1
ATOM 2300 O O . ILE A 1 282 ? 9.799 3.830 5.409 1.00 96.75 282 ILE A O 1
ATOM 2304 N N . ASP A 1 283 ? 10.011 5.924 6.220 1.00 97.75 283 ASP A N 1
ATOM 2305 C CA . ASP A 1 283 ? 10.327 5.515 7.586 1.00 97.75 283 ASP A CA 1
ATOM 2306 C C . ASP A 1 283 ? 9.266 4.547 8.133 1.00 97.75 283 ASP A C 1
ATOM 2308 O O . ASP A 1 283 ? 8.082 4.594 7.781 1.00 97.75 283 ASP A O 1
ATOM 2312 N N . ARG A 1 284 ? 9.699 3.616 8.987 1.00 98.50 284 ARG A N 1
ATOM 2313 C CA . ARG A 1 284 ? 8.786 2.676 9.638 1.00 98.50 284 ARG A CA 1
ATOM 2314 C C . ARG A 1 284 ? 7.796 3.441 10.507 1.00 98.50 284 ARG A C 1
ATOM 2316 O O . ARG A 1 284 ? 8.189 4.312 11.277 1.00 98.50 284 ARG A O 1
ATOM 2323 N N . ALA A 1 285 ? 6.536 3.012 10.531 1.00 98.19 285 ALA A N 1
ATOM 2324 C CA . ALA A 1 285 ? 5.524 3.669 11.358 1.00 98.19 285 ALA A CA 1
ATOM 2325 C C . ALA A 1 285 ? 5.875 3.657 12.867 1.00 98.19 285 ALA A C 1
ATOM 2327 O O . ALA A 1 285 ? 5.525 4.583 13.597 1.00 98.19 285 ALA A O 1
ATOM 2328 N N . MET A 1 286 ? 6.610 2.645 13.356 1.00 98.19 286 MET A N 1
ATOM 2329 C CA . MET A 1 286 ? 7.127 2.631 14.736 1.00 98.19 286 MET A CA 1
ATOM 2330 C C . MET A 1 286 ? 8.215 3.694 14.973 1.00 98.19 286 MET A C 1
ATOM 2332 O O . MET A 1 286 ? 8.253 4.289 16.055 1.00 98.19 286 MET A O 1
ATOM 2336 N N . PHE A 1 287 ? 9.058 3.949 13.966 1.00 98.12 287 PHE A N 1
ATOM 2337 C CA . PHE A 1 287 ? 10.080 4.997 13.988 1.00 98.12 287 PHE A CA 1
ATOM 2338 C C . PHE A 1 287 ? 9.424 6.378 14.032 1.00 98.12 287 PHE A C 1
ATOM 2340 O O . PHE A 1 287 ? 9.731 7.193 14.903 1.00 98.12 287 PHE A O 1
ATOM 2347 N N . ASP A 1 288 ? 8.433 6.602 13.166 1.00 97.88 288 ASP A N 1
ATOM 2348 C CA . ASP A 1 288 ? 7.648 7.838 13.125 1.00 97.88 288 ASP A CA 1
ATOM 2349 C C . ASP A 1 288 ? 6.907 8.097 14.436 1.00 97.88 288 ASP A C 1
ATOM 2351 O O . ASP A 1 288 ? 6.870 9.227 14.929 1.00 97.88 288 ASP A O 1
ATOM 2355 N N . ALA A 1 289 ? 6.373 7.040 15.052 1.00 97.88 289 ALA A N 1
ATOM 2356 C CA . ALA A 1 289 ? 5.754 7.091 16.371 1.00 97.88 289 ALA A CA 1
ATOM 2357 C C . ALA A 1 289 ? 6.766 7.275 17.516 1.00 97.88 289 ALA A C 1
ATOM 2359 O O . ALA A 1 289 ? 6.360 7.363 18.674 1.00 97.88 289 ALA A O 1
ATOM 2360 N N . LYS A 1 290 ? 8.076 7.329 17.239 1.00 97.19 290 LYS A N 1
ATOM 2361 C CA . LYS A 1 290 ? 9.150 7.467 18.240 1.00 97.19 290 LYS A CA 1
ATOM 2362 C C . LYS A 1 290 ? 9.057 6.398 19.334 1.00 97.19 290 LYS A C 1
ATOM 2364 O O . LYS A 1 290 ? 9.279 6.669 20.515 1.00 97.19 290 LYS A O 1
ATOM 2369 N N . GLY A 1 291 ? 8.677 5.181 18.944 1.00 97.00 291 GLY A N 1
ATOM 2370 C CA . GLY A 1 291 ? 8.479 4.056 19.854 1.00 97.00 291 GLY A CA 1
ATOM 2371 C C . GLY A 1 291 ? 7.144 4.041 20.615 1.00 97.00 291 GLY A C 1
ATOM 2372 O O . GLY A 1 291 ? 6.930 3.097 21.386 1.00 97.00 291 GLY A O 1
ATOM 2373 N N . ASP A 1 292 ? 6.255 5.022 20.408 1.00 97.19 292 ASP A N 1
ATOM 2374 C CA . ASP A 1 292 ? 4.926 5.105 21.026 1.00 97.19 292 ASP A CA 1
ATOM 2375 C C . ASP A 1 292 ? 3.964 4.064 20.426 1.00 97.19 292 ASP A C 1
ATOM 2377 O O . ASP A 1 292 ? 3.342 4.247 19.376 1.00 97.19 292 ASP A O 1
ATOM 2381 N N . ILE A 1 293 ? 3.824 2.946 21.139 1.00 97.62 293 ILE A N 1
ATOM 2382 C CA . ILE A 1 293 ? 2.957 1.825 20.753 1.00 97.62 293 ILE A CA 1
ATOM 2383 C C . ILE A 1 293 ? 1.486 2.250 20.679 1.00 97.62 293 ILE A C 1
ATOM 2385 O O . ILE A 1 293 ? 0.727 1.701 19.881 1.00 97.62 293 ILE A O 1
ATOM 2389 N N . ALA A 1 294 ? 1.057 3.198 21.509 1.00 97.06 294 ALA A N 1
ATOM 2390 C CA . ALA A 1 294 ? -0.336 3.608 21.572 1.00 97.06 294 ALA A CA 1
ATOM 2391 C C . ALA A 1 294 ? -0.734 4.376 20.310 1.00 97.06 294 ALA A C 1
ATOM 2393 O O . ALA A 1 294 ? -1.704 4.000 19.647 1.00 97.06 294 ALA A O 1
ATOM 2394 N N . LYS A 1 295 ? 0.058 5.384 19.925 1.00 97.25 295 LYS A N 1
ATOM 2395 C CA . LYS A 1 295 ? -0.132 6.101 18.654 1.00 97.25 295 LYS A CA 1
ATOM 2396 C C . LYS A 1 295 ? -0.042 5.163 17.457 1.00 97.25 295 LYS A C 1
ATOM 2398 O O . LYS A 1 295 ? -0.898 5.210 16.576 1.00 97.25 295 LYS A O 1
ATOM 2403 N N . TYR A 1 296 ? 0.939 4.263 17.472 1.00 98.56 296 TYR A N 1
ATOM 2404 C CA . TYR A 1 296 ? 1.107 3.245 16.441 1.00 98.56 296 TYR A CA 1
ATOM 2405 C C . TYR A 1 296 ? -0.150 2.375 16.268 1.00 98.56 296 TYR A C 1
ATOM 2407 O O . TYR A 1 296 ? -0.646 2.194 15.157 1.00 98.56 296 TYR A O 1
ATOM 2415 N N . LYS A 1 297 ? -0.726 1.873 17.370 1.00 98.75 297 LYS A N 1
ATOM 2416 C CA . LYS A 1 297 ? -1.963 1.077 17.341 1.00 98.75 297 LYS A CA 1
ATOM 2417 C C . LYS A 1 297 ? -3.174 1.880 16.866 1.00 98.75 297 LYS A C 1
ATOM 2419 O O . LYS A 1 297 ? -4.027 1.319 16.177 1.00 98.75 297 LYS A O 1
ATOM 2424 N N . GLN A 1 298 ? -3.263 3.166 17.209 1.00 98.62 298 GLN A N 1
ATOM 2425 C CA . GLN A 1 298 ? -4.322 4.051 16.712 1.00 98.62 298 GLN A CA 1
ATOM 2426 C C . GLN A 1 298 ? -4.210 4.240 15.193 1.00 98.62 298 GLN A C 1
ATOM 2428 O O . GLN A 1 298 ? -5.195 4.033 14.483 1.00 98.62 298 GLN A O 1
ATOM 2433 N N . ALA A 1 299 ? -3.006 4.510 14.682 1.00 98.69 299 ALA A N 1
ATOM 2434 C CA . ALA A 1 299 ? -2.755 4.641 13.249 1.00 98.69 299 ALA A CA 1
ATOM 2435 C C . ALA A 1 299 ? -3.032 3.329 12.488 1.00 98.69 299 ALA A C 1
ATOM 2437 O O . ALA A 1 299 ? -3.764 3.330 11.499 1.00 98.69 299 ALA A O 1
ATOM 2438 N N . LEU A 1 300 ? -2.567 2.187 13.007 1.00 98.88 300 LEU A N 1
ATOM 2439 C CA . LEU A 1 300 ? -2.845 0.867 12.430 1.00 98.88 300 LEU A CA 1
ATOM 2440 C C . LEU A 1 300 ? -4.347 0.540 12.421 1.00 98.88 300 LEU A C 1
ATOM 2442 O O . LEU A 1 300 ? -4.849 -0.084 11.486 1.00 98.88 300 LEU A O 1
ATOM 2446 N N . THR A 1 301 ? -5.088 0.980 13.442 1.00 98.88 301 THR A N 1
ATOM 2447 C CA . THR A 1 301 ? -6.550 0.831 13.473 1.00 98.88 301 THR A CA 1
ATOM 2448 C C . THR A 1 301 ? -7.204 1.616 12.344 1.00 98.88 301 THR A C 1
ATOM 2450 O O . THR A 1 301 ? -8.078 1.075 11.668 1.00 98.88 301 THR A O 1
ATOM 2453 N N . ILE A 1 302 ? -6.771 2.857 12.099 1.00 98.75 302 ILE A N 1
ATOM 2454 C CA . ILE A 1 302 ? -7.275 3.677 10.989 1.00 98.75 302 ILE A CA 1
ATOM 2455 C C . ILE A 1 302 ? -6.999 2.985 9.652 1.00 98.75 302 ILE A C 1
ATOM 2457 O O . ILE A 1 302 ? -7.933 2.807 8.870 1.00 98.75 302 ILE A O 1
ATOM 2461 N N . VAL A 1 303 ? -5.772 2.505 9.425 1.00 98.81 303 VAL A N 1
ATOM 2462 C CA . VAL A 1 303 ? -5.419 1.752 8.208 1.00 98.81 303 VAL A CA 1
ATOM 2463 C C . VAL A 1 303 ? -6.346 0.543 8.026 1.00 98.81 303 VAL A C 1
ATOM 2465 O O . VAL A 1 303 ? -6.947 0.373 6.971 1.00 98.81 303 VAL A O 1
ATOM 2468 N N . LEU A 1 304 ? -6.539 -0.280 9.063 1.00 98.75 304 LEU A N 1
ATOM 2469 C CA . LEU A 1 304 ? -7.259 -1.554 8.937 1.00 98.75 304 LEU A CA 1
ATOM 2470 C C . LEU A 1 304 ? -8.791 -1.457 9.026 1.00 98.75 304 LEU A C 1
ATOM 2472 O O . LEU A 1 304 ? -9.474 -2.425 8.676 1.00 98.75 304 LEU A O 1
ATOM 2476 N N . THR A 1 305 ? -9.364 -0.342 9.482 1.00 98.62 305 THR A N 1
ATOM 2477 C CA . THR A 1 305 ? -10.819 -0.245 9.735 1.00 98.62 305 THR A CA 1
ATOM 2478 C C . THR A 1 305 ? -11.520 0.929 9.049 1.00 98.62 305 THR A C 1
ATOM 2480 O O . THR A 1 305 ? -12.750 0.987 9.073 1.00 98.62 305 THR A O 1
ATOM 2483 N N . SER A 1 306 ? -10.780 1.811 8.368 1.00 97.06 306 SER A N 1
ATOM 2484 C CA . SER A 1 306 ? -11.351 2.875 7.530 1.00 97.06 306 SER A CA 1
ATOM 2485 C C . SER A 1 306 ? -11.807 2.350 6.149 1.00 97.06 306 SER A C 1
ATOM 2487 O O . SER A 1 306 ? -12.291 1.217 6.029 1.00 97.06 306 SER A O 1
ATOM 2489 N N . ARG A 1 307 ? -11.787 3.192 5.109 1.00 96.56 307 ARG A N 1
ATOM 2490 C CA . ARG A 1 307 ? -12.203 2.863 3.731 1.00 96.56 307 ARG A CA 1
ATOM 2491 C C . ARG A 1 307 ? -10.996 2.452 2.872 1.00 96.56 307 ARG A C 1
ATOM 2493 O O . ARG A 1 307 ? -9.865 2.599 3.310 1.00 96.56 307 ARG A O 1
ATOM 2500 N N . GLY A 1 308 ? -11.235 1.923 1.673 1.00 97.50 308 GLY A N 1
ATOM 2501 C CA . GLY A 1 308 ? -10.161 1.500 0.765 1.00 97.50 308 GLY A CA 1
ATOM 2502 C C . GLY A 1 308 ? -9.557 0.121 1.068 1.00 97.50 308 GLY A C 1
ATOM 2503 O O . GLY A 1 308 ? -10.092 -0.682 1.848 1.00 97.50 308 GLY A O 1
ATOM 2504 N N . ILE A 1 309 ? -8.432 -0.153 0.412 1.00 98.50 309 ILE A N 1
ATOM 2505 C CA . ILE A 1 309 ? -7.681 -1.408 0.464 1.00 98.50 309 ILE A CA 1
ATOM 2506 C C . ILE A 1 309 ? -6.485 -1.205 1.401 1.00 98.50 309 ILE A C 1
ATOM 2508 O O . ILE A 1 309 ? -5.564 -0.479 1.041 1.00 98.50 309 ILE A O 1
ATOM 2512 N N . PRO A 1 310 ? -6.454 -1.816 2.597 1.00 98.62 310 PRO A N 1
ATOM 2513 C CA . PRO A 1 310 ? -5.326 -1.633 3.495 1.00 98.62 310 PRO A CA 1
ATOM 2514 C C . PRO A 1 310 ? -4.094 -2.413 3.039 1.00 98.62 310 PRO A C 1
ATOM 2516 O O . PRO A 1 310 ? -4.198 -3.579 2.649 1.00 98.62 310 PRO A O 1
ATOM 2519 N N . GLN A 1 311 ? -2.927 -1.806 3.216 1.00 98.69 311 GLN A N 1
ATOM 2520 C CA . GLN A 1 311 ? -1.623 -2.444 3.105 1.00 98.69 311 GLN A CA 1
ATOM 2521 C C . GLN A 1 311 ? -0.833 -2.232 4.404 1.00 98.69 311 GLN A C 1
ATOM 2523 O O . GLN A 1 311 ? -0.868 -1.162 5.005 1.00 98.69 311 GLN A O 1
ATOM 2528 N N . ILE A 1 312 ? -0.149 -3.289 4.849 1.00 98.50 312 ILE A N 1
ATOM 2529 C CA . ILE A 1 312 ? 0.839 -3.243 5.937 1.00 98.50 312 ILE A CA 1
ATOM 2530 C C . ILE A 1 312 ? 2.176 -3.753 5.408 1.00 98.50 312 ILE A C 1
ATOM 2532 O O . ILE A 1 312 ? 2.191 -4.612 4.518 1.00 98.50 312 ILE A O 1
ATOM 2536 N N . PHE A 1 313 ? 3.292 -3.203 5.880 1.00 98.69 313 PHE A N 1
ATOM 2537 C CA . PHE A 1 313 ? 4.622 -3.609 5.432 1.00 98.69 313 PHE A CA 1
ATOM 2538 C C . PHE A 1 313 ? 5.139 -4.795 6.266 1.00 98.69 313 PHE A C 1
ATOM 2540 O O . PHE A 1 313 ? 4.738 -4.986 7.414 1.00 98.69 313 PHE A O 1
ATOM 2547 N N . TYR A 1 314 ? 6.013 -5.648 5.715 1.00 98.62 314 TYR A N 1
ATOM 2548 C CA . TYR A 1 314 ? 6.533 -6.786 6.489 1.00 98.62 314 TYR A CA 1
ATOM 2549 C C . TYR A 1 314 ? 7.279 -6.262 7.721 1.00 98.62 314 TYR A C 1
ATOM 2551 O O . TYR A 1 314 ? 8.121 -5.376 7.599 1.00 98.62 314 TYR A O 1
ATOM 2559 N N . GLY A 1 315 ? 6.982 -6.775 8.911 1.00 98.44 315 GLY A N 1
ATOM 2560 C CA . GLY A 1 315 ? 7.553 -6.279 10.160 1.00 98.44 315 GLY A CA 1
ATOM 2561 C C . GLY A 1 315 ? 6.684 -5.259 10.897 1.00 98.44 315 GLY A C 1
ATOM 2562 O O . GLY A 1 315 ? 6.857 -5.100 12.107 1.00 98.44 315 GLY A O 1
ATOM 2563 N N . THR A 1 316 ? 5.705 -4.630 10.241 1.00 98.69 316 THR A N 1
ATOM 2564 C CA . THR A 1 316 ? 4.676 -3.804 10.900 1.00 98.69 316 THR A CA 1
ATOM 2565 C C . THR A 1 316 ? 3.939 -4.630 11.966 1.00 98.69 316 THR A C 1
ATOM 2567 O O . THR A 1 316 ? 3.694 -4.180 13.086 1.00 98.69 316 THR A O 1
ATOM 2570 N N . GLU A 1 317 ? 3.672 -5.908 11.713 1.00 98.75 317 GLU A N 1
ATOM 2571 C CA . GLU A 1 317 ? 2.997 -6.786 12.669 1.00 98.75 317 GLU A CA 1
ATOM 2572 C C . GLU A 1 317 ? 3.815 -7.091 13.933 1.00 98.75 317 GLU A C 1
ATOM 2574 O O . GLU A 1 317 ? 3.265 -7.601 14.902 1.00 98.75 317 GLU A O 1
ATOM 2579 N N . ILE A 1 318 ? 5.111 -6.781 13.960 1.00 98.50 318 ILE A N 1
ATOM 2580 C CA . ILE A 1 318 ? 5.955 -6.878 15.161 1.00 98.50 318 ILE A CA 1
ATOM 2581 C C . ILE A 1 318 ? 6.513 -5.517 15.596 1.00 98.50 318 ILE A C 1
ATOM 2583 O O . ILE A 1 318 ? 7.269 -5.454 16.563 1.00 98.50 318 ILE A O 1
ATOM 2587 N N . GLY A 1 319 ? 6.128 -4.434 14.916 1.00 98.06 319 GLY A N 1
ATOM 2588 C CA . GLY A 1 319 ? 6.632 -3.089 15.171 1.00 98.06 319 GLY A CA 1
ATOM 2589 C C . GLY A 1 319 ? 8.127 -2.957 14.905 1.00 98.06 319 GLY A C 1
ATOM 2590 O O . GLY A 1 319 ? 8.831 -2.423 15.762 1.00 98.06 319 GLY A O 1
ATOM 2591 N N . LEU A 1 320 ? 8.611 -3.480 13.768 1.00 97.69 320 LEU A N 1
ATOM 2592 C CA . LEU A 1 320 ? 9.970 -3.183 13.312 1.00 97.69 320 LEU A CA 1
ATOM 2593 C C . LEU A 1 320 ? 10.172 -1.670 13.241 1.00 97.69 320 LEU A C 1
ATOM 2595 O O . LEU A 1 320 ? 9.297 -0.922 12.806 1.00 97.69 320 LEU A O 1
ATOM 2599 N N . ASP A 1 321 ? 11.343 -1.263 13.700 1.00 95.00 321 ASP A N 1
ATOM 2600 C CA . ASP A 1 321 ? 11.780 0.118 13.795 1.00 95.00 321 ASP A CA 1
ATOM 2601 C C . ASP A 1 321 ? 12.913 0.341 12.786 1.00 95.00 321 ASP A C 1
ATOM 2603 O O . ASP A 1 321 ? 13.651 -0.596 12.481 1.00 95.00 321 ASP A O 1
ATOM 2607 N N . GLY A 1 322 ? 13.027 1.549 12.242 1.00 94.94 322 GLY A N 1
ATOM 2608 C CA . GLY A 1 322 ? 13.996 1.872 11.195 1.00 94.94 322 GLY A CA 1
ATOM 2609 C C . GLY A 1 322 ? 13.576 3.077 10.358 1.00 94.94 322 GLY A C 1
ATOM 2610 O O . GLY A 1 322 ? 12.438 3.160 9.898 1.00 94.94 322 GLY A O 1
ATOM 2611 N N . GLY A 1 323 ? 14.504 4.005 10.140 1.00 94.50 323 GLY A N 1
ATOM 2612 C CA . GLY A 1 323 ? 14.256 5.223 9.375 1.00 94.50 323 GLY A CA 1
ATOM 2613 C C . GLY A 1 323 ? 15.540 5.899 8.904 1.00 94.50 323 GLY A C 1
ATOM 2614 O O . GLY A 1 323 ? 16.648 5.491 9.257 1.00 94.50 323 GLY A O 1
ATOM 2615 N N . GLY A 1 324 ? 15.395 6.921 8.066 1.00 92.31 324 GLY A N 1
ATOM 2616 C CA . GLY A 1 324 ? 16.471 7.762 7.535 1.00 92.31 324 GLY A CA 1
ATOM 2617 C C . GLY A 1 324 ? 17.316 7.136 6.419 1.00 92.31 324 GLY A C 1
ATOM 2618 O O . GLY A 1 324 ? 17.811 7.861 5.559 1.00 92.31 324 GLY A O 1
ATOM 2619 N N . HIS A 1 325 ? 17.478 5.810 6.391 1.00 94.31 325 HIS A N 1
ATOM 2620 C CA . HIS A 1 325 ? 18.185 5.099 5.324 1.00 94.31 325 HIS A CA 1
ATOM 2621 C C . HIS A 1 325 ? 17.383 3.881 4.851 1.00 94.31 325 HIS A C 1
ATOM 2623 O O . HIS A 1 325 ? 16.917 3.085 5.664 1.00 94.31 325 HIS A O 1
ATOM 2629 N N . HIS A 1 326 ? 17.287 3.672 3.532 1.00 93.69 326 HIS A N 1
ATOM 2630 C CA . HIS A 1 326 ? 16.517 2.563 2.948 1.00 93.69 326 HIS A CA 1
ATOM 2631 C C . HIS A 1 326 ? 16.915 1.187 3.500 1.00 93.69 326 HIS A C 1
ATOM 2633 O O . HIS A 1 326 ? 16.050 0.364 3.760 1.00 93.69 326 HIS A O 1
ATOM 2639 N N . GLY A 1 327 ? 18.203 0.935 3.740 1.00 93.69 327 GLY A N 1
ATOM 2640 C CA . GLY A 1 327 ? 18.663 -0.306 4.378 1.00 93.69 327 GLY A CA 1
ATOM 2641 C C . GLY A 1 327 ? 18.159 -0.538 5.811 1.00 93.69 327 GLY A C 1
ATOM 2642 O O . GLY A 1 327 ? 17.990 -1.688 6.195 1.00 93.69 327 GLY A O 1
ATOM 2643 N N . GLU A 1 328 ? 17.895 0.525 6.580 1.00 95.81 328 GLU A N 1
ATOM 2644 C CA . GLU A 1 328 ? 17.312 0.432 7.932 1.00 95.81 328 GLU A CA 1
ATOM 2645 C C . GLU A 1 328 ? 15.799 0.190 7.845 1.00 95.81 328 GLU A C 1
ATOM 2647 O O . GLU A 1 328 ? 15.250 -0.676 8.520 1.00 95.81 328 GLU A O 1
ATOM 2652 N N . ILE A 1 329 ? 15.122 0.894 6.930 1.00 97.62 329 ILE A N 1
ATOM 2653 C CA . ILE A 1 329 ? 13.698 0.681 6.622 1.00 97.62 329 ILE A CA 1
ATOM 2654 C C . ILE A 1 329 ? 13.461 -0.768 6.157 1.00 97.62 329 ILE A C 1
ATOM 2656 O O . ILE A 1 329 ? 12.484 -1.415 6.542 1.00 97.62 329 ILE A O 1
ATOM 2660 N N . ARG A 1 330 ? 14.386 -1.303 5.357 1.00 97.12 330 ARG A N 1
ATOM 2661 C CA . ARG A 1 330 ? 14.329 -2.622 4.708 1.00 97.12 330 ARG A CA 1
ATOM 2662 C C . ARG A 1 330 ? 15.163 -3.675 5.453 1.00 97.12 330 ARG A C 1
ATOM 2664 O O . ARG A 1 330 ? 15.681 -4.602 4.831 1.00 97.12 330 ARG A O 1
ATOM 2671 N N . ALA A 1 331 ? 15.306 -3.532 6.772 1.00 95.62 331 ALA A N 1
ATOM 2672 C CA . ALA A 1 331 ? 16.047 -4.475 7.604 1.00 95.62 331 ALA A CA 1
ATOM 2673 C C . ALA A 1 331 ? 15.508 -5.915 7.492 1.00 95.62 331 ALA A C 1
ATOM 2675 O O . ALA A 1 331 ? 14.321 -6.144 7.236 1.00 95.62 331 ALA A O 1
ATOM 2676 N N . GLU A 1 332 ? 16.383 -6.897 7.709 1.00 96.00 332 GLU A N 1
ATOM 2677 C CA . GLU A 1 332 ? 16.033 -8.319 7.692 1.00 96.00 332 GLU A CA 1
ATOM 2678 C C . GLU A 1 332 ? 14.887 -8.612 8.685 1.00 96.00 332 GLU A C 1
ATOM 2680 O O . GLU A 1 332 ? 14.851 -8.089 9.801 1.00 96.00 332 GLU A O 1
ATOM 2685 N N . PHE A 1 333 ? 13.929 -9.460 8.297 1.00 97.88 333 PHE A N 1
ATOM 2686 C CA . PHE A 1 333 ? 12.901 -9.902 9.239 1.00 97.88 333 PHE A CA 1
ATOM 2687 C C . PHE A 1 333 ? 13.521 -10.876 10.258 1.00 97.88 333 PHE A C 1
ATOM 2689 O O . PHE A 1 333 ? 14.114 -11.867 9.828 1.00 97.88 333 PHE A O 1
ATOM 2696 N N . PRO A 1 334 ? 13.357 -10.684 11.583 1.00 97.19 334 PRO A N 1
ATOM 2697 C CA . PRO A 1 334 ? 14.008 -11.536 12.578 1.00 97.19 334 PRO A CA 1
ATOM 2698 C C . PRO A 1 334 ? 13.539 -12.997 12.501 1.00 97.19 334 PRO A C 1
ATOM 2700 O O . PRO A 1 334 ? 12.363 -13.303 12.720 1.00 97.19 334 PRO A O 1
ATOM 2703 N N . GLY A 1 335 ? 14.459 -13.920 12.239 1.00 96.31 335 GLY A N 1
ATOM 2704 C CA . GLY A 1 335 ? 14.201 -15.337 11.969 1.00 96.31 335 GLY A CA 1
ATOM 2705 C C . GLY A 1 335 ? 14.118 -15.677 10.481 1.00 96.31 335 GLY A C 1
ATOM 2706 O O . GLY A 1 335 ? 13.765 -16.811 10.141 1.00 96.31 335 GLY A O 1
ATOM 2707 N N . GLY A 1 336 ? 14.361 -14.698 9.606 1.00 95.88 336 GLY A N 1
ATOM 2708 C CA . GLY A 1 336 ? 14.388 -14.840 8.152 1.00 95.88 336 GLY A CA 1
ATOM 2709 C C . GLY A 1 336 ? 15.652 -15.526 7.647 1.00 95.88 336 GLY A C 1
ATOM 2710 O O . GLY A 1 336 ? 15.624 -16.105 6.564 1.00 95.88 336 GLY A O 1
ATOM 2711 N N . PHE A 1 337 ? 16.725 -15.528 8.443 1.00 94.81 337 PHE A N 1
ATOM 2712 C CA . PHE A 1 337 ? 17.985 -16.165 8.080 1.00 94.81 337 PHE A CA 1
ATOM 2713 C C . PHE A 1 337 ? 18.359 -17.325 9.012 1.00 94.81 337 PHE A C 1
ATOM 2715 O O . PHE A 1 337 ? 18.001 -17.344 10.194 1.00 94.81 337 PHE A O 1
ATOM 2722 N N . PRO A 1 338 ? 19.111 -18.323 8.508 1.00 90.00 338 PRO A N 1
ATOM 2723 C CA . PRO A 1 338 ? 19.622 -19.401 9.344 1.00 90.00 338 PRO A CA 1
ATOM 2724 C C . PRO A 1 338 ? 20.500 -18.883 10.491 1.00 90.00 338 PRO A C 1
ATOM 2726 O O . PRO A 1 338 ? 21.277 -17.945 10.319 1.00 90.00 338 PRO A O 1
ATOM 2729 N N . ASN A 1 339 ? 20.444 -19.575 11.631 1.00 87.00 339 ASN A N 1
ATOM 2730 C CA . ASN A 1 339 ? 21.264 -19.326 12.827 1.00 87.00 339 ASN A CA 1
ATOM 2731 C C . ASN A 1 339 ? 21.029 -17.981 13.536 1.00 87.00 339 ASN A C 1
ATOM 2733 O O . ASN A 1 339 ? 21.830 -17.600 14.391 1.00 87.00 339 ASN A O 1
ATOM 2737 N N . GLU A 1 340 ? 19.937 -17.278 13.239 1.00 90.62 340 GLU A N 1
ATOM 2738 C CA . GLU A 1 340 ? 19.526 -16.130 14.044 1.00 90.62 340 GLU A CA 1
ATOM 2739 C C . GLU A 1 340 ? 19.045 -16.577 15.429 1.00 90.62 340 GLU A C 1
ATOM 2741 O O . GLU A 1 340 ? 18.309 -17.555 15.582 1.00 90.62 340 GLU A O 1
ATOM 2746 N N . SER A 1 341 ? 19.464 -15.847 16.464 1.00 87.56 341 SER A N 1
ATOM 2747 C CA . SER A 1 341 ? 19.077 -16.115 17.855 1.00 87.56 341 SER A CA 1
ATOM 2748 C C . SER A 1 341 ? 17.621 -15.744 18.156 1.00 87.56 341 SER A C 1
ATOM 2750 O O . SER A 1 341 ? 17.068 -16.181 19.165 1.00 87.56 341 SER A O 1
ATOM 2752 N N . ILE A 1 342 ? 17.002 -14.945 17.284 1.00 92.88 342 ILE A N 1
ATOM 2753 C CA . ILE A 1 342 ? 15.632 -14.447 17.393 1.00 92.88 342 ILE A CA 1
ATOM 2754 C C . ILE A 1 342 ? 14.837 -14.980 16.204 1.00 92.88 342 ILE A C 1
ATOM 2756 O O . ILE A 1 342 ? 15.312 -14.957 15.074 1.00 92.88 342 ILE A O 1
ATOM 2760 N N . ASN A 1 343 ? 13.609 -15.441 16.455 1.00 96.69 343 ASN A N 1
ATOM 2761 C CA . ASN A 1 343 ? 12.702 -15.904 15.408 1.00 96.69 343 ASN A CA 1
ATOM 2762 C C . ASN A 1 343 ? 11.288 -15.359 15.632 1.00 96.69 343 ASN A C 1
ATOM 2764 O O . ASN A 1 343 ? 10.457 -15.978 16.310 1.00 96.69 343 ASN A O 1
ATOM 2768 N N . ALA A 1 344 ? 11.015 -14.201 15.029 1.00 97.75 344 ALA A N 1
ATOM 2769 C CA . ALA A 1 344 ? 9.763 -13.475 15.182 1.00 97.75 344 ALA A CA 1
ATOM 2770 C C . ALA A 1 344 ? 8.574 -14.122 14.442 1.00 97.75 344 ALA A C 1
ATOM 2772 O O . ALA A 1 344 ? 7.425 -13.751 14.698 1.00 97.75 344 ALA A O 1
ATOM 2773 N N . PHE A 1 345 ? 8.805 -15.159 13.622 1.00 97.81 345 PHE A N 1
ATOM 2774 C CA . PHE A 1 345 ? 7.724 -15.997 13.083 1.00 97.81 345 PHE A CA 1
ATOM 2775 C C . PHE A 1 345 ? 7.022 -16.828 14.169 1.00 97.81 345 PHE A C 1
ATOM 2777 O O . PHE A 1 345 ? 5.920 -17.335 13.951 1.00 97.81 345 PHE A O 1
ATOM 2784 N N . THR A 1 346 ? 7.641 -16.986 15.345 1.00 97.00 346 THR A N 1
ATOM 2785 C CA . THR A 1 346 ? 7.100 -17.773 16.461 1.00 97.00 346 THR A CA 1
ATOM 2786 C C . THR A 1 346 ? 6.757 -16.888 17.656 1.00 97.00 346 THR A C 1
ATOM 2788 O O . THR A 1 346 ? 7.468 -15.939 17.972 1.00 97.00 346 THR A O 1
ATOM 2791 N N . LYS A 1 347 ? 5.693 -17.235 18.392 1.00 97.38 347 LYS A N 1
ATOM 2792 C CA . LYS A 1 347 ? 5.289 -16.500 19.605 1.00 97.38 347 LYS A CA 1
ATOM 2793 C C . LYS A 1 347 ? 6.402 -16.441 20.658 1.00 97.38 347 LYS A C 1
ATOM 2795 O O . LYS A 1 347 ? 6.580 -15.406 21.289 1.00 97.38 347 LYS A O 1
ATOM 2800 N N . THR A 1 348 ? 7.132 -17.539 20.846 1.00 96.75 348 THR A N 1
ATOM 2801 C CA . THR A 1 348 ? 8.217 -17.655 21.833 1.00 96.75 348 THR A CA 1
ATOM 2802 C C . THR A 1 348 ? 9.492 -16.929 21.417 1.00 96.75 348 THR A C 1
ATOM 2804 O O . THR A 1 348 ? 10.276 -16.571 22.285 1.00 96.75 348 THR A O 1
ATOM 2807 N N . GLY A 1 349 ? 9.709 -16.719 20.114 1.00 96.75 349 GLY A N 1
ATOM 2808 C CA . GLY A 1 349 ? 10.854 -15.962 19.606 1.00 96.75 349 GLY A CA 1
ATOM 2809 C C . GLY A 1 349 ? 10.618 -14.452 19.526 1.00 96.75 349 GLY A C 1
ATOM 2810 O O . GLY A 1 349 ? 11.563 -13.718 19.265 1.00 96.75 349 GLY A O 1
ATOM 2811 N N . ARG A 1 350 ? 9.386 -13.980 19.764 1.00 97.62 350 ARG A N 1
ATOM 2812 C CA . ARG A 1 350 ? 9.048 -12.554 19.864 1.00 97.62 350 ARG A CA 1
ATOM 2813 C C . ARG A 1 350 ? 9.223 -12.035 21.287 1.00 97.62 350 ARG A C 1
ATOM 2815 O O . ARG A 1 350 ? 8.875 -12.718 22.250 1.00 97.62 350 ARG A O 1
ATOM 2822 N N . THR A 1 351 ? 9.666 -10.787 21.416 1.00 96.94 351 THR A N 1
ATOM 2823 C CA . THR A 1 351 ? 9.642 -10.056 22.692 1.00 96.94 351 THR A CA 1
ATOM 2824 C C . THR A 1 351 ? 8.205 -9.807 23.166 1.00 96.94 351 THR A C 1
ATOM 2826 O O . THR A 1 351 ? 7.239 -10.008 22.425 1.00 96.94 351 THR A O 1
ATOM 2829 N N . GLU A 1 352 ? 8.035 -9.351 24.408 1.00 97.50 352 GLU A N 1
ATOM 2830 C CA . GLU A 1 352 ? 6.717 -8.981 24.939 1.00 97.50 352 GLU A CA 1
ATOM 2831 C C . GLU A 1 352 ? 6.062 -7.866 24.107 1.00 97.50 352 GLU A C 1
ATOM 2833 O O . GLU A 1 352 ? 4.938 -8.042 23.641 1.00 97.50 352 GLU A O 1
ATOM 2838 N N . LYS A 1 353 ? 6.810 -6.794 23.803 1.00 97.12 353 LYS A N 1
ATOM 2839 C CA . LYS A 1 353 ? 6.369 -5.695 22.925 1.00 97.12 353 LYS A CA 1
ATOM 2840 C C . LYS A 1 353 ? 5.967 -6.194 21.532 1.00 97.12 353 LYS A C 1
ATOM 2842 O O . LYS A 1 353 ? 4.914 -5.827 21.018 1.00 97.12 353 LYS A O 1
ATOM 2847 N N . GLN A 1 354 ? 6.772 -7.067 20.924 1.00 98.19 354 GLN A N 1
ATOM 2848 C CA . GLN A 1 354 ? 6.452 -7.646 19.614 1.00 98.19 354 GLN A CA 1
ATOM 2849 C C . GLN A 1 354 ? 5.192 -8.517 19.673 1.00 98.19 354 GLN A C 1
ATOM 2851 O O . GLN A 1 354 ? 4.370 -8.471 18.765 1.00 98.19 354 GLN A O 1
ATOM 2856 N N . ASN A 1 355 ? 5.007 -9.302 20.737 1.00 98.56 355 ASN A N 1
ATOM 2857 C CA . ASN A 1 355 ? 3.792 -10.094 20.924 1.00 98.56 355 ASN A CA 1
ATOM 2858 C C . ASN A 1 355 ? 2.558 -9.213 21.147 1.00 98.56 355 ASN A C 1
ATOM 2860 O O . ASN A 1 355 ? 1.489 -9.538 20.636 1.00 98.56 355 ASN A O 1
ATOM 2864 N N . GLU A 1 356 ? 2.690 -8.107 21.875 1.00 98.25 356 GLU A N 1
ATOM 2865 C CA . GLU A 1 356 ? 1.618 -7.133 22.071 1.00 98.25 356 GLU A CA 1
ATOM 2866 C C . GLU A 1 356 ? 1.134 -6.557 20.730 1.00 98.25 356 GLU A C 1
ATOM 2868 O O . GLU A 1 356 ? -0.067 -6.565 20.446 1.00 98.25 356 GLU A O 1
ATOM 2873 N N . ILE A 1 357 ? 2.068 -6.117 19.882 1.00 98.69 357 ILE A N 1
ATOM 2874 C CA . ILE A 1 357 ? 1.770 -5.561 18.556 1.00 98.69 357 ILE A CA 1
ATOM 2875 C C . ILE A 1 357 ? 1.236 -6.645 17.616 1.00 98.69 357 ILE A C 1
ATOM 2877 O O . ILE A 1 357 ? 0.235 -6.420 16.934 1.00 98.69 357 ILE A O 1
ATOM 2881 N N . PHE A 1 358 ? 1.829 -7.840 17.628 1.00 98.81 358 PHE A N 1
ATOM 2882 C CA . PHE A 1 358 ? 1.400 -8.948 16.777 1.00 98.81 358 PHE A CA 1
ATOM 2883 C C . PHE A 1 358 ? -0.020 -9.393 17.084 1.00 98.81 358 PHE A C 1
ATOM 2885 O O . PHE A 1 358 ? -0.832 -9.532 16.173 1.00 98.81 358 PHE A O 1
ATOM 2892 N N . ASN A 1 359 ? -0.346 -9.589 18.362 1.00 98.69 359 ASN A N 1
ATOM 2893 C CA . ASN A 1 359 ? -1.684 -10.018 18.757 1.00 98.69 359 ASN A CA 1
ATOM 2894 C C . ASN A 1 359 ? -2.726 -8.948 18.403 1.00 98.69 359 ASN A C 1
ATOM 2896 O O . ASN A 1 359 ? -3.813 -9.287 17.939 1.00 98.69 359 ASN A O 1
ATOM 2900 N N . PHE A 1 360 ? -2.387 -7.666 18.577 1.00 98.81 360 PHE A N 1
ATOM 2901 C CA . PHE A 1 360 ? -3.256 -6.555 18.194 1.00 98.81 360 PHE A CA 1
ATOM 2902 C C . PHE A 1 360 ? -3.484 -6.502 16.675 1.00 98.81 360 PHE A C 1
ATOM 2904 O O . PHE A 1 360 ? -4.628 -6.481 16.224 1.00 98.81 360 PHE A O 1
ATOM 2911 N N . THR A 1 361 ? -2.407 -6.566 15.888 1.00 98.88 361 THR A N 1
ATOM 2912 C CA . THR A 1 361 ? -2.450 -6.559 14.417 1.00 98.88 361 THR A CA 1
ATOM 2913 C C . THR A 1 361 ? -3.257 -7.741 13.885 1.00 98.88 361 THR A C 1
ATOM 2915 O O . THR A 1 361 ? -4.179 -7.560 13.092 1.00 98.88 361 THR A O 1
ATOM 2918 N N . GLN A 1 362 ? -2.971 -8.951 14.379 1.00 98.75 362 GLN A N 1
ATOM 2919 C CA . GLN A 1 362 ? -3.695 -10.164 14.012 1.00 98.75 362 GLN A CA 1
ATOM 2920 C C . GLN A 1 362 ? -5.187 -10.037 14.347 1.00 98.75 362 GLN A C 1
ATOM 2922 O O . GLN A 1 362 ? -6.029 -10.335 13.501 1.00 98.75 362 GLN A O 1
ATOM 2927 N N . LYS A 1 363 ? -5.541 -9.550 15.547 1.00 98.75 363 LYS A N 1
ATOM 2928 C CA . LYS A 1 363 ? -6.946 -9.338 15.924 1.00 98.75 363 LYS A CA 1
ATOM 2929 C C . LYS A 1 363 ? -7.634 -8.381 14.948 1.00 98.75 363 LYS A C 1
ATOM 2931 O O . LYS A 1 363 ? -8.702 -8.726 14.461 1.00 98.75 363 LYS A O 1
ATOM 2936 N N . LEU A 1 364 ? -7.029 -7.239 14.606 1.00 98.81 364 LEU A N 1
ATOM 2937 C CA . LEU A 1 364 ? -7.608 -6.289 13.645 1.00 98.81 364 LEU A CA 1
ATOM 2938 C C . LEU A 1 364 ? -7.802 -6.891 12.246 1.00 98.81 364 LEU A C 1
ATOM 2940 O O . LEU A 1 364 ? -8.860 -6.699 11.646 1.00 98.81 364 LEU A O 1
ATOM 2944 N N . LEU A 1 365 ? -6.824 -7.648 11.740 1.00 98.75 365 LEU A N 1
ATOM 2945 C CA . LEU A 1 365 ? -6.925 -8.319 10.440 1.00 98.75 365 LEU A CA 1
ATOM 2946 C C . LEU A 1 365 ? -8.079 -9.333 10.410 1.00 98.75 365 LEU A C 1
ATOM 2948 O O . LEU A 1 365 ? -8.872 -9.337 9.465 1.00 98.75 365 LEU A O 1
ATOM 2952 N N . HIS A 1 366 ? -8.227 -10.150 11.459 1.00 98.56 366 HIS A N 1
ATOM 2953 C CA . HIS A 1 366 ? -9.351 -11.088 11.567 1.00 98.56 366 HIS A CA 1
ATOM 2954 C C . HIS A 1 366 ? -10.688 -10.366 11.755 1.00 98.56 366 HIS A C 1
ATOM 2956 O O . HIS A 1 366 ? -11.653 -10.723 11.090 1.00 98.56 366 HIS A O 1
ATOM 2962 N N . LEU A 1 367 ? -10.747 -9.288 12.547 1.00 98.38 367 LEU A N 1
ATOM 2963 C CA . LEU A 1 367 ? -11.957 -8.465 12.656 1.00 98.38 367 LEU A CA 1
ATOM 2964 C C . LEU A 1 367 ? -12.379 -7.912 11.290 1.00 98.38 367 LEU A C 1
ATOM 2966 O O . LEU A 1 367 ? -13.541 -8.038 10.915 1.00 98.38 367 LEU A O 1
ATOM 2970 N N . ARG A 1 368 ? -11.450 -7.355 10.504 1.00 98.19 368 ARG A N 1
ATOM 2971 C CA . ARG A 1 368 ? -11.757 -6.859 9.153 1.00 98.19 368 ARG A CA 1
ATOM 2972 C C . ARG A 1 368 ? -12.320 -7.962 8.248 1.00 98.19 368 ARG A C 1
ATOM 2974 O O . ARG A 1 368 ? -13.177 -7.692 7.409 1.00 98.19 368 ARG A O 1
ATOM 2981 N N . LYS A 1 369 ? -11.844 -9.199 8.400 1.00 96.81 369 LYS A N 1
ATOM 2982 C CA . LYS A 1 369 ? -12.341 -10.358 7.648 1.00 96.81 369 LYS A CA 1
ATOM 2983 C C . LYS A 1 369 ? -13.746 -10.779 8.091 1.00 96.81 369 LYS A C 1
ATOM 2985 O O . LYS A 1 369 ? -14.581 -11.055 7.231 1.00 96.81 369 LYS A O 1
ATOM 2990 N N . ASP A 1 370 ? -13.984 -10.820 9.398 1.00 96.94 370 ASP A N 1
ATOM 2991 C CA . ASP A 1 370 ? -15.220 -11.325 10.003 1.00 96.94 370 ASP A CA 1
ATOM 2992 C C . ASP A 1 370 ? -16.390 -10.337 9.873 1.00 96.94 370 ASP A C 1
ATOM 2994 O O . ASP A 1 370 ? -17.542 -10.756 9.770 1.00 96.94 370 ASP A O 1
ATOM 2998 N N . TYR A 1 371 ? -16.092 -9.036 9.834 1.00 97.69 371 TYR A N 1
ATOM 2999 C CA . TYR A 1 371 ? -17.077 -7.957 9.800 1.00 97.69 371 TYR A CA 1
ATOM 3000 C C . TYR A 1 371 ? -17.064 -7.238 8.447 1.00 97.69 371 TYR A C 1
ATOM 3002 O O . TYR A 1 371 ? -16.137 -6.501 8.098 1.00 97.69 371 TYR A O 1
ATOM 3010 N N . SER A 1 372 ? -18.108 -7.458 7.646 1.00 96.94 372 SER A N 1
ATOM 3011 C CA . SER A 1 372 ? -18.203 -6.910 6.286 1.00 96.94 372 SER A CA 1
ATOM 3012 C C . SER A 1 372 ? -18.340 -5.387 6.255 1.00 96.94 372 SER A C 1
ATOM 3014 O O . SER A 1 372 ? -17.870 -4.767 5.301 1.00 96.94 372 SER A O 1
ATOM 3016 N N . ALA A 1 373 ? -18.887 -4.766 7.302 1.00 97.75 373 ALA A N 1
ATOM 3017 C CA . ALA A 1 373 ? -18.946 -3.318 7.444 1.00 97.75 373 ALA A CA 1
ATOM 3018 C C . ALA A 1 373 ? -17.546 -2.695 7.475 1.00 97.75 373 ALA A C 1
ATOM 3020 O O . ALA A 1 373 ? -17.348 -1.639 6.882 1.00 97.75 373 ALA A O 1
ATOM 3021 N N . LEU A 1 374 ? -16.542 -3.354 8.066 1.00 97.75 374 LEU A N 1
ATOM 3022 C CA . LEU A 1 374 ? -15.168 -2.833 8.067 1.00 97.75 374 LEU A CA 1
ATOM 3023 C C . LEU A 1 374 ? -14.566 -2.767 6.656 1.00 97.75 374 LEU A C 1
ATOM 3025 O O . LEU A 1 374 ? -13.744 -1.894 6.386 1.00 97.75 374 LEU A O 1
ATOM 3029 N N . ARG A 1 375 ? -15.007 -3.638 5.740 1.00 95.69 375 ARG A N 1
ATOM 3030 C CA . ARG A 1 375 ? -14.536 -3.680 4.346 1.00 95.69 375 ARG A CA 1
ATOM 3031 C C . ARG A 1 375 ? -15.348 -2.775 3.426 1.00 95.69 375 ARG A C 1
ATOM 3033 O O . ARG A 1 375 ? -14.766 -1.959 2.728 1.00 95.69 375 ARG A O 1
ATOM 3040 N N . ASN A 1 376 ? -16.675 -2.881 3.483 1.00 95.62 376 ASN A N 1
ATOM 3041 C CA . ASN A 1 376 ? -17.581 -2.300 2.484 1.00 95.62 376 ASN A CA 1
ATOM 3042 C C . ASN A 1 376 ? -18.593 -1.308 3.079 1.00 95.62 376 ASN A C 1
ATOM 3044 O O . ASN A 1 376 ? -19.405 -0.740 2.356 1.00 95.62 376 ASN A O 1
ATOM 3048 N N . GLY A 1 377 ? -18.603 -1.139 4.401 1.00 96.69 377 GLY A N 1
ATOM 3049 C CA . GLY A 1 377 ? -19.568 -0.285 5.081 1.00 96.69 377 GLY A CA 1
ATOM 3050 C C . GLY A 1 377 ? -19.283 1.197 4.888 1.00 96.69 377 GLY A C 1
ATOM 3051 O O . GLY A 1 377 ? -18.127 1.626 4.798 1.00 96.69 377 GLY A O 1
ATOM 3052 N N . LYS A 1 378 ? -20.358 1.986 4.897 1.00 96.19 378 LYS A N 1
ATOM 3053 C CA . LYS A 1 378 ? -20.304 3.445 4.879 1.00 96.19 378 LYS A CA 1
ATOM 3054 C C . LYS A 1 378 ? -19.498 3.937 6.079 1.00 96.19 378 LYS A C 1
ATOM 3056 O O . LYS A 1 378 ? -19.823 3.595 7.217 1.00 96.19 378 LYS A O 1
ATOM 3061 N N . LEU A 1 379 ? -18.475 4.748 5.817 1.00 97.31 379 LEU A N 1
ATOM 3062 C CA . LEU A 1 379 ? -17.733 5.467 6.846 1.00 97.31 379 LEU A CA 1
ATOM 3063 C C . LEU A 1 379 ? -18.520 6.722 7.256 1.00 97.31 379 LEU A C 1
ATOM 3065 O O . LEU A 1 379 ? -18.991 7.478 6.410 1.00 97.31 379 LEU A O 1
ATOM 3069 N N . THR A 1 380 ? -18.713 6.934 8.553 1.00 96.81 380 THR A N 1
ATOM 3070 C CA . THR A 1 380 ? -19.265 8.178 9.112 1.00 96.81 380 THR A CA 1
ATOM 3071 C C . THR A 1 380 ? -18.374 8.611 10.256 1.00 96.81 380 THR A C 1
ATOM 3073 O O . THR A 1 380 ? -18.218 7.862 11.214 1.00 96.81 380 THR A O 1
ATOM 3076 N N . GLN A 1 381 ? -17.774 9.788 10.151 1.00 97.25 381 GLN A N 1
ATOM 3077 C CA . GLN A 1 381 ? -16.818 10.298 11.127 1.00 97.25 381 GLN A CA 1
ATOM 3078 C C . GLN A 1 381 ? -17.367 11.507 11.880 1.00 97.25 381 GLN A C 1
ATOM 3080 O O . GLN A 1 381 ? -18.226 12.227 11.373 1.00 97.25 381 GLN A O 1
ATOM 3085 N N . TYR A 1 382 ? -16.839 11.723 13.079 1.00 97.19 382 TYR A N 1
ATOM 3086 C CA . TYR A 1 382 ? -17.157 12.857 13.936 1.00 97.19 382 TYR A CA 1
ATOM 3087 C C . TYR A 1 382 ? -15.886 13.691 14.131 1.00 97.19 382 TYR A C 1
ATOM 3089 O O . TYR A 1 382 ? -14.824 13.096 14.338 1.00 97.19 382 TYR A O 1
ATOM 3097 N N . PRO A 1 383 ? -15.969 15.035 14.075 1.00 96.25 383 PRO A N 1
ATOM 3098 C CA . PRO A 1 383 ? -14.815 15.896 14.303 1.00 96.25 383 PRO A CA 1
ATOM 3099 C C . PRO A 1 383 ? -14.127 15.545 15.627 1.00 96.25 383 PRO A C 1
ATOM 3101 O O . PRO A 1 383 ? -14.820 15.448 16.650 1.00 96.25 383 PRO A O 1
ATOM 3104 N N . PRO A 1 384 ? -12.798 15.348 15.633 1.00 96.12 384 PRO A N 1
ATOM 3105 C CA . PRO A 1 384 ? -12.055 15.135 16.858 1.00 96.12 384 PRO A CA 1
ATOM 3106 C C . PRO A 1 384 ? -12.332 16.230 17.886 1.00 96.12 384 PRO A C 1
ATOM 3108 O O . PRO A 1 384 ? -12.262 17.424 17.599 1.00 96.12 384 PRO A O 1
ATOM 3111 N N . LYS A 1 385 ? -12.646 15.822 19.114 1.00 94.25 385 LYS A N 1
ATOM 3112 C CA . LYS A 1 385 ? -12.850 16.737 20.239 1.00 94.25 385 LYS A CA 1
ATOM 3113 C C . LYS A 1 385 ? -12.025 16.255 21.412 1.00 94.25 385 LYS A C 1
ATOM 3115 O O . LYS A 1 385 ? -12.081 15.080 21.753 1.00 94.25 385 LYS A O 1
ATOM 3120 N N . GLU A 1 386 ? -11.261 17.164 22.018 1.00 90.94 386 GLU A N 1
ATOM 3121 C CA . GLU A 1 386 ? -10.398 16.845 23.165 1.00 90.94 386 GLU A CA 1
ATOM 3122 C C . GLU A 1 386 ? -9.503 15.623 22.882 1.00 90.94 386 GLU A C 1
ATOM 3124 O O . GLU A 1 386 ? -9.380 14.732 23.712 1.00 90.94 386 GLU A O 1
ATOM 3129 N N . ASN A 1 387 ? -8.916 15.556 21.679 1.00 89.75 387 ASN A N 1
ATOM 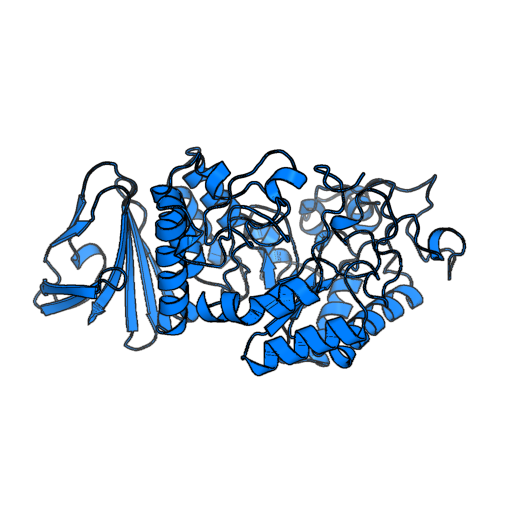3130 C CA . ASN A 1 387 ? -8.064 14.455 21.211 1.00 89.75 387 ASN A CA 1
ATOM 3131 C C . ASN A 1 387 ? -8.735 13.061 21.211 1.00 89.75 387 ASN A C 1
ATOM 3133 O O . ASN A 1 387 ? -8.073 12.030 21.351 1.00 89.75 387 ASN A O 1
ATOM 3137 N N . ILE A 1 388 ? -10.061 13.030 21.065 1.00 96.25 388 ILE A N 1
ATOM 3138 C CA . ILE A 1 388 ? -10.843 11.813 20.859 1.00 96.25 388 ILE A CA 1
ATOM 3139 C C . ILE A 1 388 ? -11.397 11.846 19.446 1.00 96.25 388 ILE A C 1
ATOM 3141 O O . ILE A 1 388 ? -12.153 12.754 19.101 1.00 96.25 388 ILE A O 1
ATOM 3145 N N . TYR A 1 389 ? -11.044 10.844 18.647 1.00 98.00 389 TYR A N 1
ATOM 3146 C CA . TYR A 1 389 ? -11.568 10.681 17.296 1.00 98.00 389 TYR A CA 1
ATOM 3147 C C . TYR A 1 389 ? -12.497 9.474 17.234 1.00 98.00 389 TYR A C 1
ATOM 3149 O O . TYR A 1 389 ? -12.187 8.405 17.769 1.00 98.00 389 TYR A O 1
ATOM 3157 N N . VAL A 1 390 ? -13.652 9.657 16.594 1.00 98.31 390 VAL A N 1
ATOM 3158 C CA . VAL A 1 390 ? -14.707 8.649 16.513 1.00 98.31 390 VAL A CA 1
ATOM 3159 C C . VAL A 1 390 ? -15.171 8.519 15.074 1.00 98.31 390 VAL A C 1
ATOM 3161 O O . VAL A 1 390 ? -15.451 9.516 14.407 1.00 98.31 390 VAL A O 1
ATOM 3164 N N . TYR A 1 391 ? -15.309 7.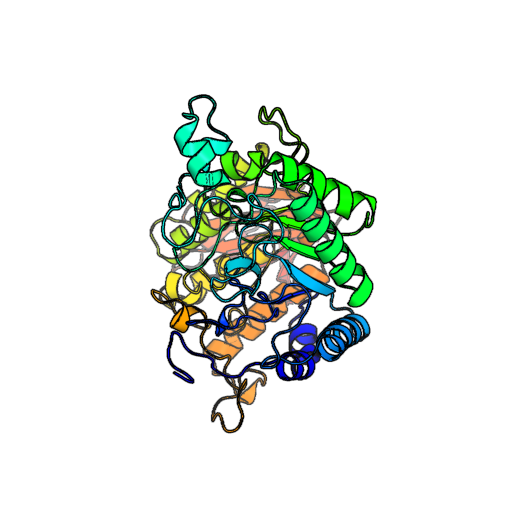285 14.605 1.00 98.38 391 TYR A N 1
ATOM 3165 C CA . TYR A 1 391 ? -15.974 6.996 13.340 1.00 98.38 391 TYR A CA 1
ATOM 3166 C C . TYR A 1 391 ? -16.707 5.660 13.387 1.00 98.38 391 TYR A C 1
ATOM 3168 O O . TYR A 1 391 ? -16.464 4.808 14.241 1.00 98.38 391 TYR A O 1
ATOM 3176 N N . LYS A 1 392 ? -17.643 5.492 12.457 1.00 97.75 392 LYS A N 1
ATOM 3177 C CA . LYS A 1 392 ? -18.479 4.310 12.304 1.00 97.75 39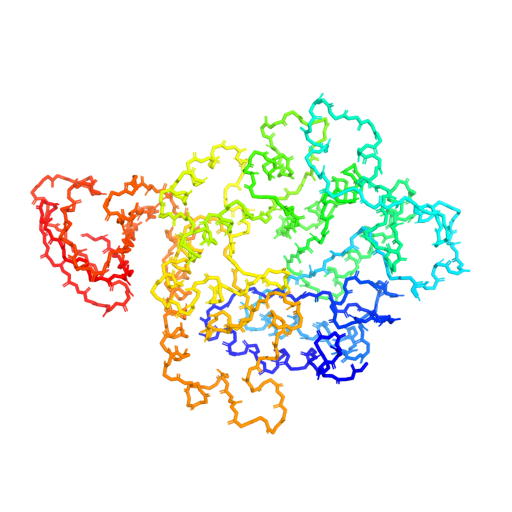2 LYS A CA 1
ATOM 3178 C C . LYS A 1 392 ? -18.310 3.705 10.928 1.00 97.75 392 LYS A C 1
ATOM 3180 O O . LYS A 1 392 ? -18.140 4.422 9.944 1.00 97.75 392 LYS A O 1
ATOM 3185 N N . LYS A 1 393 ? -18.438 2.387 10.877 1.00 97.88 393 LYS A N 1
ATOM 3186 C CA . LYS A 1 393 ? -18.592 1.595 9.663 1.00 97.88 393 LYS A CA 1
ATOM 3187 C C . LYS A 1 393 ? -19.946 0.904 9.737 1.00 97.88 393 LYS A C 1
ATOM 3189 O O . LYS A 1 393 ? -20.189 0.141 10.672 1.00 97.88 393 LYS A O 1
ATOM 3194 N N . VAL A 1 394 ? -20.824 1.201 8.780 1.00 97.12 394 VAL A N 1
ATOM 3195 C CA . VAL A 1 394 ? -22.195 0.668 8.759 1.00 97.12 394 VAL A CA 1
ATOM 3196 C C . VAL A 1 394 ? -22.475 -0.030 7.437 1.00 97.12 394 VAL A C 1
ATOM 3198 O O . VAL A 1 394 ? -22.317 0.571 6.373 1.00 97.12 394 VAL A O 1
ATOM 3201 N N . LEU A 1 395 ? -22.902 -1.288 7.505 1.00 97.12 395 LEU A N 1
ATOM 3202 C CA . LEU A 1 395 ? -23.394 -2.055 6.363 1.00 97.12 395 LEU A CA 1
ATOM 3203 C C . LEU A 1 395 ? -24.582 -2.908 6.806 1.00 97.12 395 LEU A C 1
ATOM 3205 O O . LEU A 1 395 ? -24.441 -3.739 7.701 1.00 97.12 395 LEU A O 1
ATOM 3209 N N . ASP A 1 396 ? -25.740 -2.709 6.179 1.00 94.81 396 ASP A N 1
ATOM 3210 C CA . ASP A 1 396 ? -26.998 -3.361 6.554 1.00 94.81 396 ASP A CA 1
ATOM 3211 C C . ASP A 1 396 ? -27.287 -3.223 8.064 1.00 94.81 396 ASP A C 1
ATOM 3213 O O . ASP A 1 396 ? -27.470 -2.116 8.565 1.00 94.81 396 ASP A O 1
ATOM 3217 N N . ASN A 1 397 ? -27.295 -4.339 8.800 1.00 91.25 397 ASN A N 1
ATOM 3218 C CA . ASN A 1 397 ? -27.525 -4.384 10.248 1.00 91.25 397 ASN A CA 1
ATOM 3219 C C . ASN A 1 397 ? -26.222 -4.417 11.070 1.00 91.25 397 ASN A C 1
ATOM 3221 O O . ASN A 1 397 ? -26.264 -4.591 12.288 1.00 91.25 397 ASN A O 1
ATOM 3225 N N . GLU A 1 398 ? -25.060 -4.321 10.426 1.00 96.06 398 GLU A N 1
ATOM 3226 C CA . GLU A 1 398 ? -23.759 -4.313 11.085 1.00 96.06 398 GLU A CA 1
ATOM 3227 C C . GLU A 1 398 ? -23.284 -2.869 11.291 1.00 96.06 398 GLU A C 1
ATOM 3229 O O . GLU A 1 398 ? -22.817 -2.216 10.360 1.00 96.06 398 GLU A O 1
ATOM 3234 N N . GLU A 1 399 ? -23.408 -2.374 12.526 1.00 96.50 399 GLU A N 1
ATOM 3235 C CA . GLU A 1 399 ? -22.889 -1.074 12.966 1.00 96.50 399 GLU A CA 1
ATOM 3236 C C . GLU A 1 399 ? -21.683 -1.288 13.890 1.00 96.50 399 GLU A C 1
ATOM 3238 O O . GLU A 1 399 ? -21.798 -1.870 14.976 1.00 96.50 399 GLU A O 1
ATOM 3243 N N . ILE A 1 400 ? -20.515 -0.819 13.450 1.00 98.19 400 ILE A N 1
ATOM 3244 C CA . ILE A 1 400 ? -19.274 -0.847 14.227 1.00 98.19 400 ILE A CA 1
ATOM 3245 C C . ILE A 1 400 ? -18.822 0.584 14.463 1.00 98.19 400 ILE A C 1
ATOM 3247 O O . ILE A 1 400 ? -18.663 1.347 13.513 1.00 98.19 400 ILE A O 1
ATOM 3251 N N . ILE A 1 401 ? -18.597 0.936 15.725 1.00 98.06 401 ILE A N 1
ATOM 3252 C CA . ILE A 1 401 ? -18.082 2.238 16.146 1.00 98.06 401 ILE A CA 1
ATOM 3253 C C . ILE A 1 401 ? -16.666 2.082 16.698 1.00 98.06 401 ILE A C 1
ATOM 3255 O O . ILE A 1 401 ? -16.386 1.182 17.492 1.00 98.06 401 ILE A O 1
ATOM 3259 N N . ILE A 1 402 ? -15.770 2.951 16.247 1.00 98.62 402 ILE A N 1
ATOM 3260 C CA . ILE A 1 402 ? -14.357 2.972 16.598 1.00 98.62 402 ILE A CA 1
ATOM 3261 C C . ILE A 1 402 ? -14.090 4.268 17.355 1.00 98.62 402 ILE A C 1
ATOM 3263 O O . ILE A 1 402 ? -14.418 5.349 16.870 1.00 98.62 402 ILE A O 1
ATOM 3267 N N . PHE A 1 403 ? -13.477 4.147 18.527 1.00 98.44 403 PHE A N 1
ATOM 3268 C CA . PHE A 1 403 ? -13.012 5.259 19.345 1.00 98.44 403 PHE A CA 1
ATOM 3269 C C . PHE A 1 403 ? -11.493 5.202 19.478 1.00 98.44 403 PHE A C 1
ATOM 3271 O O . PHE A 1 403 ? -10.940 4.165 19.855 1.00 98.44 403 PHE A O 1
ATOM 3278 N N . LEU A 1 404 ? -10.839 6.330 19.222 1.00 98.25 404 LEU A N 1
ATOM 3279 C CA . LEU A 1 404 ? -9.417 6.543 19.463 1.00 98.25 404 LEU A CA 1
ATOM 3280 C C . LEU A 1 404 ? -9.287 7.611 20.547 1.00 98.25 404 LEU A C 1
ATOM 3282 O O . LEU A 1 404 ? -9.699 8.750 20.335 1.00 98.25 404 LEU A O 1
ATOM 3286 N N . ASN A 1 405 ? -8.759 7.242 21.714 1.00 96.69 405 ASN A N 1
ATOM 3287 C CA . ASN A 1 405 ? -8.466 8.192 22.783 1.00 96.69 405 ASN A CA 1
ATOM 3288 C C . ASN A 1 405 ? -6.970 8.511 22.770 1.00 96.69 405 ASN A C 1
ATOM 3290 O O . ASN A 1 405 ? -6.169 7.711 23.249 1.00 96.69 405 ASN A O 1
ATOM 3294 N N . GLY A 1 406 ? -6.594 9.679 22.247 1.00 91.25 406 GLY A N 1
ATOM 3295 C CA . GLY A 1 406 ? -5.210 10.155 22.236 1.00 91.25 406 GLY A CA 1
ATOM 3296 C C . GLY A 1 406 ? -4.751 10.808 23.546 1.00 91.25 406 GLY A C 1
ATOM 3297 O O . GLY A 1 406 ? -3.657 11.366 23.595 1.00 91.25 406 GLY A O 1
ATOM 3298 N N . ASN A 1 407 ? -5.582 10.816 24.593 1.00 91.81 407 ASN A N 1
ATOM 3299 C CA . ASN A 1 407 ? -5.241 11.432 25.873 1.00 91.81 407 ASN A CA 1
ATOM 3300 C C . ASN A 1 407 ? -4.500 10.469 26.806 1.00 91.81 407 ASN A C 1
ATOM 3302 O O . ASN A 1 407 ? -4.750 9.265 26.818 1.00 91.81 407 ASN A O 1
ATOM 3306 N N . ASN A 1 408 ? -3.676 11.037 27.691 1.00 91.38 408 ASN A N 1
ATOM 3307 C CA . ASN A 1 408 ? -2.979 10.301 28.751 1.00 91.38 408 ASN A CA 1
ATOM 3308 C C . ASN A 1 408 ? -3.888 9.910 29.933 1.00 91.38 408 ASN A C 1
ATOM 3310 O O . ASN A 1 408 ? -3.459 9.161 30.814 1.00 91.38 408 ASN A O 1
ATOM 3314 N N . ASP A 1 409 ? -5.137 10.374 29.947 1.00 93.25 409 ASP A N 1
ATOM 3315 C CA . ASP A 1 409 ? -6.181 10.027 30.907 1.00 93.25 409 ASP A CA 1
ATOM 3316 C C . ASP A 1 409 ? -7.382 9.341 30.233 1.00 93.25 409 ASP A C 1
ATOM 3318 O O . ASP A 1 409 ? -7.636 9.480 29.032 1.00 93.25 409 ASP A O 1
ATOM 3322 N N . GLY A 1 410 ? -8.104 8.537 31.016 1.00 95.06 410 GLY A N 1
ATOM 3323 C CA . GLY A 1 410 ? -9.346 7.927 30.555 1.00 95.06 410 GLY A CA 1
ATOM 3324 C C . GLY A 1 410 ? -10.433 8.986 30.374 1.00 95.06 410 GLY A C 1
ATOM 3325 O O . GLY A 1 410 ? -10.516 9.928 31.162 1.00 95.06 410 GLY A O 1
ATOM 3326 N N . LYS A 1 411 ? -11.270 8.835 29.346 1.00 95.62 411 LYS A N 1
ATOM 3327 C CA . LYS A 1 411 ? -12.313 9.810 29.002 1.00 95.62 411 LYS A CA 1
ATOM 3328 C C . LYS A 1 411 ? -13.694 9.180 29.047 1.00 95.62 411 LYS A C 1
ATOM 3330 O O . LYS A 1 411 ? -13.911 8.097 28.509 1.00 95.62 411 LYS A O 1
ATOM 3335 N N . GLU A 1 412 ? -14.627 9.871 29.690 1.00 95.12 412 GLU A N 1
ATOM 3336 C CA . GLU A 1 412 ? -16.038 9.497 29.699 1.00 95.12 412 GLU A CA 1
ATOM 3337 C C . GLU A 1 412 ? -16.721 10.016 28.429 1.00 95.12 412 GLU A C 1
ATOM 3339 O O . GLU A 1 412 ? -16.563 11.182 28.067 1.00 95.12 412 GLU A O 1
ATOM 3344 N N . ILE A 1 413 ? -17.479 9.152 27.754 1.00 94.44 413 ILE A N 1
ATOM 3345 C CA . ILE A 1 413 ? -18.118 9.449 26.472 1.00 94.44 413 ILE A CA 1
ATOM 3346 C C . ILE A 1 413 ? -19.606 9.152 26.528 1.00 94.44 413 ILE A C 1
ATOM 3348 O O . ILE A 1 413 ? -20.008 8.041 26.869 1.00 94.44 413 ILE A O 1
ATOM 3352 N N . GLU A 1 414 ? -20.415 10.137 26.144 1.00 92.88 414 GLU A N 1
ATOM 3353 C CA . GLU A 1 414 ? -21.866 10.000 26.003 1.00 92.88 414 GLU A CA 1
ATOM 3354 C C . GLU A 1 414 ? -22.204 9.430 24.619 1.00 92.88 414 GLU A C 1
ATOM 3356 O O . GLU A 1 414 ? -21.835 9.997 23.588 1.00 92.88 414 GLU A O 1
ATOM 3361 N N . LEU A 1 415 ? -22.876 8.276 24.594 1.00 91.06 415 LEU A N 1
ATOM 3362 C CA . LEU A 1 415 ? -23.092 7.497 23.367 1.00 91.06 415 LEU A CA 1
ATOM 3363 C C . LEU A 1 415 ? -24.111 8.129 22.408 1.00 91.06 415 LEU A C 1
ATOM 3365 O O . LEU A 1 415 ? -24.025 7.924 21.197 1.00 91.06 415 LEU A O 1
ATOM 3369 N N . ASN A 1 416 ? -25.047 8.920 22.929 1.00 89.19 416 ASN A N 1
ATOM 3370 C CA . ASN A 1 416 ? -26.065 9.644 22.163 1.00 89.19 416 ASN A CA 1
ATOM 3371 C C . ASN A 1 416 ? -25.476 10.693 21.206 1.00 89.19 416 ASN A C 1
ATOM 3373 O O . ASN A 1 416 ? -26.163 11.109 20.282 1.00 89.19 416 ASN A O 1
ATOM 3377 N N . ASN A 1 417 ? -24.214 11.092 21.389 1.00 88.69 417 ASN A N 1
ATOM 3378 C CA . ASN A 1 417 ? -23.513 11.962 20.444 1.00 88.69 417 ASN A CA 1
ATOM 3379 C C . ASN A 1 417 ? -23.132 11.239 19.139 1.00 88.69 417 ASN A C 1
ATOM 3381 O O . ASN A 1 417 ? -22.817 11.896 18.149 1.00 88.69 417 ASN A O 1
ATOM 3385 N N . PHE A 1 418 ? -23.134 9.900 19.136 1.00 90.44 418 PHE A N 1
ATOM 3386 C CA . PHE A 1 418 ? -22.615 9.085 18.030 1.00 90.44 418 PHE A CA 1
ATOM 3387 C C . PHE A 1 418 ? -23.595 8.021 17.523 1.00 90.44 418 PHE A C 1
ATOM 3389 O O . PHE A 1 418 ? -23.390 7.440 16.456 1.00 90.44 418 PHE A O 1
ATOM 3396 N N . LEU A 1 419 ? -24.649 7.720 18.277 1.00 85.50 419 LEU A N 1
ATOM 3397 C CA . LEU A 1 419 ? -25.635 6.703 17.930 1.00 85.50 419 LEU A CA 1
ATOM 3398 C C . LEU A 1 419 ? -27.010 7.355 17.774 1.00 85.50 419 LEU A C 1
ATOM 3400 O O . LEU A 1 419 ? -27.544 7.932 18.717 1.00 85.50 419 LEU A O 1
ATOM 3404 N N . ASP A 1 420 ? -27.604 7.194 16.593 1.00 71.81 420 ASP A N 1
ATOM 3405 C CA . ASP A 1 420 ? -28.909 7.759 16.246 1.00 71.81 420 ASP A CA 1
ATOM 3406 C C . ASP A 1 420 ? -30.012 6.706 16.456 1.00 71.81 420 ASP A C 1
ATOM 3408 O O . ASP A 1 420 ? -30.552 6.136 15.507 1.00 71.81 420 ASP A O 1
ATOM 3412 N N . LYS A 1 421 ? -30.344 6.396 17.717 1.00 69.31 421 LYS A N 1
ATOM 3413 C CA . LYS A 1 421 ? -31.539 5.595 18.065 1.00 69.31 421 LYS A CA 1
ATOM 3414 C C . LYS A 1 421 ? -32.418 6.356 19.062 1.00 69.31 421 LYS A C 1
ATOM 3416 O O . LYS A 1 421 ? -31.990 7.319 19.688 1.00 69.31 421 LYS A O 1
ATOM 3421 N N . ASN A 1 422 ? -33.664 5.909 19.231 1.00 69.31 422 ASN A N 1
ATOM 3422 C CA . ASN A 1 422 ? -34.583 6.475 20.224 1.00 69.31 422 ASN A CA 1
ATOM 3423 C C . ASN A 1 422 ? -33.935 6.541 21.619 1.00 69.31 422 ASN A C 1
ATOM 3425 O O . ASN A 1 422 ? -33.409 5.535 22.090 1.00 69.31 422 ASN A O 1
ATOM 3429 N N . ASN A 1 423 ? -34.061 7.686 22.302 1.00 64.12 423 ASN A N 1
ATOM 3430 C CA . ASN A 1 423 ? -33.381 8.011 23.571 1.00 64.12 423 ASN A CA 1
ATOM 3431 C C . ASN A 1 423 ? -33.582 7.005 24.725 1.00 64.12 423 ASN A C 1
ATOM 3433 O O . ASN A 1 423 ? -32.837 7.034 25.701 1.00 64.12 423 ASN A O 1
ATOM 3437 N N . SER A 1 424 ? -34.577 6.119 24.641 1.00 66.44 424 SER A N 1
ATOM 3438 C CA . SER A 1 424 ? -34.871 5.080 25.637 1.00 66.44 424 SER A CA 1
ATOM 3439 C C . SER A 1 424 ? -34.412 3.671 25.238 1.00 66.44 424 SER A C 1
ATOM 3441 O O . SER A 1 424 ? -34.545 2.742 26.039 1.00 66.44 424 SER A O 1
ATOM 3443 N N . ALA A 1 425 ? -33.868 3.486 24.030 1.00 79.31 425 ALA A N 1
ATOM 3444 C CA . ALA A 1 425 ? -33.423 2.186 23.547 1.00 79.31 425 ALA A CA 1
ATOM 3445 C C . ALA A 1 425 ? -32.272 1.650 24.410 1.00 79.31 425 ALA A C 1
ATOM 3447 O O . ALA A 1 425 ? -31.272 2.333 24.651 1.00 79.31 425 ALA A O 1
ATOM 3448 N N . LYS A 1 426 ? -32.422 0.404 24.868 1.00 88.12 426 LYS A N 1
ATOM 3449 C CA . LYS A 1 426 ? -31.299 -0.376 25.387 1.00 88.12 426 LYS A CA 1
ATOM 3450 C C . LYS A 1 426 ? -30.457 -0.834 24.208 1.00 88.12 426 LYS A C 1
ATOM 3452 O O . LYS A 1 426 ? -31.006 -1.273 23.200 1.00 88.12 426 LYS A O 1
ATOM 3457 N N . ILE A 1 427 ? -29.149 -0.741 24.365 1.00 91.19 427 ILE A N 1
ATOM 3458 C CA . ILE A 1 427 ? -28.172 -1.178 23.377 1.00 91.19 427 ILE A CA 1
ATOM 3459 C C . ILE A 1 427 ? -27.165 -2.107 24.039 1.00 91.19 427 ILE A C 1
ATOM 3461 O O . ILE A 1 427 ? -26.886 -2.007 25.240 1.00 91.19 427 ILE A O 1
ATOM 3465 N N . MET A 1 428 ? -26.615 -3.008 23.236 1.00 93.25 428 MET A N 1
ATOM 3466 C CA . MET A 1 428 ? -25.522 -3.874 23.640 1.00 93.25 428 MET A CA 1
ATOM 3467 C C . MET A 1 428 ? -24.276 -3.512 22.838 1.00 93.25 428 MET A C 1
ATOM 3469 O O . MET A 1 428 ? -24.249 -3.661 21.616 1.00 93.25 428 MET A O 1
ATOM 3473 N N . LEU A 1 429 ? -23.234 -3.070 23.536 1.00 95.56 429 LEU A N 1
ATOM 3474 C CA . LEU A 1 429 ? -21.922 -2.820 22.953 1.00 95.56 429 LEU A CA 1
ATOM 3475 C C . LEU A 1 429 ? -21.021 -4.017 23.232 1.00 95.56 429 LEU A C 1
ATOM 3477 O O . LEU A 1 429 ? -20.697 -4.287 24.386 1.00 95.56 429 LEU A O 1
ATOM 3481 N N . LYS A 1 430 ? -20.596 -4.725 22.185 1.00 97.19 430 LYS A N 1
ATOM 3482 C CA . LYS A 1 430 ? -19.556 -5.752 22.304 1.00 97.19 430 LYS A CA 1
ATOM 3483 C C . LYS A 1 430 ? -18.214 -5.157 21.893 1.00 97.19 430 LYS A C 1
ATOM 3485 O O . LYS A 1 430 ? -18.046 -4.835 20.718 1.00 97.19 430 LYS A O 1
ATOM 3490 N N . ASN A 1 431 ? -17.267 -5.043 22.823 1.00 97.50 431 ASN A N 1
ATOM 3491 C CA . ASN A 1 431 ? -15.894 -4.654 22.520 1.00 97.50 431 ASN A CA 1
ATOM 3492 C C . ASN A 1 431 ? -15.221 -5.781 21.730 1.00 97.50 431 ASN A C 1
ATOM 3494 O O . ASN A 1 431 ? -15.015 -6.883 22.230 1.00 97.50 431 ASN A O 1
ATOM 3498 N N . LEU A 1 432 ? -14.888 -5.515 20.475 1.00 97.94 432 LEU A N 1
ATOM 3499 C CA . LEU A 1 432 ? -14.333 -6.499 19.557 1.00 97.94 432 LEU A CA 1
ATOM 3500 C C . LEU A 1 432 ? -12.857 -6.806 19.828 1.00 97.94 432 LEU A C 1
ATOM 3502 O O . LEU A 1 432 ? -12.362 -7.817 19.337 1.00 97.94 432 LEU A O 1
ATOM 3506 N N . LEU A 1 433 ? -12.157 -5.981 20.612 1.00 96.81 433 LEU A N 1
ATOM 3507 C CA . LEU A 1 433 ? -10.765 -6.215 21.000 1.00 96.81 433 LEU A CA 1
ATOM 3508 C C . LEU A 1 433 ? -10.651 -7.045 22.285 1.00 96.81 433 LEU A C 1
ATOM 3510 O O . LEU A 1 433 ? -9.774 -7.904 22.359 1.00 96.81 433 LEU A O 1
ATOM 3514 N N . THR A 1 434 ? -11.535 -6.821 23.265 1.00 95.25 434 THR A N 1
ATOM 3515 C CA . THR A 1 434 ? -11.492 -7.484 24.588 1.00 95.25 434 THR A CA 1
ATOM 3516 C C . THR A 1 434 ? -12.557 -8.563 24.788 1.00 95.25 434 THR A C 1
ATOM 3518 O O . THR A 1 434 ? -12.504 -9.288 25.777 1.00 95.25 434 THR A O 1
ATOM 3521 N N . ASP A 1 435 ? -13.530 -8.661 23.877 1.00 94.56 435 ASP A N 1
ATOM 3522 C CA . ASP A 1 435 ? -14.735 -9.497 23.979 1.00 94.56 435 ASP A CA 1
ATOM 3523 C C . ASP A 1 435 ? -15.675 -9.141 25.158 1.00 94.56 435 ASP A C 1
ATOM 3525 O O . ASP A 1 435 ? -16.689 -9.810 25.376 1.00 94.56 435 ASP A O 1
ATOM 3529 N N . GLU A 1 436 ? -15.410 -8.036 25.864 1.00 95.75 436 GLU A N 1
ATOM 3530 C CA . GLU A 1 436 ? -16.290 -7.475 26.893 1.00 95.75 436 GLU A CA 1
ATOM 3531 C C . GLU A 1 436 ? -17.624 -7.005 26.294 1.00 95.75 436 GLU A C 1
ATOM 3533 O O . GLU A 1 436 ? -17.679 -6.470 25.185 1.00 95.75 436 GLU A O 1
ATOM 3538 N N . THR A 1 437 ? -18.718 -7.183 27.036 1.00 96.25 437 THR A N 1
ATOM 3539 C CA . THR A 1 437 ? -20.052 -6.725 26.632 1.00 96.25 437 THR A CA 1
ATOM 3540 C C . THR A 1 437 ? -20.619 -5.752 27.656 1.00 96.25 437 THR A C 1
ATOM 3542 O O . THR A 1 437 ? -20.707 -6.071 28.838 1.00 96.25 437 THR A O 1
ATOM 3545 N N . ILE A 1 438 ? -21.061 -4.588 27.182 1.00 94.25 438 ILE A N 1
ATOM 3546 C CA . ILE A 1 438 ? -21.667 -3.530 27.988 1.00 94.25 438 ILE A CA 1
ATOM 3547 C C . ILE A 1 438 ? -23.139 -3.405 27.584 1.00 94.25 438 ILE A C 1
ATOM 3549 O O . ILE A 1 438 ? -23.459 -3.113 26.430 1.00 94.25 438 ILE A O 1
ATOM 3553 N N . LEU A 1 439 ? -24.041 -3.618 28.543 1.00 93.00 439 LEU A N 1
ATOM 3554 C CA . LEU A 1 439 ? -25.467 -3.329 28.396 1.00 93.00 439 LEU A CA 1
ATOM 3555 C C . LEU A 1 439 ? -25.740 -1.941 28.963 1.00 93.00 439 LEU A C 1
ATOM 3557 O O . LEU A 1 439 ? -25.531 -1.700 30.150 1.00 93.00 439 LEU A O 1
ATOM 3561 N N . THR A 1 440 ? -26.209 -1.030 28.118 1.00 91.12 440 THR A N 1
ATOM 3562 C CA . THR A 1 440 ? -26.458 0.358 28.512 1.00 91.12 440 THR A CA 1
ATOM 3563 C C . THR A 1 440 ? -27.653 0.938 27.758 1.00 91.12 440 THR A C 1
ATOM 3565 O O . THR A 1 440 ? -28.267 0.281 26.915 1.00 91.12 440 THR A O 1
ATOM 3568 N N . HIS A 1 441 ? -28.028 2.162 28.100 1.00 87.31 441 HIS A N 1
ATOM 3569 C CA . HIS A 1 441 ? -28.983 2.955 27.334 1.00 87.31 441 HIS A CA 1
ATOM 3570 C C . HIS A 1 441 ? -28.232 3.838 26.339 1.00 87.31 441 HIS A C 1
ATOM 3572 O O . HIS A 1 441 ? -27.058 4.140 26.540 1.00 87.31 441 HIS A O 1
ATOM 3578 N N . ILE A 1 442 ? -28.898 4.287 25.276 1.00 83.69 442 ILE A N 1
ATOM 3579 C CA . ILE A 1 442 ? -28.248 5.161 24.289 1.00 83.69 442 ILE A CA 1
ATOM 3580 C C . ILE A 1 442 ? -27.791 6.508 24.867 1.00 83.69 442 ILE A C 1
ATOM 3582 O O . ILE A 1 442 ? -26.803 7.065 24.412 1.00 83.69 442 ILE A O 1
ATOM 3586 N N . ASN A 1 443 ? -28.455 7.004 25.912 1.00 83.94 443 ASN A N 1
ATOM 3587 C CA . ASN A 1 443 ? -28.021 8.172 26.688 1.00 83.94 443 ASN A CA 1
ATOM 3588 C C . ASN A 1 443 ? -27.006 7.827 27.796 1.00 83.94 443 ASN A C 1
ATOM 3590 O O . ASN A 1 443 ? -26.692 8.668 28.636 1.00 83.94 443 ASN A O 1
ATOM 3594 N N . GLY A 1 444 ? -26.548 6.578 27.840 1.00 86.94 444 GLY A N 1
ATOM 3595 C CA . GLY A 1 444 ? -25.540 6.107 28.769 1.00 86.94 444 GLY A CA 1
ATOM 3596 C C . GLY A 1 444 ? -24.139 6.562 28.377 1.00 86.94 444 GLY A C 1
ATOM 3597 O O . GLY A 1 444 ? -23.904 7.120 27.300 1.00 86.94 444 GLY A O 1
ATOM 3598 N N . LYS A 1 445 ? -23.198 6.286 29.278 1.00 91.44 445 LYS A N 1
ATOM 3599 C CA . LYS A 1 445 ? -21.799 6.667 29.128 1.00 91.44 445 LYS A CA 1
ATOM 3600 C C . LYS A 1 445 ? -20.889 5.447 29.137 1.00 91.44 445 LYS A C 1
ATOM 3602 O O . LYS A 1 445 ? -21.210 4.443 29.773 1.00 91.44 445 LYS A O 1
ATOM 3607 N N . ILE A 1 446 ? -19.761 5.548 28.444 1.00 94.38 446 ILE A N 1
ATOM 3608 C CA . ILE A 1 446 ? -18.662 4.578 28.506 1.00 94.38 446 ILE A CA 1
ATOM 3609 C C . ILE A 1 446 ? -17.369 5.284 28.900 1.00 94.38 446 ILE A C 1
ATOM 3611 O O . ILE A 1 446 ? -17.216 6.478 28.655 1.00 94.38 446 ILE A O 1
ATOM 3615 N N . ILE A 1 447 ? -16.434 4.544 29.493 1.00 94.44 447 ILE A N 1
ATOM 3616 C CA . ILE A 1 447 ? -15.097 5.050 29.810 1.00 94.44 447 ILE A CA 1
ATOM 3617 C C . ILE A 1 447 ? -14.127 4.479 28.781 1.00 94.44 447 ILE A C 1
ATOM 3619 O O . ILE A 1 447 ? -13.938 3.265 28.707 1.00 94.44 447 ILE A O 1
ATOM 3623 N N . LEU A 1 448 ? -13.508 5.354 27.995 1.00 95.44 448 LEU A N 1
ATOM 3624 C CA . LEU A 1 448 ? -12.397 4.997 27.124 1.00 95.44 448 LEU A CA 1
ATOM 3625 C C . LEU A 1 448 ? -11.099 5.012 27.941 1.00 95.44 448 LEU A C 1
ATOM 3627 O O . LEU A 1 448 ? -10.807 6.035 28.567 1.00 95.44 448 LEU A O 1
ATOM 3631 N N . PRO A 1 449 ? -10.292 3.937 27.935 1.00 95.19 449 PRO A N 1
ATOM 3632 C CA . PRO A 1 449 ? -8.971 3.953 28.562 1.00 95.19 449 PRO A CA 1
ATOM 3633 C C . PRO A 1 449 ? -8.062 5.025 27.942 1.00 95.19 449 PRO A C 1
ATOM 3635 O O . PRO A 1 449 ? -8.297 5.465 26.812 1.00 95.19 449 PRO A O 1
ATOM 3638 N N . ASN A 1 450 ? -7.021 5.451 28.654 1.00 93.44 450 ASN A N 1
ATOM 3639 C CA . ASN A 1 450 ? -6.032 6.381 28.105 1.00 93.44 450 ASN A CA 1
ATOM 3640 C C . ASN A 1 450 ? -5.258 5.759 26.935 1.00 93.44 450 ASN A C 1
ATOM 3642 O O . ASN A 1 450 ? -5.037 4.550 26.914 1.00 93.44 450 ASN A O 1
ATOM 3646 N N . ASN A 1 451 ? -4.845 6.585 25.971 1.00 92.69 451 ASN A N 1
ATOM 3647 C CA . ASN A 1 451 ? -3.996 6.186 24.846 1.00 92.69 451 ASN A CA 1
ATOM 3648 C C . ASN A 1 451 ? -4.476 4.898 24.148 1.00 92.69 451 ASN A C 1
ATOM 3650 O O . ASN A 1 451 ? -3.689 4.004 23.833 1.00 92.69 451 ASN A O 1
ATOM 3654 N N . SER A 1 452 ? -5.790 4.774 23.948 1.00 95.88 452 SER A N 1
ATOM 3655 C CA . SER A 1 452 ? -6.429 3.499 23.628 1.00 95.88 452 SER A CA 1
ATOM 3656 C C . SER A 1 452 ? -7.208 3.507 22.323 1.00 95.88 452 SER A C 1
ATOM 3658 O O . SER A 1 452 ? -7.605 4.546 21.792 1.00 95.88 452 SER A O 1
ATOM 3660 N N . VAL A 1 453 ? -7.451 2.292 21.839 1.00 98.25 453 VAL A N 1
ATOM 3661 C CA . VAL A 1 453 ? -8.391 1.980 20.768 1.00 98.25 453 VAL A CA 1
ATOM 3662 C C . VAL A 1 453 ? -9.519 1.158 21.375 1.00 98.25 453 VAL A C 1
ATOM 3664 O O . VAL A 1 453 ? -9.260 0.161 22.049 1.00 98.25 453 VAL A O 1
ATOM 3667 N N . SER A 1 454 ? -10.766 1.540 21.113 1.00 98.19 454 SER A N 1
ATOM 3668 C CA . SER A 1 454 ? -11.944 0.736 21.449 1.00 98.19 454 SER A CA 1
ATOM 3669 C C . SER A 1 454 ? -12.820 0.557 20.216 1.00 98.19 454 SER A C 1
ATOM 3671 O O . SER A 1 454 ? -13.200 1.534 19.578 1.00 98.19 454 SER A O 1
ATOM 3673 N N . ILE A 1 455 ? -13.145 -0.690 19.876 1.00 98.50 455 ILE A N 1
ATOM 3674 C CA . ILE A 1 455 ? -13.973 -1.031 18.713 1.00 98.50 455 ILE A CA 1
ATOM 3675 C C . ILE A 1 455 ? -15.202 -1.759 19.231 1.00 98.50 455 ILE A C 1
ATOM 3677 O O . ILE A 1 455 ? -15.067 -2.849 19.782 1.00 98.50 455 ILE A O 1
ATOM 3681 N N . PHE A 1 456 ? -16.391 -1.192 19.053 1.00 98.06 456 PHE A N 1
ATOM 3682 C CA . PHE A 1 456 ? -17.632 -1.803 19.514 1.00 98.06 456 PHE A CA 1
ATOM 3683 C C . PHE A 1 456 ? -18.532 -2.181 18.347 1.00 98.06 456 PHE A C 1
ATOM 3685 O O . PHE A 1 456 ? -18.831 -1.348 17.494 1.00 98.06 456 PHE A O 1
ATOM 3692 N N . LYS A 1 457 ? -19.039 -3.415 18.357 1.00 97.31 457 LYS A N 1
ATOM 3693 C CA . LYS A 1 457 ? -20.238 -3.764 17.592 1.00 97.31 457 LYS A CA 1
ATOM 3694 C C . LYS A 1 457 ? -21.464 -3.337 18.390 1.00 97.31 457 LYS A C 1
ATOM 3696 O O . LYS A 1 457 ? -21.619 -3.760 19.540 1.00 97.31 457 LYS A O 1
ATOM 3701 N N . VAL A 1 458 ? -22.331 -2.546 17.770 1.00 94.56 458 VAL A N 1
ATOM 3702 C CA . VAL A 1 458 ? -23.598 -2.097 18.351 1.00 94.56 458 VAL A CA 1
ATOM 3703 C C . VAL A 1 458 ? -24.694 -3.085 17.957 1.00 94.56 458 VAL A C 1
ATOM 3705 O O . VAL A 1 458 ? -24.896 -3.333 16.771 1.00 94.56 458 VAL A O 1
ATOM 3708 N N . ASN A 1 459 ? -25.401 -3.655 18.937 1.00 87.56 459 ASN A N 1
ATOM 3709 C CA . ASN A 1 459 ? -26.605 -4.465 18.710 1.00 87.56 459 ASN A CA 1
ATOM 3710 C C . ASN A 1 459 ? -27.815 -3.805 19.374 1.00 87.56 459 ASN A C 1
ATOM 3712 O O . ASN A 1 459 ? -27.672 -3.319 20.524 1.00 87.56 459 ASN A O 1
#

Secondary structure (DSSP, 8-state):
-BSSTTSB----HHHHHTTHHHHHHHT--EEEE---EE--STTTTS--S-SEEEEE-TTT--HHHHHHHHHHHHHTT-EEEEEE--SB--TTSHHHHS-SSTTSBSSBTTB-PBPP--GGGGT-TT--HHHHHHHHS-BSSTTSPBB-TTSHHHHHHHHHHHHHHHHHH---EEEETTGGGS-HHHHHHHHHHHHHH-TT-EEEE----S-HHHHHHHSTT-SS--SS-----EEE-HHHHHHHHHHHHTSS-HHHHHHHHHTGGG-S-GGGEEE-S--SSS--HHHHTTT-HHHHHHHHHHHHHSSSEE---TTGGGT----SSHHHHTPPPTTSSTT-S--TTSGGGS-HHHHHHHHHHHHHHHHHHH-HHHHHSEEEEEEEETTEEEEEEEETTEEEEEEEE-SSS-EEEEGGGT--S-TT-EEEEEETTT--EEEEETT-EEEEPTTEEEEEEE-